Protein AF-0000000074147812 (afdb_homodimer)

Radius of gyration: 27.98 Å; Cα contacts (8 Å, |Δi|>4): 738; chains: 2; bounding box: 97×77×65 Å

Solvent-accessible surface area (backbone atoms only — not comparable to full-atom values): 33497 Å² total; per-residue (Å²): 130,79,79,73,73,77,65,50,72,69,50,49,50,52,50,50,51,50,48,51,50,50,51,49,50,48,49,50,48,49,51,48,48,52,48,51,49,42,67,67,40,43,48,56,52,48,34,56,31,42,15,26,39,30,75,70,35,72,72,33,85,84,44,79,65,65,56,84,51,69,40,64,62,25,40,54,51,19,41,59,63,34,44,42,70,55,7,45,53,38,29,46,54,60,7,51,54,30,12,55,30,33,43,54,30,16,41,52,50,7,43,48,64,40,70,54,87,60,92,60,46,66,58,52,51,50,54,39,52,47,58,64,60,54,52,64,81,67,47,46,59,46,45,4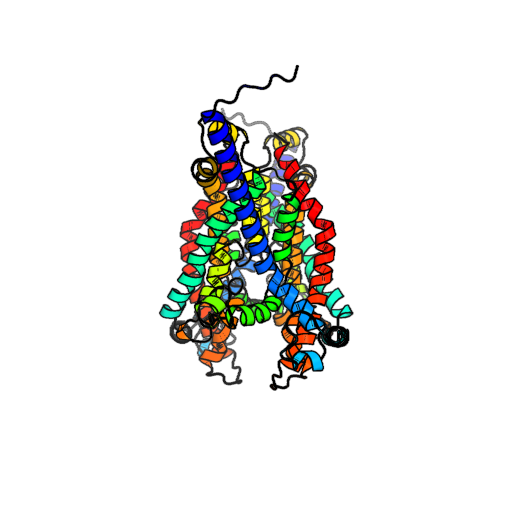6,55,42,34,46,51,29,52,66,92,50,47,40,28,69,74,69,71,46,50,46,63,43,55,59,46,67,51,77,64,37,56,35,7,60,74,37,59,26,90,68,24,37,57,40,22,46,51,30,19,56,54,50,48,68,47,66,64,62,60,54,53,52,35,47,74,75,66,47,48,71,66,51,41,43,63,70,48,48,51,71,73,34,52,37,54,46,51,50,43,29,48,50,35,27,40,52,41,42,52,44,41,63,65,52,64,70,38,39,76,52,75,80,67,32,29,39,40,39,31,58,75,40,36,63,43,60,74,53,70,62,52,84,75,80,52,64,82,73,44,47,25,24,50,31,24,32,45,49,61,62,41,45,62,55,51,55,52,42,71,72,47,49,58,50,60,62,49,34,58,60,55,67,62,54,77,107,130,79,81,73,73,81,63,49,72,68,50,48,51,51,50,50,52,50,48,53,50,50,50,50,50,49,51,50,46,49,51,50,48,51,49,50,50,43,66,66,41,45,47,56,51,49,34,54,31,42,16,25,37,30,74,69,34,71,73,33,86,83,44,77,64,64,55,85,51,69,41,64,61,26,41,54,51,20,41,60,65,34,45,41,71,55,7,44,55,39,29,46,53,60,7,50,53,30,14,53,29,32,42,55,30,14,40,52,52,7,42,48,65,40,71,53,86,58,91,58,45,66,57,51,51,49,54,41,53,47,60,65,61,55,51,64,81,66,47,46,60,47,46,47,55,43,33,47,52,28,50,66,91,49,48,39,29,69,74,68,70,46,50,44,63,43,55,60,46,65,49,76,66,38,55,36,7,59,75,37,61,25,90,67,24,38,56,41,22,47,52,29,19,55,53,50,48,69,48,68,64,62,60,54,52,53,37,45,74,73,66,46,48,70,66,50,40,43,62,70,48,48,50,70,71,34,52,38,55,46,52,51,41,29,50,52,36,26,40,52,40,42,53,43,42,63,65,53,65,69,38,42,76,53,75,82,67,33,29,38,42,40,31,56,75,40,37,63,43,58,72,52,71,61,52,84,76,79,52,64,82,72,44,46,25,25,51,31,24,34,45,50,62,60,42,46,62,55,50,56,52,42,69,73,45,51,59,51,60,63,49,33,58,61,57,68,60,55,76,108

Structure (mmCIF, N/CA/C/O backbone):
data_AF-0000000074147812-model_v1
#
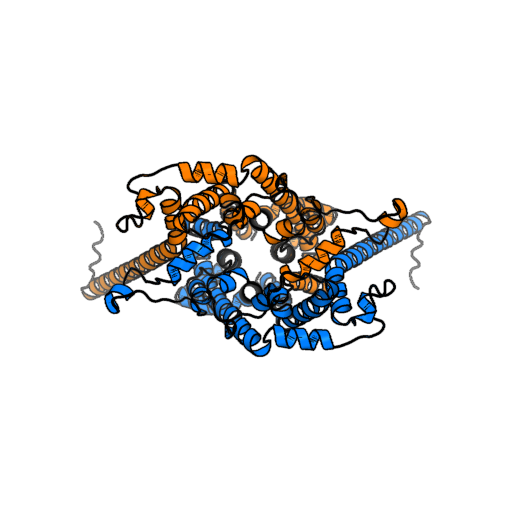loop_
_entity.id
_entity.type
_entity.pdbx_description
1 polymer 'Putative transport protein'
#
loop_
_atom_site.group_PDB
_atom_site.id
_atom_site.type_symbol
_atom_site.label_atom_id
_atom_site.label_alt_id
_atom_site.label_comp_id
_atom_site.label_asym_id
_atom_site.label_entity_id
_atom_site.label_seq_id
_atom_site.pdbx_PDB_ins_code
_atom_site.Cartn_x
_atom_site.Cartn_y
_atom_site.Cartn_z
_atom_site.occupancy
_atom_site.B_iso_or_equiv
_atom_site.auth_seq_id
_atom_site.auth_comp_id
_atom_site.auth_asym_id
_atom_site.auth_atom_id
_atom_site.pdbx_PDB_model_num
ATOM 1 N N . MET A 1 1 ? 43.75 46.312 1.674 1 28.97 1 MET A N 1
ATOM 2 C CA . MET A 1 1 ? 44.531 45.656 2.703 1 28.97 1 MET A CA 1
ATOM 3 C C . MET A 1 1 ? 43.781 44.5 3.318 1 28.97 1 MET A C 1
ATOM 5 O O . MET A 1 1 ? 42.75 44.688 3.996 1 28.97 1 MET A O 1
ATOM 9 N N . ILE A 1 2 ? 43.688 43.375 2.596 1 38.34 2 ILE A N 1
ATOM 10 C CA . ILE A 1 2 ? 42.969 42.188 3.01 1 38.34 2 ILE A CA 1
ATOM 11 C C . ILE A 1 2 ? 43.469 41.75 4.387 1 38.34 2 ILE A C 1
ATOM 13 O O . ILE A 1 2 ? 44.656 41.531 4.59 1 38.34 2 ILE A O 1
ATOM 17 N N . LYS A 1 3 ? 42.844 42.219 5.387 1 42.75 3 LYS A N 1
ATOM 18 C CA . LYS A 1 3 ? 43.188 41.844 6.758 1 42.75 3 LYS A CA 1
ATOM 19 C C . LYS A 1 3 ? 43.562 40.375 6.844 1 42.75 3 LYS A C 1
ATOM 21 O O . LYS A 1 3 ? 42.719 39.5 6.59 1 42.75 3 LYS A O 1
ATOM 26 N N . TYR A 1 4 ? 44.75 39.906 6.527 1 45.5 4 TYR A N 1
ATOM 27 C CA . TYR A 1 4 ? 45.375 38.625 6.824 1 45.5 4 TYR A CA 1
ATOM 28 C C . TYR A 1 4 ? 45.219 38.25 8.297 1 45.5 4 TYR A C 1
ATOM 30 O O . TYR A 1 4 ? 45.75 38.938 9.172 1 45.5 4 TYR A O 1
ATOM 38 N N . LYS A 1 5 ? 44.031 37.938 8.656 1 52.72 5 LYS A N 1
ATOM 39 C CA . LYS A 1 5 ? 43.875 37.438 10.016 1 52.72 5 LYS A CA 1
ATOM 40 C C . LYS A 1 5 ? 45.031 36.5 10.391 1 52.72 5 LYS A C 1
ATOM 42 O O . LYS A 1 5 ? 45.375 35.594 9.633 1 52.72 5 LYS A O 1
AT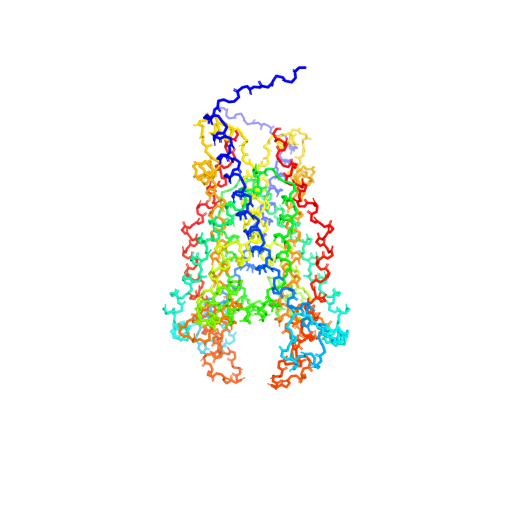OM 47 N N . ASN A 1 6 ? 46.031 36.812 11 1 60.31 6 ASN A N 1
ATOM 48 C CA . ASN A 1 6 ? 47.094 36.062 11.656 1 60.31 6 ASN A CA 1
ATOM 49 C C . ASN A 1 6 ? 46.594 34.812 12.344 1 60.31 6 ASN A C 1
ATOM 51 O O . ASN A 1 6 ? 45.969 34.875 13.406 1 60.31 6 ASN A O 1
ATOM 55 N N . TYR A 1 7 ? 46.344 33.844 11.586 1 68.56 7 TYR A N 1
ATOM 56 C CA . TYR A 1 7 ? 45.938 32.562 12.172 1 68.56 7 TYR A CA 1
ATOM 57 C C . TYR A 1 7 ? 47.125 31.938 12.922 1 68.56 7 TYR A C 1
ATOM 59 O O . TYR A 1 7 ? 48.25 31.906 12.422 1 68.56 7 TYR A O 1
ATOM 67 N N . THR A 1 8 ? 47.062 31.922 14.242 1 75.81 8 THR A N 1
ATOM 68 C CA . THR A 1 8 ? 48.031 31.141 15.008 1 75.81 8 THR A CA 1
ATOM 69 C C . THR A 1 8 ? 48.062 29.703 14.523 1 75.81 8 THR A C 1
ATOM 71 O O . THR A 1 8 ? 47.188 29.266 13.789 1 75.81 8 THR A O 1
ATOM 74 N N . LYS A 1 9 ? 49.125 29.031 14.695 1 70.38 9 LYS A N 1
ATOM 75 C CA . LYS A 1 9 ? 49.312 27.625 14.336 1 70.38 9 LYS A CA 1
ATOM 76 C C . LYS A 1 9 ? 48.125 26.781 14.82 1 70.38 9 LYS A C 1
ATOM 78 O O . LYS A 1 9 ? 47.688 25.859 14.117 1 70.38 9 LYS A O 1
ATOM 83 N N . GLU A 1 10 ? 47.656 27.25 16.047 1 79.38 10 GLU A N 1
ATOM 84 C CA . GLU A 1 10 ? 46.531 26.516 16.625 1 79.38 10 GLU A CA 1
ATOM 85 C C . GLU A 1 10 ? 45.25 26.734 15.828 1 79.38 10 GLU A C 1
ATOM 87 O O . GLU A 1 10 ? 44.469 25.812 15.625 1 79.38 10 GLU A O 1
ATOM 92 N N . ASP A 1 11 ? 45.125 27.891 15.273 1 76.75 11 ASP A N 1
ATOM 93 C CA . ASP A 1 11 ? 43.938 28.219 14.477 1 76.75 11 ASP A CA 1
ATOM 94 C C . ASP A 1 11 ? 43.969 27.469 13.148 1 76.75 11 ASP A C 1
ATOM 96 O O . ASP A 1 11 ? 42.906 26.984 12.703 1 76.75 11 ASP A O 1
ATOM 100 N N . ILE A 1 12 ? 45.156 27.375 12.617 1 75.44 12 ILE A N 1
ATOM 101 C CA . ILE A 1 12 ? 45.312 26.719 11.32 1 75.44 12 ILE A CA 1
ATOM 102 C C . ILE A 1 12 ? 45.031 25.219 11.469 1 75.44 12 ILE A C 1
ATOM 104 O O . ILE A 1 12 ? 44.344 24.641 10.617 1 75.44 12 ILE A O 1
ATOM 108 N N . ILE A 1 13 ? 45.5 24.656 12.594 1 76.94 13 ILE A N 1
ATOM 109 C CA . ILE A 1 13 ? 45.25 23.234 12.844 1 76.94 13 ILE A CA 1
ATOM 110 C C . ILE A 1 13 ? 43.75 22.984 13.039 1 76.94 13 ILE A C 1
ATOM 112 O O . ILE A 1 13 ? 43.219 22.016 12.523 1 76.94 13 ILE A O 1
ATOM 116 N N . LEU A 1 14 ? 43.094 23.875 13.664 1 77.56 14 LEU A N 1
ATOM 117 C CA . LEU A 1 14 ? 41.656 23.734 13.914 1 77.56 14 LEU A CA 1
ATOM 118 C C . LEU A 1 14 ? 40.844 23.891 12.617 1 77.56 14 LEU A C 1
ATOM 120 O O . LEU A 1 14 ? 39.875 23.172 12.398 1 77.56 14 LEU A O 1
ATOM 124 N N . ILE A 1 15 ? 41.375 24.766 11.758 1 76.75 15 ILE A N 1
ATOM 125 C CA . ILE A 1 15 ? 40.719 24.969 10.477 1 76.75 15 ILE A CA 1
ATOM 126 C C . ILE A 1 15 ? 40.906 23.734 9.602 1 76.75 15 ILE A C 1
ATOM 128 O O . ILE A 1 15 ? 39.969 23.266 8.953 1 76.75 15 ILE A O 1
ATOM 132 N N . PHE A 1 16 ? 42.125 23.219 9.664 1 74 16 PHE A N 1
ATOM 133 C CA . PHE A 1 16 ? 42.438 22.031 8.883 1 74 16 PHE A CA 1
ATOM 134 C C . PHE A 1 16 ? 41.656 20.828 9.391 1 74 16 PHE A C 1
ATOM 136 O O . PHE A 1 16 ? 41.125 20.047 8.594 1 74 16 PHE A O 1
ATOM 143 N N . LYS A 1 17 ? 41.5 20.688 10.633 1 76.75 17 LYS A N 1
ATOM 144 C CA . LYS A 1 17 ? 40.719 19.594 11.234 1 76.75 17 LYS A CA 1
ATOM 145 C C . LYS A 1 17 ? 39.25 19.719 10.891 1 76.75 17 LYS A C 1
ATOM 147 O O . LYS A 1 17 ? 38.594 18.719 10.609 1 76.75 17 LYS A O 1
ATOM 152 N N . ASN A 1 18 ? 38.781 20.875 10.844 1 78.69 18 ASN A N 1
ATOM 153 C CA . ASN A 1 18 ? 37.375 21.125 10.492 1 78.69 18 ASN A CA 1
ATOM 154 C C . ASN A 1 18 ? 37.125 20.828 9.023 1 78.69 18 ASN A C 1
ATOM 156 O O . ASN A 1 18 ? 36.062 20.281 8.672 1 78.69 18 ASN A O 1
ATOM 160 N N . LYS A 1 19 ? 38.125 21.188 8.211 1 78.75 19 LYS A N 1
ATOM 161 C CA . LYS A 1 19 ? 37.969 20.922 6.785 1 78.75 19 LYS A CA 1
ATOM 162 C C . LYS A 1 19 ? 38 19.422 6.496 1 78.75 19 LYS A C 1
ATOM 164 O O . LYS A 1 19 ? 37.25 18.922 5.664 1 78.75 19 LYS A O 1
ATOM 169 N N . ILE A 1 20 ? 38.906 18.766 7.164 1 78.81 20 ILE A N 1
ATOM 170 C CA . ILE A 1 20 ? 39.031 17.328 7.004 1 78.81 20 ILE A CA 1
ATOM 171 C C . ILE A 1 20 ? 37.75 16.656 7.465 1 78.81 20 ILE A C 1
ATOM 173 O O . ILE A 1 20 ? 37.25 15.719 6.816 1 78.81 20 ILE A O 1
ATOM 177 N N . TYR A 1 21 ? 37.188 17.141 8.547 1 78 21 TYR A N 1
ATOM 178 C CA . TYR A 1 21 ? 35.938 16.609 9.07 1 78 21 TYR A CA 1
ATOM 179 C C . TYR A 1 21 ? 34.781 16.859 8.086 1 78 21 TYR A C 1
ATOM 181 O O . TYR A 1 21 ? 33.969 15.953 7.828 1 78 21 TYR A O 1
ATOM 189 N N . GLN A 1 22 ? 34.812 17.984 7.508 1 78.12 22 GLN A N 1
ATOM 190 C CA . GLN A 1 22 ? 33.781 18.297 6.531 1 78.12 22 GLN A CA 1
ATOM 191 C C . GLN A 1 22 ? 33.906 17.438 5.281 1 78.12 22 GLN A C 1
ATOM 193 O O . GLN A 1 22 ? 32.906 16.984 4.727 1 78.12 22 GLN A O 1
ATOM 198 N N . TRP A 1 23 ? 35.188 17.281 4.871 1 77.06 23 TRP A N 1
ATOM 199 C CA . TRP A 1 23 ? 35.438 16.438 3.711 1 77.06 23 TRP A CA 1
ATOM 200 C C . TRP A 1 23 ? 35 14.992 3.988 1 77.06 23 TRP A C 1
ATOM 202 O O . TRP A 1 23 ? 34.406 14.336 3.131 1 77.06 23 TRP A O 1
ATOM 212 N N . PHE A 1 24 ? 35.281 14.578 5.199 1 76.06 24 PHE A N 1
ATOM 213 C CA . PHE A 1 24 ? 34.906 13.219 5.59 1 76.06 24 PHE A CA 1
ATOM 214 C C . PHE A 1 24 ? 33.406 13.031 5.605 1 76.06 24 PHE A C 1
ATOM 216 O O . PHE A 1 24 ? 32.875 12.047 5.078 1 76.06 24 PHE A O 1
ATOM 223 N N . ILE A 1 25 ? 32.75 13.992 6.059 1 73.94 25 ILE A N 1
ATOM 224 C CA . ILE A 1 25 ? 31.297 13.906 6.133 1 73.94 25 ILE A CA 1
ATOM 225 C C . ILE A 1 25 ? 30.703 13.953 4.727 1 73.94 25 ILE A C 1
ATOM 227 O O . ILE A 1 25 ? 29.75 13.234 4.426 1 73.94 25 ILE A O 1
ATOM 231 N N . THR A 1 26 ? 31.281 14.75 3.938 1 73.38 26 THR A N 1
ATOM 232 C CA . THR A 1 26 ? 30.828 14.82 2.555 1 73.38 26 THR A CA 1
ATOM 233 C C . THR A 1 26 ? 31.047 13.492 1.841 1 73.38 26 THR A C 1
ATOM 235 O O . THR A 1 26 ? 30.172 13.023 1.103 1 73.38 26 THR A O 1
ATOM 238 N N . LEU A 1 27 ? 32.156 12.906 2.084 1 74.75 27 LEU A N 1
ATOM 239 C CA . LEU A 1 27 ? 32.469 11.609 1.479 1 74.75 27 LEU A CA 1
ATOM 240 C C . LEU A 1 27 ? 31.5 10.539 1.952 1 74.75 27 LEU A C 1
ATOM 242 O O . LEU A 1 27 ? 31.031 9.727 1.153 1 74.75 27 LEU A O 1
ATOM 246 N N . VAL A 1 28 ? 31.219 10.602 3.18 1 70.12 28 VAL A N 1
ATOM 247 C CA . VAL A 1 28 ? 30.281 9.633 3.742 1 70.12 28 VAL A CA 1
ATOM 248 C C . VAL A 1 28 ? 28.891 9.836 3.137 1 70.12 28 VAL A C 1
ATOM 250 O O . VAL A 1 28 ? 28.219 8.867 2.791 1 70.12 28 VAL A O 1
ATOM 253 N N . LYS A 1 29 ? 28.609 11.047 2.975 1 68.5 29 LYS A N 1
ATOM 254 C CA . LYS A 1 29 ? 27.312 11.367 2.359 1 68.5 29 LYS A CA 1
ATOM 255 C C . LYS A 1 29 ? 27.25 10.852 0.925 1 68.5 29 LYS A C 1
ATOM 257 O O . LYS A 1 29 ? 26.234 10.289 0.509 1 68.5 29 LYS A O 1
ATOM 262 N N . ILE A 1 30 ? 28.25 11.07 0.253 1 68.81 30 ILE A N 1
ATOM 263 C CA . ILE A 1 30 ? 28.312 10.656 -1.144 1 68.81 30 ILE A CA 1
ATOM 264 C C . ILE A 1 30 ? 28.25 9.133 -1.229 1 68.81 30 ILE A C 1
ATOM 266 O O . ILE A 1 30 ? 27.516 8.586 -2.055 1 68.81 30 ILE A O 1
ATOM 270 N N . ILE A 1 31 ? 28.922 8.516 -0.35 1 67 31 ILE A N 1
ATOM 271 C CA . ILE A 1 31 ? 28.953 7.055 -0.339 1 67 31 ILE A CA 1
ATOM 272 C C . ILE A 1 31 ? 27.547 6.523 -0.007 1 67 31 ILE A C 1
ATOM 274 O O . ILE A 1 31 ? 27.078 5.586 -0.647 1 67 31 ILE A O 1
ATOM 278 N N . LEU A 1 32 ? 26.953 7.227 0.919 1 63.72 32 LEU A N 1
ATOM 279 C CA . LEU A 1 32 ? 25.609 6.82 1.316 1 63.72 32 LEU A CA 1
ATOM 280 C C . LEU A 1 32 ? 24.625 7.055 0.185 1 63.72 32 LEU A C 1
ATOM 282 O O . LEU A 1 32 ? 23.766 6.211 -0.073 1 63.72 32 LEU A O 1
ATOM 286 N N . PHE A 1 33 ? 24.875 8.133 -0.428 1 66 33 PHE A N 1
ATOM 287 C CA . PHE A 1 33 ? 23.984 8.477 -1.533 1 66 33 PHE A CA 1
ATOM 288 C C . PHE A 1 33 ? 24.172 7.512 -2.697 1 66 33 PHE A C 1
ATOM 290 O O . PHE A 1 33 ? 23.188 7.035 -3.275 1 66 33 PHE A O 1
ATOM 297 N N . ILE A 1 34 ? 25.344 7.309 -3.049 1 64.25 34 ILE A N 1
ATOM 298 C CA . ILE A 1 34 ? 25.656 6.406 -4.152 1 64.25 34 ILE A CA 1
ATOM 299 C C . ILE A 1 34 ? 25.203 4.988 -3.803 1 64.25 34 ILE A C 1
ATOM 301 O O . ILE A 1 34 ? 24.625 4.289 -4.637 1 64.25 34 ILE A O 1
ATOM 305 N N . GLY A 1 35 ? 25.469 4.699 -2.6 1 62.66 35 GLY A N 1
ATOM 306 C CA . GLY A 1 35 ? 25.062 3.387 -2.135 1 62.66 35 GLY A CA 1
ATOM 307 C C . GLY A 1 35 ? 23.547 3.184 -2.186 1 62.66 35 GLY A C 1
ATOM 308 O O . GLY A 1 35 ? 23.078 2.174 -2.705 1 62.66 35 GLY A O 1
ATOM 309 N N . LEU A 1 36 ? 22.891 4.211 -1.724 1 63.09 36 LEU A N 1
ATOM 310 C CA . LEU A 1 36 ? 21.438 4.148 -1.719 1 63.09 36 LEU A CA 1
ATOM 311 C C . LEU A 1 36 ? 20.891 4.125 -3.143 1 63.09 36 LEU A C 1
ATOM 313 O O . LEU A 1 36 ? 19.969 3.355 -3.447 1 63.09 36 LEU A O 1
ATOM 317 N N . SER A 1 37 ? 21.438 4.941 -3.92 1 65.69 37 SER A N 1
ATOM 318 C CA . SER A 1 37 ? 21.016 5.004 -5.316 1 65.69 37 SER A CA 1
ATOM 319 C C . SER A 1 37 ? 21.281 3.682 -6.031 1 65.69 37 SER A C 1
ATOM 321 O O . SER A 1 37 ? 20.469 3.23 -6.832 1 65.69 37 SER A O 1
ATOM 323 N N . TYR A 1 38 ? 22.406 3.123 -5.672 1 64.62 38 TYR A N 1
ATOM 324 C CA . TYR A 1 38 ? 22.781 1.858 -6.289 1 64.62 38 TYR A CA 1
ATOM 325 C C . TYR A 1 38 ? 21.812 0.75 -5.902 1 64.62 38 TYR A C 1
ATOM 327 O O . TYR A 1 38 ? 21.344 0.006 -6.762 1 64.62 38 TYR A O 1
ATOM 335 N N . VAL A 1 39 ? 21.547 0.738 -4.711 1 63.69 39 VAL A N 1
ATOM 336 C CA . VAL A 1 39 ? 20.688 -0.325 -4.211 1 63.69 39 VAL A CA 1
ATOM 337 C C . VAL A 1 39 ? 19.281 -0.172 -4.801 1 63.69 39 VAL A C 1
ATOM 339 O O . VAL A 1 39 ? 18.641 -1.162 -5.168 1 63.69 39 VAL A O 1
ATOM 342 N N . LEU A 1 40 ? 18.891 1.054 -4.918 1 66.31 40 LEU A N 1
ATOM 343 C CA . LEU A 1 40 ? 17.531 1.323 -5.395 1 66.31 40 LEU A CA 1
ATOM 344 C C . LEU A 1 40 ? 17.453 1.157 -6.91 1 66.31 40 LEU A C 1
ATOM 346 O O . LEU A 1 40 ? 16.453 0.635 -7.426 1 66.31 40 LEU A O 1
ATOM 350 N N . LEU A 1 41 ? 18.578 1.474 -7.602 1 73.38 41 LEU A N 1
ATOM 351 C CA . LEU A 1 41 ? 18.5 1.554 -9.055 1 73.38 41 LEU A CA 1
ATOM 352 C C . LEU A 1 41 ? 19.047 0.285 -9.703 1 73.38 41 LEU A C 1
ATOM 354 O O . LEU A 1 41 ? 18.781 0.013 -10.875 1 73.38 41 LEU A O 1
ATOM 358 N N . ARG A 1 42 ? 19.734 -0.478 -9 1 75.5 42 ARG A N 1
ATOM 359 C CA . ARG A 1 42 ? 20.422 -1.634 -9.57 1 75.5 42 ARG A CA 1
ATOM 360 C C . ARG A 1 42 ? 19.422 -2.605 -10.195 1 75.5 42 ARG A C 1
ATOM 362 O O . ARG A 1 42 ? 19.609 -3.031 -11.336 1 75.5 42 ARG A O 1
ATOM 369 N N . PRO A 1 43 ? 18.391 -2.914 -9.422 1 75.88 43 PRO A N 1
ATOM 370 C CA . PRO A 1 43 ? 17.438 -3.85 -10.039 1 75.88 43 PRO A CA 1
ATOM 371 C C . PRO A 1 43 ? 16.812 -3.293 -11.312 1 75.88 43 PRO A C 1
ATOM 373 O O . PRO A 1 43 ? 16.578 -4.039 -12.266 1 75.88 43 PRO A O 1
ATOM 376 N N . VAL A 1 44 ? 16.578 -2.066 -11.273 1 78.94 44 VAL A N 1
ATOM 377 C CA . VAL A 1 44 ? 15.961 -1.436 -12.438 1 78.94 44 VAL A CA 1
ATOM 378 C C . VAL A 1 44 ? 16.938 -1.42 -13.602 1 78.94 44 VAL A C 1
ATOM 380 O O . VAL A 1 44 ? 16.562 -1.693 -14.742 1 78.94 44 VAL A O 1
ATOM 383 N N . LEU A 1 45 ? 18.203 -1.151 -13.312 1 82.69 45 LEU A N 1
ATOM 384 C CA . LEU A 1 45 ? 19.234 -1.136 -14.352 1 82.69 45 LEU A CA 1
ATOM 385 C C . LEU A 1 45 ? 19.453 -2.533 -14.914 1 82.69 45 LEU A C 1
ATOM 387 O O . LEU A 1 45 ? 19.672 -2.691 -16.125 1 82.69 45 LEU A O 1
ATOM 391 N N . PHE A 1 46 ? 19.344 -3.465 -14.078 1 82.44 46 PHE A N 1
ATOM 392 C CA . PHE A 1 46 ? 19.484 -4.848 -14.523 1 82.44 46 PHE A CA 1
ATOM 393 C C . PHE A 1 46 ? 18.344 -5.234 -15.453 1 82.44 46 PHE A C 1
ATOM 395 O O . PHE A 1 46 ? 18.547 -5.922 -16.453 1 82.44 46 PHE A O 1
ATOM 402 N N . MET A 1 47 ? 17.172 -4.809 -15.07 1 85.5 47 MET A N 1
ATOM 403 C CA . MET A 1 47 ? 16 -5.07 -15.898 1 85.5 47 MET A CA 1
ATOM 404 C C . MET A 1 47 ? 16.156 -4.438 -17.281 1 85.5 47 MET A C 1
ATOM 406 O O . MET A 1 47 ? 15.836 -5.055 -18.297 1 85.5 47 MET A O 1
ATOM 410 N N . LEU A 1 48 ? 16.672 -3.252 -17.281 1 89 48 LEU A N 1
ATOM 411 C CA . LEU A 1 48 ? 16.859 -2.533 -18.531 1 89 48 LEU A CA 1
ATOM 412 C C . LEU A 1 48 ? 17.906 -3.227 -19.406 1 89 48 LEU A C 1
ATOM 414 O O . LEU A 1 48 ? 17.703 -3.387 -20.609 1 89 48 LEU A O 1
ATOM 418 N N . SER A 1 49 ? 18.953 -3.609 -18.766 1 91.56 49 SER A N 1
ATOM 419 C CA . SER A 1 49 ? 20.016 -4.305 -19.469 1 91.56 49 SER A CA 1
ATOM 420 C C . SER A 1 49 ? 19.531 -5.625 -20.062 1 91.56 49 SER A C 1
ATOM 422 O O . SER A 1 49 ? 19.766 -5.906 -21.234 1 91.56 49 SER A O 1
ATOM 424 N N . THR A 1 50 ? 18.812 -6.383 -19.297 1 91 50 THR A N 1
ATOM 425 C CA . THR A 1 50 ? 18.359 -7.707 -19.703 1 91 50 THR A CA 1
ATOM 426 C C . THR A 1 50 ? 17.281 -7.598 -20.797 1 91 50 THR A C 1
ATOM 428 O O . THR A 1 50 ? 17.219 -8.445 -21.688 1 91 50 THR A O 1
ATOM 431 N N . ALA A 1 51 ? 16.5 -6.59 -20.703 1 93.5 51 ALA A N 1
ATOM 432 C CA . ALA A 1 51 ? 15.406 -6.395 -21.656 1 93.5 51 ALA A CA 1
ATOM 433 C C . ALA A 1 51 ? 15.93 -6.184 -23.062 1 93.5 51 ALA A C 1
ATOM 435 O O . ALA A 1 51 ? 15.234 -6.465 -24.047 1 93.5 51 ALA A O 1
ATOM 436 N N . ILE A 1 52 ? 17.188 -5.742 -23.203 1 95.81 52 ILE A N 1
ATOM 437 C CA . ILE A 1 52 ? 17.703 -5.426 -24.531 1 95.81 52 ILE A CA 1
ATOM 438 C C . ILE A 1 52 ? 18.75 -6.469 -24.938 1 95.81 52 ILE A C 1
ATOM 440 O O . ILE A 1 52 ? 19.391 -6.332 -25.969 1 95.81 52 ILE A O 1
ATOM 444 N N . LYS A 1 53 ? 18.875 -7.5 -24.219 1 94.75 53 LYS A N 1
ATOM 445 C CA . LYS A 1 53 ? 19.828 -8.555 -24.531 1 94.75 53 LYS A CA 1
ATOM 446 C C . LYS A 1 53 ? 19.266 -9.516 -25.578 1 94.75 53 LYS A C 1
ATOM 448 O O . LYS A 1 53 ? 18.078 -9.859 -25.531 1 94.75 53 LYS A O 1
ATOM 453 N N . SER A 1 54 ? 20.141 -9.945 -26.422 1 93.5 54 SER A N 1
ATOM 454 C CA . SER A 1 54 ? 19.797 -11.016 -27.359 1 93.5 54 SER A CA 1
ATOM 455 C C . SER A 1 54 ? 20.016 -12.383 -26.734 1 93.5 54 SER A C 1
ATOM 457 O O . SER A 1 54 ? 20.594 -12.492 -25.641 1 93.5 54 SER A O 1
ATOM 459 N N . ARG A 1 55 ? 19.5 -13.359 -27.438 1 88.94 55 ARG A N 1
ATOM 460 C CA . ARG A 1 55 ? 19.672 -14.727 -26.953 1 88.94 55 ARG A CA 1
ATOM 461 C C . ARG A 1 55 ? 21.156 -15.078 -26.844 1 88.94 55 ARG A C 1
ATOM 463 O O . ARG A 1 55 ? 21.562 -15.766 -25.906 1 88.94 55 ARG A O 1
ATOM 470 N N . GLU A 1 56 ? 21.875 -14.578 -27.812 1 90.38 56 GLU A N 1
ATOM 471 C CA . GLU A 1 56 ? 23.312 -14.82 -27.812 1 90.38 56 GLU A CA 1
ATOM 472 C C . GLU A 1 56 ? 23.984 -14.219 -26.578 1 90.38 56 GLU A C 1
ATOM 474 O O . GLU A 1 56 ? 24.844 -14.844 -25.969 1 90.38 56 GLU A O 1
ATOM 479 N N . ASP A 1 57 ? 23.516 -13.094 -26.25 1 92.44 57 ASP A N 1
ATOM 480 C CA . ASP A 1 57 ? 24.094 -12.391 -25.109 1 92.44 57 ASP A CA 1
ATOM 481 C C . ASP A 1 57 ? 23.734 -13.078 -23.797 1 92.44 57 ASP A C 1
ATOM 483 O O . ASP A 1 57 ? 24.516 -13.062 -22.844 1 92.44 57 ASP A O 1
ATOM 487 N N . LEU A 1 58 ? 22.656 -13.711 -23.75 1 87.38 58 LEU A N 1
ATOM 488 C CA . LEU A 1 58 ? 22.156 -14.328 -22.516 1 87.38 58 LEU A CA 1
ATOM 489 C C . LEU A 1 58 ? 22.953 -15.578 -22.172 1 87.38 58 LEU A C 1
ATOM 491 O O . LEU A 1 58 ? 23.109 -15.93 -21 1 87.38 58 LEU A O 1
ATOM 495 N N . ILE A 1 59 ? 23.406 -16.172 -23.234 1 86.56 59 ILE A N 1
ATOM 496 C CA . ILE A 1 59 ? 24.141 -17.422 -23 1 86.56 59 ILE A CA 1
ATOM 497 C C . ILE A 1 59 ? 25.625 -17.125 -22.859 1 86.56 59 ILE A C 1
ATOM 499 O O . ILE A 1 59 ? 26.406 -17.984 -22.469 1 86.56 59 ILE A O 1
ATOM 503 N N . ASP A 1 60 ? 26.016 -15.938 -23.156 1 87.81 60 ASP A N 1
ATOM 504 C CA . ASP A 1 60 ? 27.406 -15.508 -23.031 1 87.81 60 ASP A CA 1
ATOM 505 C C . ASP A 1 60 ? 27.719 -15.078 -21.609 1 87.81 60 ASP A C 1
ATOM 507 O O . ASP A 1 60 ? 27.234 -14.039 -21.141 1 87.81 60 ASP A O 1
ATOM 511 N N . PRO A 1 61 ? 28.547 -15.734 -20.938 1 83.25 61 PRO A N 1
ATOM 512 C CA . PRO A 1 61 ? 28.844 -15.422 -19.531 1 83.25 61 PRO A CA 1
ATOM 513 C C . PRO A 1 61 ? 29.594 -14.102 -19.375 1 83.25 61 PRO A C 1
ATOM 515 O O . PRO A 1 61 ? 29.656 -13.562 -18.266 1 83.25 61 PRO A O 1
ATOM 518 N N . THR A 1 62 ? 30.094 -13.562 -20.375 1 84.81 62 THR A N 1
ATOM 519 C CA . THR A 1 62 ? 30.859 -12.32 -20.297 1 84.81 62 THR A CA 1
ATOM 520 C C . THR A 1 62 ? 29.922 -11.109 -20.328 1 84.81 62 THR A C 1
ATOM 522 O O . THR A 1 62 ? 30.328 -9.992 -20 1 84.81 62 THR A O 1
ATOM 525 N N . VAL A 1 63 ? 28.797 -11.359 -20.766 1 86.06 63 VAL A N 1
ATOM 526 C CA . VAL A 1 63 ? 27.828 -10.273 -20.844 1 86.06 63 VAL A CA 1
ATOM 527 C C . VAL A 1 63 ? 27.016 -10.203 -19.547 1 86.06 63 VAL A C 1
ATOM 529 O O . VAL A 1 63 ? 26.156 -11.039 -19.297 1 86.06 63 VAL A O 1
ATOM 532 N N . VAL A 1 64 ? 27.312 -9.227 -18.797 1 79.19 64 VAL A N 1
ATOM 533 C CA . VAL A 1 64 ? 26.609 -9.133 -17.516 1 79.19 64 VAL A CA 1
ATOM 534 C C . VAL A 1 64 ? 25.688 -7.914 -17.531 1 79.19 64 VAL A C 1
ATOM 536 O O . VAL A 1 64 ? 24.453 -8.055 -17.469 1 79.19 64 VAL A O 1
ATOM 539 N N . TRP A 1 65 ? 26.266 -6.754 -17.828 1 84 65 TRP A N 1
ATOM 540 C CA . TRP A 1 65 ? 25.469 -5.531 -17.688 1 84 65 TRP A CA 1
ATOM 541 C C . TRP A 1 65 ? 25.203 -4.91 -19.047 1 84 65 TRP A C 1
ATOM 543 O O . TRP A 1 65 ? 24.062 -4.543 -19.344 1 84 65 TRP A O 1
ATOM 553 N N . ILE A 1 66 ? 26.219 -4.941 -19.875 1 90.19 66 ILE A N 1
ATOM 554 C CA . ILE A 1 66 ? 26.094 -4.262 -21.172 1 90.19 66 ILE A CA 1
ATOM 555 C C . ILE A 1 66 ? 25.984 -5.289 -22.281 1 90.19 66 ILE A C 1
ATOM 557 O O . ILE A 1 66 ? 26.906 -6.062 -22.531 1 90.19 66 ILE A O 1
ATOM 561 N N . PRO A 1 67 ? 24.906 -5.254 -22.953 1 92.38 67 PRO A N 1
ATOM 562 C CA . PRO A 1 67 ? 24.75 -6.227 -24.047 1 92.38 67 PRO A CA 1
ATOM 563 C C . PRO A 1 67 ? 25.703 -5.977 -25.203 1 92.38 67 PRO A C 1
ATOM 565 O O . PRO A 1 67 ? 25.984 -4.824 -25.531 1 92.38 67 PRO A O 1
ATOM 568 N N . LYS A 1 68 ? 26.125 -6.977 -25.844 1 92.5 68 LYS A N 1
ATOM 569 C CA . LYS A 1 68 ? 26.969 -6.906 -27.047 1 92.5 68 LYS A CA 1
ATOM 570 C C . LYS A 1 68 ? 26.109 -6.785 -28.297 1 92.5 68 LYS A C 1
ATOM 572 O O . LYS A 1 68 ? 26.484 -6.098 -29.25 1 92.5 68 LYS A O 1
ATOM 577 N N . HIS A 1 69 ? 24.938 -7.344 -28.297 1 94.31 69 HIS A N 1
ATOM 578 C CA . HIS A 1 69 ? 24 -7.34 -29.406 1 94.31 69 HIS A CA 1
ATOM 579 C C . HIS A 1 69 ? 22.609 -6.875 -28.953 1 94.31 69 HIS A C 1
ATOM 581 O O . HIS A 1 69 ? 21.688 -7.676 -28.875 1 94.31 69 HIS A O 1
ATOM 587 N N . PRO A 1 70 ? 22.547 -5.605 -28.766 1 94.69 70 PRO A N 1
ATOM 588 C CA . PRO A 1 70 ? 21.25 -5.09 -28.328 1 94.69 70 PRO A CA 1
ATOM 589 C C . PRO A 1 70 ? 20.141 -5.363 -29.328 1 94.69 70 PRO A C 1
ATOM 591 O O . PRO A 1 70 ? 20.359 -5.32 -30.547 1 94.69 70 PRO A O 1
ATOM 594 N N . THR A 1 71 ? 18.953 -5.703 -28.812 1 95.44 71 THR A N 1
ATOM 595 C CA . THR A 1 71 ? 17.797 -5.988 -29.656 1 95.44 71 THR A CA 1
ATOM 596 C C . THR A 1 71 ? 16.531 -5.379 -29.078 1 95.44 71 THR A C 1
ATOM 598 O O . THR A 1 71 ? 16.438 -5.152 -27.859 1 95.44 71 THR A O 1
ATOM 601 N N . ILE A 1 72 ? 15.578 -5.078 -29.969 1 96.25 72 ILE A N 1
ATOM 602 C CA . ILE A 1 72 ? 14.281 -4.559 -29.531 1 96.25 72 ILE A CA 1
ATOM 603 C C . ILE A 1 72 ? 13.227 -5.656 -29.625 1 96.25 72 ILE A C 1
ATOM 605 O O . ILE A 1 72 ? 12.055 -5.43 -29.312 1 96.25 72 ILE A O 1
ATOM 609 N N . GLU A 1 73 ? 13.648 -6.852 -29.938 1 95.81 73 GLU A N 1
ATOM 610 C CA . GLU A 1 73 ? 12.742 -7.977 -30.125 1 95.81 73 GLU A CA 1
ATOM 611 C C . GLU A 1 73 ? 11.992 -8.312 -28.844 1 95.81 73 GLU A C 1
ATOM 613 O O . GLU A 1 73 ? 10.82 -8.711 -28.891 1 95.81 73 GLU A O 1
ATOM 618 N N . ASN A 1 74 ? 12.672 -8.195 -27.75 1 96.31 74 ASN A N 1
ATOM 619 C CA . ASN A 1 74 ? 12.023 -8.477 -26.469 1 96.31 74 ASN A CA 1
ATOM 620 C C . ASN A 1 74 ? 10.883 -7.512 -26.188 1 96.31 74 ASN A C 1
ATOM 622 O O . ASN A 1 74 ? 9.859 -7.895 -25.609 1 96.31 74 ASN A O 1
ATOM 626 N N . PHE A 1 75 ? 11.062 -6.316 -26.656 1 97.12 75 PHE A N 1
ATOM 627 C CA . PHE A 1 75 ? 10.016 -5.312 -26.469 1 97.12 75 PHE A CA 1
ATOM 628 C C . PHE A 1 75 ? 8.828 -5.609 -27.375 1 97.12 75 PHE A C 1
ATOM 630 O O . PHE A 1 75 ? 7.676 -5.422 -26.984 1 97.12 75 PHE A O 1
ATOM 637 N N . LYS A 1 76 ? 9.117 -6.043 -28.547 1 97 76 LYS A N 1
ATOM 638 C CA . LYS A 1 76 ? 8.039 -6.402 -29.469 1 97 76 LYS A CA 1
ATOM 639 C C . LYS A 1 76 ? 7.223 -7.57 -28.922 1 97 76 LYS A C 1
ATOM 641 O O . LYS A 1 76 ? 5.992 -7.531 -28.922 1 97 76 LYS A O 1
ATOM 646 N N . LYS A 1 77 ? 7.934 -8.516 -28.453 1 95.38 77 LYS A N 1
ATOM 647 C CA . LYS A 1 77 ? 7.281 -9.68 -27.875 1 95.38 77 LYS A CA 1
ATOM 648 C C . LYS A 1 77 ? 6.453 -9.289 -26.641 1 95.38 77 LYS A C 1
ATOM 650 O O . LYS A 1 77 ? 5.324 -9.75 -26.484 1 95.38 77 LYS A O 1
ATOM 655 N N . ALA A 1 78 ? 7.008 -8.523 -25.812 1 96.19 78 ALA A N 1
ATOM 656 C CA . ALA A 1 78 ? 6.312 -8.055 -24.609 1 96.19 78 ALA A CA 1
ATOM 657 C C . ALA A 1 78 ? 5.074 -7.246 -24.984 1 96.19 78 ALA A C 1
ATOM 659 O O . ALA A 1 78 ? 4.016 -7.41 -24.375 1 96.19 78 ALA A O 1
ATOM 660 N N . PHE A 1 79 ? 5.227 -6.414 -25.984 1 97.19 79 PHE A N 1
ATOM 661 C CA . PHE A 1 79 ? 4.145 -5.531 -26.406 1 97.19 79 PHE A CA 1
ATOM 662 C C . PHE A 1 79 ? 2.932 -6.34 -26.844 1 97.19 79 PHE A C 1
ATOM 664 O O . PHE A 1 79 ? 1.8 -6.023 -26.484 1 97.19 79 PHE A O 1
ATOM 671 N N . VAL A 1 80 ? 3.201 -7.355 -27.562 1 96.31 80 VAL A N 1
ATOM 672 C CA . VAL A 1 80 ? 2.139 -8.219 -28.062 1 96.31 80 VAL A CA 1
ATOM 673 C C . VAL A 1 80 ? 1.553 -9.039 -26.922 1 96.31 80 VAL A C 1
ATOM 675 O O . VAL A 1 80 ? 0.331 -9.141 -26.781 1 96.31 80 VAL A O 1
ATOM 678 N N . SER A 1 81 ? 2.396 -9.578 -26.125 1 94.94 81 SER A N 1
ATOM 679 C CA . SER A 1 81 ? 1.959 -10.43 -25.016 1 94.94 81 SER A CA 1
ATOM 680 C C . SER A 1 81 ? 1.113 -9.648 -24.016 1 94.94 81 SER A C 1
ATOM 682 O O . SER A 1 81 ? 0.186 -10.195 -23.422 1 94.94 81 SER A O 1
ATOM 684 N N . LEU A 1 82 ? 1.384 -8.453 -23.891 1 96.5 82 LEU A N 1
ATOM 685 C CA . LEU A 1 82 ? 0.684 -7.609 -22.922 1 96.5 82 LEU A CA 1
ATOM 686 C C . LEU A 1 82 ? -0.638 -7.113 -23.5 1 96.5 82 LEU A C 1
ATOM 688 O O . LEU A 1 82 ? -1.449 -6.523 -22.781 1 96.5 82 LEU A O 1
ATOM 692 N N . ASN A 1 83 ? -0.847 -7.379 -24.844 1 97.5 83 ASN A N 1
ATOM 693 C CA . ASN A 1 83 ? -1.969 -6.664 -25.438 1 97.5 83 ASN A CA 1
ATOM 694 C C . ASN A 1 83 ? -1.958 -5.184 -25.062 1 97.5 83 ASN A C 1
ATOM 696 O O . ASN A 1 83 ? -2.963 -4.652 -24.594 1 97.5 83 ASN A O 1
ATOM 700 N N . TYR A 1 84 ? -0.887 -4.535 -25.312 1 97.5 84 TYR A N 1
ATOM 701 C CA . TYR A 1 84 ? -0.445 -3.328 -24.625 1 97.5 84 TYR A CA 1
ATOM 702 C C . TYR A 1 84 ? -1.493 -2.227 -24.719 1 97.5 84 TYR A C 1
ATOM 704 O O . TYR A 1 84 ? -1.922 -1.675 -23.703 1 97.5 84 TYR A O 1
ATOM 712 N N . PHE A 1 85 ? -2.004 -1.884 -25.906 1 97.38 85 PHE A N 1
ATOM 713 C CA . PHE A 1 85 ? -2.877 -0.728 -26.062 1 97.38 85 PHE A CA 1
ATOM 714 C C . PHE A 1 85 ? -4.203 -0.942 -25.344 1 97.38 85 PHE A C 1
ATOM 716 O O . PHE A 1 85 ? -4.684 -0.051 -24.641 1 97.38 85 PHE A O 1
ATOM 723 N N . ASN A 1 86 ? -4.707 -2.105 -25.531 1 97.56 86 ASN A N 1
ATOM 724 C CA . ASN A 1 86 ? -5.957 -2.418 -24.844 1 97.56 86 ASN A CA 1
ATOM 725 C C . ASN A 1 86 ? -5.781 -2.424 -23.328 1 97.56 86 ASN A C 1
ATOM 727 O O . ASN A 1 86 ? -6.582 -1.829 -22.609 1 97.56 86 ASN A O 1
ATOM 731 N N . ALA A 1 87 ? -4.785 -3.078 -22.906 1 98 87 ALA A N 1
ATOM 732 C CA . ALA A 1 87 ? -4.516 -3.166 -21.469 1 98 87 ALA A CA 1
ATOM 733 C C . ALA A 1 87 ? -4.176 -1.797 -20.891 1 98 87 ALA A C 1
ATOM 735 O O . ALA A 1 87 ? -4.492 -1.507 -19.734 1 98 87 ALA A O 1
ATOM 736 N N . PHE A 1 88 ? -3.533 -1.044 -21.719 1 97.75 88 PHE A N 1
ATOM 737 C CA . PHE A 1 88 ? -3.209 0.314 -21.297 1 97.75 88 PHE A CA 1
ATOM 738 C C . PHE A 1 88 ? -4.477 1.124 -21.047 1 97.75 88 PHE A C 1
ATOM 740 O O . PHE A 1 88 ? -4.613 1.777 -20.016 1 97.75 88 PHE A O 1
ATOM 747 N N . LYS A 1 89 ? -5.348 1.121 -21.938 1 97.81 89 LYS A N 1
ATOM 748 C CA . LYS A 1 89 ? -6.625 1.808 -21.781 1 97.81 89 LYS A CA 1
ATOM 749 C C . LYS A 1 89 ? -7.371 1.316 -20.547 1 97.81 89 LYS A C 1
ATOM 751 O O . LYS A 1 89 ? -7.883 2.121 -19.766 1 97.81 89 LYS A O 1
ATOM 756 N N . ASN A 1 90 ? -7.422 0.028 -20.391 1 98.25 90 ASN A N 1
ATOM 757 C CA . ASN A 1 90 ? -8.07 -0.555 -19.219 1 98.25 90 ASN A CA 1
ATOM 758 C C . ASN A 1 90 ? -7.426 -0.079 -17.922 1 98.25 90 ASN A C 1
ATOM 760 O O . ASN A 1 90 ? -8.125 0.245 -16.953 1 98.25 90 ASN A O 1
ATOM 764 N N . SER A 1 91 ? -6.102 -0.049 -17.938 1 97.5 91 SER A N 1
ATOM 765 C CA . SER A 1 91 ? -5.359 0.403 -16.766 1 97.5 91 SER A CA 1
ATOM 766 C C . SER A 1 91 ? -5.695 1.851 -16.422 1 97.5 91 SER A C 1
ATOM 768 O O . SER A 1 91 ? -5.84 2.199 -15.25 1 97.5 91 SER A O 1
ATOM 770 N N . LEU A 1 92 ? -5.84 2.662 -17.422 1 97.25 92 LEU A N 1
ATOM 771 C CA . LEU A 1 92 ? -6.188 4.059 -17.203 1 97.25 92 LEU A CA 1
ATOM 772 C C . LEU A 1 92 ? -7.566 4.18 -16.562 1 97.25 92 LEU A C 1
ATOM 774 O O . LEU A 1 92 ? -7.75 4.949 -15.609 1 97.25 92 LEU A O 1
ATOM 778 N N . ILE A 1 93 ? -8.445 3.436 -17 1 97.81 93 ILE A N 1
ATOM 779 C CA . ILE A 1 93 ? -9.82 3.482 -16.516 1 97.81 93 ILE A CA 1
ATOM 780 C C . ILE A 1 93 ? -9.859 3.053 -15.055 1 97.81 93 ILE A C 1
ATOM 782 O O . ILE A 1 93 ? -10.445 3.742 -14.211 1 97.81 93 ILE A O 1
ATOM 786 N N . VAL A 1 94 ? -9.164 1.985 -14.758 1 97.62 94 VAL A N 1
ATOM 787 C CA . VAL A 1 94 ? -9.305 1.408 -13.43 1 97.62 94 VAL A CA 1
ATOM 788 C C . VAL A 1 94 ? -8.336 2.092 -12.461 1 97.62 94 VAL A C 1
ATOM 790 O O . VAL A 1 94 ? -8.234 1.705 -11.297 1 97.62 94 VAL A O 1
ATOM 793 N N . SER A 1 95 ? -7.594 3.041 -12.93 1 96.88 95 SER A N 1
ATOM 794 C CA . SER A 1 95 ? -6.691 3.742 -12.023 1 96.88 95 SER A CA 1
ATOM 795 C C . SER A 1 95 ? -7.066 5.215 -11.898 1 96.88 95 SER A C 1
ATOM 797 O O . SER A 1 95 ? -7.168 5.742 -10.789 1 96.88 95 SER A O 1
ATOM 799 N N . ILE A 1 96 ? -7.418 5.91 -13 1 96.81 96 ILE A N 1
ATOM 800 C CA . ILE A 1 96 ? -7.703 7.34 -12.977 1 96.81 96 ILE A CA 1
ATOM 801 C C . ILE A 1 96 ? -9.078 7.582 -12.352 1 96.81 96 ILE A C 1
ATOM 803 O O . ILE A 1 96 ? -9.219 8.445 -11.477 1 96.81 96 ILE A O 1
ATOM 807 N N . ILE A 1 97 ? -10.062 6.859 -12.75 1 97.94 97 ILE A N 1
ATOM 808 C CA . ILE A 1 97 ? -11.422 7.059 -12.258 1 97.94 97 ILE A CA 1
ATOM 809 C C . ILE A 1 97 ? -11.469 6.809 -10.75 1 97.94 97 ILE A C 1
ATOM 811 O O . ILE A 1 97 ? -11.922 7.664 -9.992 1 97.94 97 ILE A O 1
ATOM 815 N N . PRO A 1 98 ? -10.906 5.676 -10.297 1 97.75 98 PRO A N 1
ATOM 816 C CA . PRO A 1 98 ? -10.883 5.484 -8.844 1 97.75 98 PRO A CA 1
ATOM 817 C C . PRO A 1 98 ? -10.094 6.57 -8.117 1 97.75 98 PRO A C 1
ATOM 819 O O . PRO A 1 98 ? -10.469 6.977 -7.012 1 97.75 98 PRO A O 1
ATOM 822 N N . ALA A 1 99 ? -9.016 7.012 -8.727 1 96.81 99 ALA A N 1
ATOM 823 C CA . ALA A 1 99 ? -8.219 8.055 -8.094 1 96.81 99 ALA A CA 1
ATOM 824 C C . ALA A 1 99 ? -9.039 9.336 -7.902 1 96.81 99 ALA A C 1
ATOM 826 O O . ALA A 1 99 ? -8.977 9.969 -6.848 1 96.81 99 ALA A O 1
ATOM 827 N N . ILE A 1 100 ? -9.812 9.719 -8.867 1 97.56 100 ILE A N 1
ATOM 828 C CA . ILE A 1 100 ? -10.656 10.914 -8.805 1 97.56 100 ILE A CA 1
ATOM 829 C C . ILE A 1 100 ? -11.703 10.742 -7.707 1 97.56 100 ILE A C 1
ATOM 831 O O . ILE A 1 100 ? -11.883 11.625 -6.863 1 97.56 100 ILE A O 1
ATOM 835 N N . PHE A 1 101 ? -12.328 9.602 -7.668 1 96.69 101 PHE A N 1
ATOM 836 C CA . PHE A 1 101 ? -13.375 9.367 -6.68 1 96.69 101 PHE A CA 1
ATOM 837 C C . PHE A 1 101 ? -12.789 9.289 -5.277 1 96.69 101 PHE A C 1
ATOM 839 O O . PHE A 1 101 ? -13.414 9.734 -4.312 1 96.69 101 PHE A O 1
ATOM 846 N N . ASN A 1 102 ? -11.617 8.688 -5.203 1 96.81 102 ASN A N 1
ATOM 847 C CA . ASN A 1 102 ? -10.969 8.648 -3.898 1 96.81 102 ASN A CA 1
ATOM 848 C C . ASN A 1 102 ? -10.68 10.055 -3.371 1 96.81 102 ASN A C 1
ATOM 850 O O . ASN A 1 102 ? -10.891 10.328 -2.188 1 96.81 102 ASN A O 1
ATOM 854 N N . VAL A 1 103 ? -10.227 10.914 -4.254 1 96.88 103 VAL A N 1
ATOM 855 C CA . VAL A 1 103 ? -9.945 12.289 -3.826 1 96.88 103 VAL A CA 1
ATOM 856 C C . VAL A 1 103 ? -11.234 12.945 -3.332 1 96.88 103 VAL A C 1
ATOM 858 O O . VAL A 1 103 ? -11.25 13.57 -2.27 1 96.88 103 VAL A O 1
ATOM 861 N N . ILE A 1 104 ? -12.305 12.766 -4.039 1 96.19 104 ILE A N 1
ATOM 862 C CA . ILE A 1 104 ? -13.57 13.414 -3.727 1 96.19 104 ILE A CA 1
ATOM 863 C C . ILE A 1 104 ? -14.141 12.828 -2.438 1 96.19 104 ILE A C 1
ATOM 865 O O . ILE A 1 104 ? -14.398 13.562 -1.478 1 96.19 104 ILE A O 1
ATOM 869 N N . SER A 1 105 ? -14.258 11.531 -2.379 1 94.5 105 SER A N 1
ATOM 870 C CA . SER A 1 105 ? -14.922 10.883 -1.252 1 94.5 105 SER A CA 1
ATOM 871 C C . SER A 1 105 ? -14.078 10.977 0.014 1 94.5 105 SER A C 1
ATOM 873 O O . SER A 1 105 ? -14.578 11.367 1.071 1 94.5 105 SER A O 1
ATOM 875 N N . CYS A 1 106 ? -12.789 10.672 -0.126 1 96.19 106 CYS A N 1
ATOM 876 C CA . CYS A 1 106 ? -11.945 10.633 1.061 1 96.19 106 CYS A CA 1
ATOM 877 C C . CYS A 1 106 ? -11.695 12.039 1.597 1 96.19 106 CYS A C 1
ATOM 879 O O . CYS A 1 106 ? -11.555 12.234 2.807 1 96.19 106 CYS A O 1
ATOM 881 N N . SER A 1 107 ? -11.625 13.055 0.718 1 96.69 107 SER A N 1
ATOM 882 C CA . SER A 1 107 ? -11.477 14.43 1.201 1 96.69 107 SER A CA 1
ATOM 883 C C . SER A 1 107 ? -12.719 14.883 1.954 1 96.69 107 SER A C 1
ATOM 885 O O . SER A 1 107 ? -12.617 15.578 2.969 1 96.69 107 SER A O 1
ATOM 887 N N . MET A 1 108 ? -13.859 14.508 1.437 1 94.38 108 MET A N 1
ATOM 888 C CA . MET A 1 108 ? -15.102 14.859 2.111 1 94.38 108 MET A CA 1
ATOM 889 C C . MET A 1 108 ? -15.18 14.211 3.488 1 94.38 108 MET A C 1
ATOM 891 O O . MET A 1 108 ? -15.508 14.875 4.473 1 94.38 108 MET A O 1
ATOM 895 N N . ILE A 1 109 ? -14.852 12.961 3.545 1 92.44 109 ILE A N 1
ATOM 896 C CA . ILE A 1 109 ? -14.883 12.227 4.809 1 92.44 109 ILE A CA 1
ATOM 897 C C . ILE A 1 109 ? -13.82 12.789 5.75 1 92.44 109 ILE A C 1
ATOM 899 O O . ILE A 1 109 ? -14.094 13.023 6.934 1 92.44 109 ILE A O 1
ATOM 903 N N . GLY A 1 110 ? -12.633 13.016 5.191 1 94.38 110 GLY A N 1
ATOM 904 C CA . GLY A 1 110 ? -11.57 13.609 5.988 1 94.38 110 GLY A CA 1
ATOM 905 C C . GLY A 1 110 ? -11.945 14.961 6.57 1 94.38 110 GLY A C 1
ATOM 906 O O . GLY A 1 110 ? -11.633 15.25 7.727 1 94.38 110 GLY A O 1
ATOM 907 N N . TYR A 1 111 ? -12.672 15.797 5.797 1 94.25 111 TYR A N 1
ATOM 908 C CA . TYR A 1 111 ? -13.125 17.109 6.246 1 94.25 111 TYR A CA 1
ATOM 909 C C . TYR A 1 111 ? -14.102 16.969 7.41 1 94.25 111 TYR A C 1
ATOM 911 O O . TYR A 1 111 ? -13.953 17.641 8.43 1 94.25 111 TYR A O 1
ATOM 919 N N . GLY A 1 112 ? -15.016 16.078 7.211 1 92.44 112 GLY A N 1
ATOM 920 C CA . GLY A 1 112 ? -15.977 15.844 8.273 1 92.44 112 GLY A CA 1
ATOM 921 C C . GLY A 1 112 ? -15.344 15.367 9.562 1 92.44 112 GLY A C 1
ATOM 922 O O . GLY A 1 112 ? -15.688 15.844 10.648 1 92.44 112 GLY A O 1
ATOM 923 N N . LEU A 1 113 ? -14.383 14.562 9.461 1 91.88 113 LEU A N 1
ATOM 924 C CA . LEU A 1 113 ? -13.742 13.969 10.633 1 91.88 113 LEU A CA 1
ATOM 925 C C . LEU A 1 113 ? -12.758 14.953 11.266 1 91.88 113 LEU A C 1
ATOM 927 O O . LEU A 1 113 ? -12.383 14.789 12.43 1 91.88 113 LEU A O 1
ATOM 931 N N . ALA A 1 114 ? -12.367 15.906 10.508 1 91.81 114 ALA A N 1
ATOM 932 C CA . ALA A 1 114 ? -11.398 16.875 11 1 91.81 114 ALA A CA 1
ATOM 933 C C . ALA A 1 114 ? -12.109 18.062 11.648 1 91.81 114 ALA A C 1
ATOM 935 O O . ALA A 1 114 ? -11.633 18.609 12.656 1 91.81 114 ALA A O 1
ATOM 936 N N . ARG A 1 115 ? -13.227 18.438 11.102 1 91.88 115 ARG A N 1
ATOM 937 C CA . ARG A 1 115 ? -13.734 19.766 11.438 1 91.88 115 ARG A CA 1
ATOM 938 C C . ARG A 1 115 ? -15.047 19.672 12.211 1 91.88 115 ARG A C 1
ATOM 940 O O . ARG A 1 115 ? -15.43 20.609 12.906 1 91.88 115 ARG A O 1
ATOM 947 N N . PHE A 1 116 ? -15.734 18.641 12.055 1 89.81 116 PHE A N 1
ATOM 948 C CA . PHE A 1 116 ? -16.984 18.5 12.789 1 89.81 116 PHE A CA 1
ATOM 949 C C . PHE A 1 116 ? -16.75 17.781 14.117 1 89.81 116 PHE A C 1
ATOM 951 O O . PHE A 1 116 ? -15.883 16.906 14.211 1 89.81 116 PHE A O 1
ATOM 958 N N . LYS A 1 117 ? -17.547 18.25 15.062 1 87.25 117 LYS A N 1
ATOM 959 C CA . LYS A 1 117 ? -17.453 17.625 16.375 1 87.25 117 LYS A CA 1
ATOM 960 C C . LYS A 1 117 ? -18.719 16.812 16.672 1 87.25 117 LYS A C 1
ATOM 962 O O . LYS A 1 117 ? -19.828 17.312 16.562 1 87.25 117 LYS A O 1
ATOM 967 N N . PHE A 1 118 ? -18.578 15.555 16.734 1 84.56 118 PHE A N 1
ATOM 968 C CA . PHE A 1 118 ? -19.672 14.672 17.125 1 84.56 118 PHE A CA 1
ATOM 969 C C . PHE A 1 118 ? -19.141 13.469 17.906 1 84.56 118 PHE A C 1
ATOM 971 O O . PHE A 1 118 ? -17.953 13.141 17.812 1 84.56 118 PHE A O 1
ATOM 978 N N . LYS A 1 119 ? -19.875 12.875 18.719 1 83.62 119 LYS A N 1
ATOM 979 C CA . LYS A 1 119 ? -19.469 11.906 19.734 1 83.62 119 LYS A CA 1
ATOM 980 C C . LYS A 1 119 ? -18.828 10.672 19.094 1 83.62 119 LYS A C 1
ATOM 982 O O . LYS A 1 119 ? -17.875 10.109 19.625 1 83.62 119 LYS A O 1
ATOM 987 N N . GLU A 1 120 ? -19.266 10.219 17.875 1 83.56 120 GLU A N 1
ATOM 988 C CA . GLU A 1 120 ? -18.828 8.969 17.266 1 83.56 120 GLU A CA 1
ATOM 989 C C . GLU A 1 120 ? -17.625 9.211 16.344 1 83.56 120 GLU A C 1
ATOM 991 O O . GLU A 1 120 ? -17.141 8.281 15.703 1 83.56 120 GLU A O 1
ATOM 996 N N . ARG A 1 121 ? -17.141 10.336 16.375 1 86.56 121 ARG A N 1
ATOM 997 C CA . ARG A 1 121 ? -16.125 10.75 15.406 1 86.56 121 ARG A CA 1
ATOM 998 C C . ARG A 1 121 ? -14.867 9.883 15.531 1 86.56 121 ARG A C 1
ATOM 1000 O O . ARG A 1 121 ? -14.414 9.297 14.547 1 86.56 121 ARG A O 1
ATOM 1007 N N . GLU A 1 122 ? -14.398 9.719 16.734 1 84 122 GLU A N 1
ATOM 1008 C CA . GLU A 1 122 ? -13.164 8.977 16.953 1 84 122 GLU A CA 1
ATOM 1009 C C . GLU A 1 122 ? -13.367 7.48 16.734 1 84 122 GLU A C 1
ATOM 1011 O O . GLU A 1 122 ? -12.461 6.785 16.266 1 84 122 GLU A O 1
ATOM 1016 N N . PHE A 1 123 ? -14.531 7.098 17.031 1 82.44 123 PHE A N 1
ATOM 1017 C CA . PHE A 1 123 ? -14.859 5.695 16.797 1 82.44 123 PHE A CA 1
ATOM 1018 C C . PHE A 1 123 ? -14.906 5.395 15.297 1 82.44 123 PHE A C 1
ATOM 1020 O O . PHE A 1 123 ? -14.375 4.375 14.852 1 82.44 123 PHE A O 1
ATOM 1027 N N . ILE A 1 124 ? -15.516 6.289 14.586 1 83.69 124 ILE A N 1
ATOM 1028 C CA . ILE A 1 124 ? -15.609 6.125 13.141 1 83.69 124 ILE A CA 1
ATOM 1029 C C . ILE A 1 124 ? -14.211 6.148 12.523 1 83.69 124 ILE A C 1
ATOM 1031 O O . ILE A 1 124 ? -13.891 5.32 11.672 1 83.69 124 ILE A O 1
ATOM 1035 N N . PHE A 1 125 ? -13.438 7.012 13 1 86.12 125 PHE A N 1
ATOM 1036 C CA . PHE A 1 125 ? -12.078 7.121 12.492 1 86.12 125 PHE A CA 1
ATOM 1037 C C . PHE A 1 125 ? -11.281 5.859 12.805 1 86.12 125 PHE A C 1
ATOM 1039 O O . PHE A 1 125 ? -10.531 5.363 11.953 1 86.12 125 PHE A O 1
ATOM 1046 N N . ALA A 1 126 ? -11.516 5.328 13.945 1 81.19 126 ALA A N 1
ATOM 1047 C CA . ALA A 1 126 ? -10.859 4.078 14.32 1 81.19 126 ALA A CA 1
ATOM 1048 C C . ALA A 1 126 ? -11.297 2.932 13.414 1 81.19 126 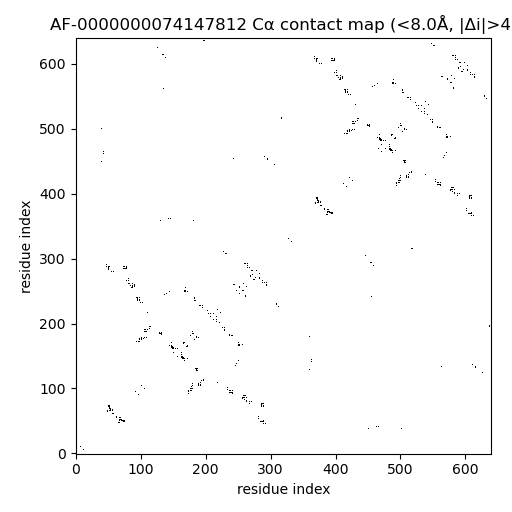ALA A C 1
ATOM 1050 O O . ALA A 1 126 ? -10.477 2.094 13.023 1 81.19 126 ALA A O 1
ATOM 1051 N N . LEU A 1 127 ? -12.508 2.895 13.062 1 81.31 127 LEU A N 1
ATOM 1052 C CA . LEU A 1 127 ? -13.023 1.854 12.18 1 81.31 127 LEU A CA 1
ATOM 1053 C C . LEU A 1 127 ? -12.422 1.977 10.789 1 81.31 127 LEU A C 1
ATOM 1055 O O . LEU A 1 127 ? -12.141 0.967 10.133 1 81.31 127 LEU A O 1
ATOM 1059 N N . ILE A 1 128 ? -12.266 3.199 10.375 1 84.38 128 ILE A N 1
ATOM 1060 C CA . ILE A 1 128 ? -11.672 3.453 9.062 1 84.38 128 ILE A CA 1
ATOM 1061 C C . ILE A 1 128 ? -10.227 2.965 9.047 1 84.38 128 ILE A C 1
ATOM 1063 O O . ILE A 1 128 ? -9.805 2.289 8.102 1 84.38 128 ILE A O 1
ATOM 1067 N N . LEU A 1 129 ? -9.477 3.186 10.07 1 81.06 129 LEU A N 1
ATOM 1068 C CA . LEU A 1 129 ? -8.086 2.75 10.148 1 81.06 129 LEU A CA 1
ATOM 1069 C C . LEU A 1 129 ? -7.996 1.23 10.25 1 81.06 129 LEU A C 1
ATOM 1071 O O . LEU A 1 129 ? -7.035 0.627 9.773 1 81.06 129 LEU A O 1
ATOM 1075 N N . PHE A 1 130 ? -9.086 0.664 10.805 1 78.69 130 PHE A N 1
ATOM 1076 C CA . PHE A 1 130 ? -9.141 -0.787 10.938 1 78.69 130 PHE A CA 1
ATOM 1077 C C . PHE A 1 130 ? -9.156 -1.461 9.578 1 78.69 130 PHE A C 1
ATOM 1079 O O . PHE A 1 130 ? -8.641 -2.572 9.422 1 78.69 130 PHE A O 1
ATOM 1086 N N . THR A 1 131 ? -9.695 -0.83 8.617 1 79.62 131 THR A N 1
ATOM 1087 C CA . THR A 1 131 ? -9.781 -1.42 7.281 1 79.62 131 THR A CA 1
ATOM 1088 C C . THR A 1 131 ? -8.383 -1.632 6.695 1 79.62 131 THR A C 1
ATOM 1090 O O . THR A 1 131 ? -8.211 -2.432 5.773 1 79.62 131 THR A O 1
ATOM 1093 N N . LEU A 1 132 ? -7.406 -0.936 7.152 1 79.81 132 LEU A N 1
ATOM 1094 C CA . LEU A 1 132 ? -6.047 -1.047 6.633 1 79.81 132 LEU A CA 1
ATOM 1095 C C . LEU A 1 132 ? -5.367 -2.305 7.16 1 79.81 132 LEU A C 1
ATOM 1097 O O . LEU A 1 132 ? -4.367 -2.754 6.598 1 79.81 132 LEU A O 1
ATOM 1101 N N . ILE A 1 133 ? -5.953 -2.822 8.195 1 75.75 133 ILE A N 1
ATOM 1102 C CA . ILE A 1 133 ? -5.344 -3.965 8.867 1 75.75 133 ILE A CA 1
ATOM 1103 C C . ILE A 1 133 ? -5.809 -5.262 8.211 1 75.75 133 ILE A C 1
ATOM 1105 O O . ILE A 1 133 ? -5.074 -6.254 8.188 1 75.75 133 ILE A O 1
ATOM 1109 N N . VAL A 1 134 ? -7.016 -5.277 7.625 1 75.75 134 VAL A N 1
ATOM 1110 C CA . VAL A 1 134 ? -7.59 -6.469 7.016 1 75.75 134 VAL A CA 1
ATOM 1111 C C . VAL A 1 134 ? -6.828 -6.812 5.738 1 75.75 134 VAL A C 1
ATOM 1113 O O . VAL A 1 134 ? -6.691 -5.977 4.844 1 75.75 134 VAL A O 1
ATOM 1116 N N . PRO A 1 135 ? -6.273 -7.965 5.656 1 76.06 135 PRO A N 1
ATOM 1117 C CA . PRO A 1 135 ? -5.578 -8.375 4.434 1 76.06 135 PRO A CA 1
ATOM 1118 C C . PRO A 1 135 ? -6.496 -8.406 3.213 1 76.06 135 PRO A C 1
ATOM 1120 O O . PRO A 1 135 ? -7.578 -9 3.268 1 76.06 135 PRO A O 1
ATOM 1123 N N . PRO A 1 136 ? -6.094 -7.859 2.195 1 72.5 136 PRO A N 1
ATOM 1124 C CA . PRO A 1 136 ? -6.949 -7.824 1.006 1 72.5 136 PRO A CA 1
ATOM 1125 C C . PRO A 1 136 ? -7.211 -9.211 0.425 1 72.5 136 PRO A C 1
ATOM 1127 O O . PRO A 1 136 ? -8.289 -9.461 -0.124 1 72.5 136 PRO A O 1
ATOM 1130 N N . GLN A 1 137 ? -6.27 -10.086 0.525 1 70.56 137 GLN A N 1
ATOM 1131 C CA . GLN A 1 137 ? -6.398 -11.406 -0.09 1 70.56 137 GLN A CA 1
ATOM 1132 C C . GLN A 1 137 ? -7.551 -12.195 0.531 1 70.56 137 GLN A C 1
ATOM 1134 O O . GLN A 1 137 ? -8.109 -13.086 -0.104 1 70.56 137 GLN A O 1
ATOM 1139 N N . VAL A 1 138 ? -7.906 -11.844 1.716 1 69.81 138 VAL A N 1
ATOM 1140 C CA . VAL A 1 138 ? -8.938 -12.586 2.424 1 69.81 138 VAL A CA 1
ATOM 1141 C C . VAL A 1 138 ? -10.32 -12.07 2.025 1 69.81 138 VAL A C 1
ATOM 1143 O O . VAL A 1 138 ? -11.312 -12.797 2.098 1 69.81 138 VAL A O 1
ATOM 1146 N N . LEU A 1 139 ? -10.266 -10.828 1.649 1 76.12 139 LEU A N 1
ATOM 1147 C CA . LEU A 1 139 ? -11.547 -10.203 1.343 1 76.12 139 LEU A CA 1
ATOM 1148 C C . LEU A 1 139 ? -11.969 -10.508 -0.091 1 76.12 139 LEU A C 1
ATOM 1150 O O . LEU A 1 139 ? -13.133 -10.336 -0.448 1 76.12 139 LEU A O 1
ATOM 1154 N N . LEU A 1 140 ? -11.039 -11.117 -0.767 1 74.94 140 LEU A N 1
ATOM 1155 C CA . LEU A 1 140 ? -11.289 -11.172 -2.203 1 74.94 140 LEU A CA 1
ATOM 1156 C C . LEU A 1 140 ? -12.391 -12.188 -2.521 1 74.94 140 LEU A C 1
ATOM 1158 O O . LEU A 1 140 ? -13.227 -11.938 -3.391 1 74.94 140 LEU A O 1
ATOM 1162 N N . ILE A 1 141 ? -12.445 -13.266 -1.804 1 75.81 141 ILE A N 1
ATOM 1163 C CA . ILE A 1 141 ? -13.453 -14.273 -2.119 1 75.81 141 ILE A CA 1
ATOM 1164 C C . ILE A 1 141 ? -14.828 -13.773 -1.688 1 75.81 141 ILE A C 1
ATOM 1166 O O . ILE A 1 141 ? -15.781 -13.789 -2.477 1 75.81 141 ILE A O 1
ATOM 1170 N N . PRO A 1 142 ? -14.906 -13.266 -0.465 1 78.06 142 PRO A N 1
ATOM 1171 C CA . PRO A 1 142 ? -16.203 -12.695 -0.08 1 78.06 142 PRO A CA 1
ATOM 1172 C C . PRO A 1 142 ? -16.641 -11.555 -0.999 1 78.06 142 PRO A C 1
ATOM 1174 O O . PRO A 1 142 ? -17.828 -11.414 -1.281 1 78.06 142 PRO A O 1
ATOM 1177 N N . LEU A 1 143 ? -15.781 -10.852 -1.465 1 82.69 143 LEU A N 1
ATOM 1178 C CA . LEU A 1 143 ? -16.125 -9.75 -2.359 1 82.69 143 LEU A CA 1
ATOM 1179 C C . LEU A 1 143 ? -16.531 -10.266 -3.73 1 82.69 143 LEU A C 1
ATOM 1181 O O . LEU A 1 143 ? -17.406 -9.695 -4.379 1 82.69 143 LEU A O 1
ATOM 1185 N N . TYR A 1 144 ? -15.867 -11.305 -4.148 1 83.88 144 TYR A N 1
ATOM 1186 C CA . TYR A 1 144 ? -16.25 -11.93 -5.402 1 83.88 144 TYR A CA 1
ATOM 1187 C C . TYR A 1 144 ? -17.719 -12.344 -5.379 1 83.88 144 TYR A C 1
ATOM 1189 O O . TYR A 1 144 ? -18.484 -12.031 -6.301 1 83.88 144 TYR A O 1
ATOM 1197 N N . VAL A 1 145 ? -18.078 -13.023 -4.309 1 78.62 145 VAL A N 1
ATOM 1198 C CA . VAL A 1 145 ? -19.453 -13.5 -4.164 1 78.62 145 VAL A CA 1
ATOM 1199 C C . VAL A 1 145 ? -20.406 -12.305 -4.059 1 78.62 145 VAL A C 1
ATOM 1201 O O . VAL A 1 145 ? -21.484 -12.32 -4.641 1 78.62 145 VAL A O 1
ATOM 1204 N N . PHE A 1 146 ? -19.969 -11.328 -3.422 1 81.56 146 PHE A N 1
ATOM 1205 C CA . PHE A 1 146 ? -20.781 -10.125 -3.256 1 81.56 146 PHE A CA 1
ATOM 1206 C C . PHE A 1 146 ? -21.047 -9.469 -4.602 1 81.56 146 PHE A C 1
ATOM 1208 O O . PHE A 1 146 ? -22.203 -9.117 -4.906 1 81.56 146 PHE A O 1
ATOM 1215 N N . TYR A 1 147 ? -20.078 -9.352 -5.395 1 88.88 147 TYR A N 1
ATOM 1216 C CA . TYR A 1 147 ? -20.25 -8.648 -6.66 1 88.88 147 TYR A CA 1
ATOM 1217 C C . TYR A 1 147 ? -20.875 -9.547 -7.715 1 88.88 147 TYR A C 1
ATOM 1219 O O . TYR A 1 147 ? -21.406 -9.07 -8.719 1 88.88 147 TYR A O 1
ATOM 1227 N N . GLN A 1 148 ? -20.734 -10.875 -7.477 1 88.31 148 GLN A N 1
ATOM 1228 C CA . GLN A 1 148 ? -21.438 -11.812 -8.344 1 88.31 148 GLN A CA 1
ATOM 1229 C C . GLN A 1 148 ? -22.953 -11.703 -8.164 1 88.31 148 GLN A C 1
ATOM 1231 O O . GLN A 1 148 ? -23.703 -11.852 -9.133 1 88.31 148 GLN A O 1
ATOM 1236 N N . LYS A 1 149 ? -23.375 -11.422 -6.918 1 85.81 149 LYS A N 1
ATOM 1237 C CA . LYS A 1 149 ? -24.781 -11.242 -6.57 1 85.81 149 LYS A CA 1
ATOM 1238 C C . LYS A 1 149 ? -25.031 -9.859 -5.965 1 85.81 149 LYS A C 1
ATOM 1240 O O . LYS A 1 149 ? -25.625 -9.742 -4.895 1 85.81 149 LYS A O 1
ATOM 1245 N N . PHE A 1 150 ? -24.562 -8.977 -6.691 1 85.81 150 PHE A N 1
ATOM 1246 C CA . PHE A 1 150 ? -24.609 -7.605 -6.188 1 85.81 150 PHE A CA 1
ATOM 1247 C C . PHE A 1 150 ? -26.047 -7.121 -6.055 1 85.81 150 PHE A C 1
ATOM 1249 O O . PHE A 1 150 ? -26.828 -7.207 -7.004 1 85.81 150 PHE A O 1
ATOM 1256 N N . ASP A 1 151 ? -26.328 -6.742 -4.785 1 79.12 151 ASP A N 1
ATOM 1257 C CA . ASP A 1 151 ? -27.641 -6.191 -4.477 1 79.12 151 ASP A CA 1
ATOM 1258 C C . ASP A 1 151 ? -27.547 -5.129 -3.387 1 79.12 151 ASP A C 1
ATOM 1260 O O . ASP A 1 151 ? -26.734 -5.238 -2.471 1 79.12 151 ASP A O 1
ATOM 1264 N N . ILE A 1 152 ? -28.125 -4.023 -3.631 1 72.31 152 ILE A N 1
ATOM 1265 C CA . ILE A 1 152 ? -28.156 -2.977 -2.615 1 72.31 152 ILE A CA 1
ATOM 1266 C C . ILE A 1 152 ? -29.391 -3.166 -1.725 1 72.31 152 ILE A C 1
ATOM 1268 O O . ILE A 1 152 ? -30.484 -2.754 -2.084 1 72.31 152 ILE A O 1
ATOM 1272 N N . LEU A 1 153 ? -29.188 -3.754 -0.528 1 67.56 153 LEU A N 1
ATOM 1273 C CA . LEU A 1 153 ? -30.25 -3.947 0.457 1 67.56 153 LEU A CA 1
ATOM 1274 C C . LEU A 1 153 ? -31.438 -4.66 -0.163 1 67.56 153 LEU A C 1
ATOM 1276 O O . LEU A 1 153 ? -32.594 -4.312 0.115 1 67.56 153 LEU A O 1
ATOM 1280 N N . GLY A 1 154 ? -31.125 -5.465 -1.143 1 70.69 154 GLY A N 1
ATOM 1281 C CA . GLY A 1 154 ? -32.188 -6.258 -1.751 1 70.69 154 GLY A CA 1
ATOM 1282 C C . GLY A 1 154 ? -33 -5.477 -2.754 1 70.69 154 GLY A C 1
ATOM 1283 O O . GLY A 1 154 ? -33.969 -5.996 -3.299 1 70.69 154 GLY A O 1
ATOM 1284 N N . ILE A 1 155 ? -32.656 -4.238 -2.969 1 74.12 155 ILE A N 1
ATOM 1285 C CA . ILE A 1 155 ? -33.438 -3.348 -3.818 1 74.12 155 ILE A CA 1
ATOM 1286 C C . ILE A 1 155 ? -33.406 -3.861 -5.258 1 74.12 155 ILE A C 1
ATOM 1288 O O . ILE A 1 155 ? -34.469 -3.926 -5.91 1 74.12 155 ILE A O 1
ATOM 1292 N N . PHE A 1 156 ? -32.344 -4.301 -5.68 1 79.38 156 PHE A N 1
ATOM 1293 C CA . PHE A 1 156 ? -32.25 -4.746 -7.066 1 79.38 156 PHE A CA 1
ATOM 1294 C C . PHE A 1 156 ? -33 -6.051 -7.266 1 79.38 156 PHE A C 1
ATOM 1296 O O . PHE A 1 156 ? -33.688 -6.238 -8.289 1 79.38 156 PHE A O 1
ATOM 1303 N N . LYS A 1 157 ? -32.844 -6.898 -6.285 1 78.38 157 LYS A N 1
ATOM 1304 C CA . LYS A 1 157 ? -33.625 -8.133 -6.348 1 78.38 157 LYS A CA 1
ATOM 1305 C C . LYS A 1 157 ? -35.125 -7.844 -6.371 1 78.38 157 LYS A C 1
ATOM 1307 O O . LYS A 1 157 ? -35.875 -8.508 -7.086 1 78.38 157 LYS A O 1
ATOM 1312 N N . LEU A 1 158 ? -35.469 -6.852 -5.621 1 78.44 158 LEU A N 1
ATOM 1313 C CA . LEU A 1 158 ? -36.875 -6.473 -5.559 1 78.44 158 LEU A CA 1
ATOM 1314 C C . LEU A 1 158 ? -37.344 -5.902 -6.891 1 78.44 158 LEU A C 1
ATOM 1316 O O . LEU A 1 158 ? -38.438 -6.211 -7.352 1 78.44 158 LEU A O 1
ATOM 1320 N N . ILE A 1 159 ? -36.562 -5.172 -7.531 1 82.81 159 ILE A N 1
ATOM 1321 C CA . ILE A 1 159 ? -36.938 -4.461 -8.742 1 82.81 159 ILE A CA 1
ATOM 1322 C C . ILE A 1 159 ? -36.812 -5.387 -9.953 1 82.81 159 ILE A C 1
ATOM 1324 O O . ILE A 1 159 ? -37.719 -5.469 -10.789 1 82.81 159 ILE A O 1
ATOM 1328 N N . ARG A 1 160 ? -35.719 -6.121 -10.039 1 84.31 160 ARG A N 1
ATOM 1329 C CA . ARG A 1 160 ? -35.375 -6.863 -11.25 1 84.31 160 ARG A CA 1
ATOM 1330 C C . ARG A 1 160 ? -35.625 -8.359 -11.062 1 84.31 160 ARG A C 1
ATOM 1332 O O . ARG A 1 160 ? -35.625 -9.117 -12.031 1 84.31 160 ARG A O 1
ATOM 1339 N N . GLY A 1 161 ? -35.844 -8.797 -9.867 1 84.19 161 GLY A N 1
ATOM 1340 C CA . GLY A 1 161 ? -36.094 -10.203 -9.57 1 84.19 161 GLY A CA 1
ATOM 1341 C C . GLY A 1 161 ? -34.812 -10.969 -9.289 1 84.19 161 GLY A C 1
ATOM 1342 O O . GLY A 1 161 ? -34.844 -12.078 -8.758 1 84.19 161 GLY A O 1
ATOM 1343 N N . GLU A 1 162 ? -33.688 -10.336 -9.82 1 86.12 162 GLU A N 1
ATOM 1344 C CA . GLU A 1 162 ? -32.406 -10.984 -9.57 1 86.12 162 GLU A CA 1
ATOM 1345 C C . GLU A 1 162 ? -31.297 -9.961 -9.273 1 86.12 162 GLU A C 1
ATOM 1347 O O . GLU A 1 162 ? -31.391 -8.805 -9.695 1 86.12 162 GLU A O 1
ATOM 1352 N N . PRO A 1 163 ? -30.328 -10.414 -8.562 1 85.5 163 PRO A N 1
ATOM 1353 C CA . PRO A 1 163 ? -29.203 -9.5 -8.328 1 85.5 163 PRO A CA 1
ATOM 1354 C C . PRO A 1 163 ? -28.375 -9.25 -9.578 1 85.5 163 PRO A C 1
ATOM 1356 O O . PRO A 1 163 ? -28.531 -9.961 -10.578 1 85.5 163 PRO A O 1
ATOM 1359 N N . PHE A 1 164 ? -27.609 -8.195 -9.555 1 89.81 164 PHE A N 1
ATOM 1360 C CA . PHE A 1 164 ? -26.734 -7.867 -10.664 1 89.81 164 PHE A CA 1
ATOM 1361 C C . PHE A 1 164 ? -25.406 -8.602 -10.539 1 89.81 164 PHE A C 1
ATOM 1363 O O . PHE A 1 164 ? -24.828 -8.688 -9.453 1 89.81 164 PHE A O 1
ATOM 1370 N N . ASN A 1 165 ? -25.031 -9.25 -11.617 1 91.5 165 ASN A N 1
ATOM 1371 C CA . ASN A 1 165 ? -23.672 -9.766 -11.68 1 91.5 165 ASN A CA 1
ATOM 1372 C C . ASN A 1 165 ? -22.688 -8.727 -12.211 1 91.5 165 ASN A C 1
ATOM 1374 O O . ASN A 1 165 ? -22.703 -8.398 -13.398 1 91.5 165 ASN A O 1
ATOM 1378 N N . LEU A 1 166 ? -21.875 -8.258 -11.352 1 94.75 166 LEU A N 1
ATOM 1379 C CA . LEU A 1 166 ? -20.953 -7.184 -11.727 1 94.75 166 LEU A CA 1
ATOM 1380 C C . LEU A 1 166 ? -19.562 -7.734 -12.016 1 94.75 166 LEU A C 1
ATOM 1382 O O . LEU A 1 166 ? -18.625 -6.969 -12.266 1 94.75 166 LEU A O 1
ATOM 1386 N N . LEU A 1 167 ? -19.438 -9.039 -12.07 1 94.44 167 LEU A N 1
ATOM 1387 C CA . LEU A 1 167 ? -18.141 -9.641 -12.383 1 94.44 167 LEU A CA 1
ATOM 1388 C C . LEU A 1 167 ? -17.797 -9.445 -13.859 1 94.44 167 LEU A C 1
ATOM 1390 O O . LEU A 1 167 ? -18.672 -9.156 -14.672 1 94.44 167 LEU A O 1
ATOM 1394 N N . ASN A 1 168 ? -16.531 -9.422 -14.133 1 96.44 168 ASN A N 1
ATOM 1395 C CA . ASN A 1 168 ? -15.984 -9.227 -15.469 1 96.44 168 ASN A CA 1
ATOM 1396 C C . ASN A 1 168 ? -16.25 -7.816 -15.984 1 96.44 168 ASN A C 1
ATOM 1398 O O . ASN A 1 168 ? -16.516 -7.629 -17.172 1 96.44 168 ASN A O 1
ATOM 1402 N N . THR A 1 169 ? -16.438 -6.949 -15.055 1 96.44 169 THR A N 1
ATOM 1403 C CA . THR A 1 169 ? -16.484 -5.512 -15.305 1 96.44 169 THR A CA 1
ATOM 1404 C C . THR A 1 169 ? -15.531 -4.766 -14.383 1 96.44 169 THR A C 1
ATOM 1406 O O . THR A 1 169 ? -14.891 -5.371 -13.516 1 96.44 169 THR A O 1
ATOM 1409 N N . TYR A 1 170 ? -15.492 -3.422 -14.602 1 97.25 170 TYR A N 1
ATOM 1410 C CA . TYR A 1 170 ? -14.594 -2.627 -13.773 1 97.25 170 TYR A CA 1
ATOM 1411 C C . TYR A 1 170 ? -15.312 -2.086 -12.547 1 97.25 170 TYR A C 1
ATOM 1413 O O . TYR A 1 170 ? -14.688 -1.479 -11.672 1 97.25 170 TYR A O 1
ATOM 1421 N N . TYR A 1 171 ? -16.531 -2.381 -12.367 1 94.81 171 TYR A N 1
ATOM 1422 C CA . TYR A 1 171 ? -17.375 -1.775 -11.336 1 94.81 171 TYR A CA 1
ATOM 1423 C C . TYR A 1 171 ? -16.906 -2.197 -9.945 1 94.81 171 TYR A C 1
ATOM 1425 O O . TYR A 1 171 ? -16.844 -1.375 -9.031 1 94.81 171 TYR A O 1
ATOM 1433 N N . PRO A 1 172 ? -16.562 -3.465 -9.773 1 93.12 172 PRO A N 1
ATOM 1434 C CA . PRO A 1 172 ? -16.125 -3.855 -8.438 1 93.12 172 PRO A CA 1
ATOM 1435 C C . PRO A 1 172 ? -14.906 -3.07 -7.961 1 93.12 172 PRO A C 1
ATOM 1437 O O . PRO A 1 172 ? -14.695 -2.924 -6.754 1 93.12 172 PRO A O 1
ATOM 1440 N N . ILE A 1 173 ? -14.156 -2.559 -8.922 1 94.25 173 ILE A N 1
ATOM 1441 C CA . ILE A 1 173 ? -12.945 -1.806 -8.594 1 94.25 173 ILE A CA 1
ATOM 1442 C C . ILE A 1 173 ? -13.305 -0.339 -8.359 1 94.25 173 ILE A C 1
ATOM 1444 O O . ILE A 1 173 ? -12.789 0.291 -7.434 1 94.25 173 ILE A O 1
ATOM 1448 N N . ILE A 1 174 ? -14.25 0.178 -9.039 1 95.62 174 ILE A N 1
ATOM 1449 C CA . ILE A 1 174 ? -14.531 1.608 -9.07 1 95.62 174 ILE A CA 1
ATOM 1450 C C . ILE A 1 174 ? -15.555 1.957 -7.992 1 95.62 174 ILE A C 1
ATOM 1452 O O . ILE A 1 174 ? -15.391 2.941 -7.266 1 95.62 174 ILE A O 1
ATOM 1456 N N . LEU A 1 175 ? -16.531 1.151 -7.785 1 91 175 LEU A N 1
ATOM 1457 C CA . LEU A 1 175 ? -17.688 1.487 -6.969 1 91 175 LEU A CA 1
ATOM 1458 C C . LEU A 1 175 ? -17.281 1.755 -5.527 1 91 175 LEU A C 1
ATOM 1460 O O . LEU A 1 175 ? -17.75 2.723 -4.914 1 91 175 LEU A O 1
ATOM 1464 N N . PRO A 1 176 ? -16.422 0.926 -4.996 1 88.5 176 PRO A N 1
ATOM 1465 C CA . PRO A 1 176 ? -16.062 1.177 -3.6 1 88.5 176 PRO A CA 1
ATOM 1466 C C . PRO A 1 176 ? -15.391 2.531 -3.398 1 88.5 176 PRO A C 1
ATOM 1468 O O . PRO A 1 176 ? -15.469 3.109 -2.311 1 88.5 176 PRO A O 1
ATOM 1471 N N . THR A 1 177 ? -14.727 3.045 -4.383 1 92.44 177 THR A N 1
ATOM 1472 C CA . THR A 1 177 ? -14 4.305 -4.262 1 92.44 177 THR A CA 1
ATOM 1473 C C . THR A 1 177 ? -14.969 5.48 -4.164 1 92.44 177 THR A C 1
ATOM 1475 O O . THR A 1 177 ? -14.617 6.539 -3.637 1 92.44 177 THR A O 1
ATOM 1478 N N . ILE A 1 178 ? -16.156 5.324 -4.613 1 89.75 178 ILE A N 1
ATOM 1479 C CA . ILE A 1 178 ? -17.156 6.379 -4.59 1 89.75 178 ILE A CA 1
ATOM 1480 C C . ILE A 1 178 ? -17.562 6.676 -3.148 1 89.75 178 ILE A C 1
ATOM 1482 O O . ILE A 1 178 ? -17.844 7.824 -2.799 1 89.75 178 ILE A O 1
ATOM 1486 N N . LEU A 1 179 ? -17.453 5.672 -2.303 1 83.25 179 LEU A N 1
ATOM 1487 C CA . LEU A 1 179 ? -17.891 5.84 -0.926 1 83.25 179 LEU A CA 1
ATOM 1488 C C . LEU A 1 179 ? -16.719 5.805 0.04 1 83.25 179 LEU A C 1
ATOM 1490 O O . LEU A 1 179 ? -16.891 5.562 1.236 1 83.25 179 LEU A O 1
ATOM 1494 N N . GLY A 1 180 ? -15.602 5.941 -0.454 1 85.69 180 GLY A N 1
ATOM 1495 C CA . GLY A 1 180 ? -14.43 5.969 0.404 1 85.69 180 GLY A CA 1
ATOM 1496 C C . GLY A 1 180 ? -13.992 4.59 0.862 1 85.69 180 GLY A C 1
ATOM 1497 O O . GLY A 1 180 ? -13.375 4.449 1.918 1 85.69 180 GLY A O 1
ATOM 1498 N N . GLY A 1 181 ? -14.367 3.604 0.127 1 82.69 181 GLY A N 1
ATOM 1499 C CA . GLY A 1 181 ? -14.039 2.232 0.488 1 82.69 181 GLY A CA 1
ATOM 1500 C C . GLY A 1 181 ? -13.109 1.559 -0.503 1 82.69 181 GLY A C 1
ATOM 1501 O O . GLY A 1 181 ? -13.07 0.329 -0.583 1 82.69 181 GLY A O 1
ATOM 1502 N N . GLY A 1 182 ? -12.438 2.336 -1.272 1 83.12 182 GLY A N 1
ATOM 1503 C CA . GLY A 1 182 ? -11.531 1.793 -2.27 1 83.12 182 GLY A CA 1
ATOM 1504 C C . GLY A 1 182 ? -10.211 1.318 -1.684 1 83.12 182 GLY A C 1
ATOM 1505 O O . GLY A 1 182 ? -10.031 1.319 -0.464 1 83.12 182 GLY A O 1
ATOM 1506 N N . LEU A 1 183 ? -9.383 0.831 -2.59 1 84.31 183 LEU A N 1
ATOM 1507 C CA . LEU A 1 183 ? -8.062 0.331 -2.221 1 84.31 183 LEU A CA 1
ATOM 1508 C C . LEU A 1 183 ? -7.301 1.361 -1.391 1 84.31 183 LEU A C 1
ATOM 1510 O O . LEU A 1 183 ? -7.023 2.463 -1.867 1 84.31 183 LEU A O 1
ATOM 1514 N N . ARG A 1 184 ? -7.059 1.039 -0.124 1 87.19 184 ARG A N 1
ATOM 1515 C CA . ARG A 1 184 ? -6.254 1.83 0.804 1 87.19 184 ARG A CA 1
ATOM 1516 C C . ARG A 1 184 ? -6.926 3.168 1.102 1 87.19 184 ARG A C 1
ATOM 1518 O O . ARG A 1 184 ? -6.246 4.16 1.381 1 87.19 184 ARG A O 1
ATOM 1525 N N . SER A 1 185 ? -8.211 3.268 0.989 1 91.31 185 SER A N 1
ATOM 1526 C CA . SER A 1 185 ? -8.953 4.504 1.224 1 91.31 185 SER A CA 1
ATOM 1527 C C . SER A 1 185 ? -8.758 5 2.652 1 91.31 185 SER A C 1
ATOM 1529 O O . SER A 1 185 ? -8.773 6.207 2.904 1 91.31 185 SER A O 1
ATOM 1531 N N . GLY A 1 186 ? -8.625 4.07 3.578 1 88.81 186 GLY A N 1
ATOM 1532 C CA . GLY A 1 186 ? -8.375 4.48 4.949 1 88.81 186 GLY A CA 1
ATOM 1533 C C . GLY A 1 186 ? -7.184 5.41 5.086 1 88.81 186 GLY A C 1
ATOM 1534 O O . GLY A 1 186 ? -7.219 6.367 5.863 1 88.81 186 GLY A O 1
ATOM 1535 N N . LEU A 1 187 ? -6.195 5.113 4.383 1 89.25 187 LEU A N 1
ATOM 1536 C CA . LEU A 1 187 ? -5.012 5.961 4.387 1 89.25 187 LEU A CA 1
ATOM 1537 C C . LEU A 1 187 ? -5.32 7.328 3.787 1 89.25 187 LEU A C 1
ATOM 1539 O O . LEU A 1 187 ? -4.832 8.352 4.273 1 89.25 187 LEU A O 1
ATOM 1543 N N . PHE A 1 188 ? -6.078 7.328 2.754 1 94.75 188 PHE A N 1
ATOM 1544 C CA . PHE A 1 188 ? -6.414 8.586 2.096 1 94.75 188 PHE A CA 1
ATOM 1545 C C . PHE A 1 188 ? -7.262 9.461 3.01 1 94.75 188 PHE A C 1
ATOM 1547 O O . PHE A 1 188 ? -7.043 10.672 3.088 1 94.75 188 PHE A O 1
ATOM 1554 N N . ILE A 1 189 ? -8.164 8.82 3.658 1 93.12 189 ILE A N 1
ATOM 1555 C CA . ILE A 1 189 ? -8.977 9.555 4.621 1 93.12 189 ILE A CA 1
ATOM 1556 C C . ILE A 1 189 ? -8.094 10.109 5.73 1 93.12 189 ILE A C 1
ATOM 1558 O O . ILE A 1 189 ? -8.25 11.266 6.137 1 93.12 189 ILE A O 1
ATOM 1562 N N . TYR A 1 190 ? -7.219 9.328 6.113 1 87.75 190 TYR A N 1
ATOM 1563 C CA . TYR A 1 190 ? -6.277 9.758 7.141 1 87.75 190 TYR A CA 1
ATOM 1564 C C . TYR A 1 190 ? -5.484 10.977 6.676 1 87.75 190 TYR A C 1
ATOM 1566 O O . TYR A 1 190 ? -5.328 11.945 7.426 1 87.75 190 TYR A O 1
ATOM 1574 N N . ILE A 1 191 ? -4.941 10.945 5.516 1 87.94 191 ILE A N 1
ATOM 1575 C CA . ILE A 1 191 ? -4.129 12.031 4.973 1 87.94 191 ILE A CA 1
ATOM 1576 C C . ILE A 1 191 ? -4.949 13.32 4.926 1 87.94 191 ILE A C 1
ATOM 1578 O O . ILE A 1 191 ? -4.508 14.367 5.41 1 87.94 191 ILE A O 1
ATOM 1582 N N . PHE A 1 192 ? -6.137 13.219 4.453 1 93.06 192 PHE A N 1
ATOM 1583 C CA . PHE A 1 192 ? -6.98 14.406 4.355 1 93.06 192 PHE A CA 1
ATOM 1584 C C . PHE A 1 192 ? -7.359 14.914 5.738 1 93.06 192 PHE A C 1
ATOM 1586 O O . PHE A 1 192 ? -7.348 16.125 5.984 1 93.06 192 PHE A O 1
ATOM 1593 N N . ARG A 1 193 ? -7.727 14.016 6.582 1 91.12 193 ARG A N 1
ATOM 1594 C CA . ARG A 1 193 ? -8.094 14.43 7.934 1 91.12 193 ARG A CA 1
ATOM 1595 C C . ARG A 1 193 ? -6.957 15.188 8.609 1 91.12 193 ARG A C 1
ATOM 1597 O O . ARG A 1 193 ? -7.18 16.25 9.203 1 91.12 193 ARG A O 1
ATOM 1604 N N . GLN A 1 194 ? -5.781 14.617 8.484 1 82.25 194 GLN A N 1
ATOM 1605 C CA . GLN A 1 194 ? -4.621 15.25 9.109 1 82.25 194 GLN A CA 1
ATOM 1606 C C . GLN A 1 194 ? -4.344 16.625 8.492 1 82.25 194 GLN A C 1
ATOM 1608 O O . GLN A 1 194 ? -4.02 17.578 9.203 1 82.25 194 GLN A O 1
ATOM 1613 N N . PHE A 1 195 ? -4.484 16.703 7.246 1 85.69 195 PHE A N 1
ATOM 1614 C CA . PHE A 1 195 ? -4.254 17.969 6.559 1 85.69 195 PHE A CA 1
ATOM 1615 C C . PHE A 1 195 ? -5.27 19.016 6.992 1 85.69 195 PHE A C 1
ATOM 1617 O O . PHE A 1 195 ? -4.902 20.141 7.336 1 85.69 195 PHE A O 1
ATOM 1624 N N . PHE A 1 196 ? -6.488 18.672 7.039 1 91.19 196 PHE A N 1
ATOM 1625 C CA . PHE A 1 196 ? -7.559 19.594 7.379 1 91.19 196 PHE A CA 1
ATOM 1626 C C . PHE A 1 196 ? -7.484 20 8.844 1 91.19 196 PHE A C 1
ATOM 1628 O O . PHE A 1 196 ? -7.828 21.125 9.203 1 91.19 196 PHE A O 1
ATOM 1635 N N . ARG A 1 197 ? -7.117 19.141 9.617 1 86.25 197 ARG A N 1
ATOM 1636 C CA . ARG A 1 197 ? -6.949 19.453 11.031 1 86.25 197 ARG A CA 1
ATOM 1637 C C . ARG A 1 197 ? -5.867 20.5 11.234 1 86.25 197 ARG A C 1
ATOM 1639 O O . ARG A 1 197 ? -5.926 21.281 12.188 1 86.25 197 ARG A O 1
ATOM 1646 N N . GLY A 1 198 ? -4.926 20.484 10.375 1 81.19 198 GLY A N 1
ATOM 1647 C CA . GLY A 1 198 ? -3.82 21.422 10.484 1 81.19 198 GLY A CA 1
ATOM 1648 C C . GLY A 1 198 ? -4.164 22.812 10 1 81.19 198 GLY A C 1
ATOM 1649 O O . GLY A 1 198 ? -3.428 23.766 10.258 1 81.19 198 GLY A O 1
ATOM 1650 N N . MET A 1 199 ? -5.266 22.953 9.438 1 84.88 199 MET A N 1
ATOM 1651 C CA . MET A 1 199 ? -5.68 24.25 8.922 1 84.88 199 MET A CA 1
ATOM 1652 C C . MET A 1 199 ? -6.277 25.109 10.031 1 84.88 199 MET A C 1
ATOM 1654 O O . MET A 1 199 ? -6.895 24.594 10.961 1 84.88 199 MET A O 1
ATOM 1658 N N . SER A 1 200 ? -6.121 26.422 9.883 1 87.5 200 SER A N 1
ATOM 1659 C CA . SER A 1 200 ? -6.562 27.359 10.898 1 87.5 200 SER A CA 1
ATOM 1660 C C . SER A 1 200 ? -8.078 27.328 11.062 1 87.5 200 SER A C 1
ATOM 1662 O O . SER A 1 200 ? -8.812 27.266 10.078 1 87.5 200 SER A O 1
ATOM 1664 N N . LYS A 1 201 ? -8.445 27.453 12.273 1 87.62 201 LYS A N 1
ATOM 1665 C CA . LYS A 1 201 ? -9.867 27.531 12.594 1 87.62 201 LYS A CA 1
ATOM 1666 C C . LYS A 1 201 ? -10.469 28.859 12.148 1 87.62 201 LYS A C 1
ATOM 1668 O O . LYS A 1 201 ? -11.672 28.953 11.898 1 87.62 201 LYS A O 1
ATOM 1673 N N . GLU A 1 202 ? -9.594 29.797 12.078 1 89.56 202 GLU A N 1
ATOM 1674 C CA . GLU A 1 202 ? -10.023 31.141 11.719 1 89.56 202 GLU A CA 1
ATOM 1675 C C . GLU A 1 202 ? -10.648 31.172 10.328 1 89.56 202 GLU A C 1
ATOM 1677 O O . GLU A 1 202 ? -11.562 31.953 10.062 1 89.56 202 GLU A O 1
ATOM 1682 N N . LEU A 1 203 ? -10.156 30.297 9.508 1 88.38 203 LEU A N 1
ATOM 1683 C CA . LEU A 1 203 ? -10.695 30.203 8.156 1 88.38 203 LEU A CA 1
ATOM 1684 C C . LEU A 1 203 ? -12.164 29.797 8.18 1 88.38 203 LEU A C 1
ATOM 1686 O O . LEU A 1 203 ? -12.984 30.359 7.445 1 88.38 203 LEU A O 1
ATOM 1690 N N . GLU A 1 204 ? -12.438 28.969 9.008 1 89.75 204 GLU A N 1
ATOM 1691 C CA . GLU A 1 204 ? -13.805 28.469 9.125 1 89.75 204 GLU A CA 1
ATOM 1692 C C . GLU A 1 204 ? -14.711 29.484 9.812 1 89.75 204 GLU A C 1
ATOM 1694 O O . GLU A 1 204 ? -15.883 29.625 9.438 1 89.75 204 GLU A O 1
ATOM 1699 N N . GLU A 1 205 ? -14.219 30.125 10.781 1 91.25 205 GLU A N 1
ATOM 1700 C CA . GLU A 1 205 ? -14.977 31.156 11.5 1 91.25 205 GLU A CA 1
ATOM 1701 C C . GLU A 1 205 ? -15.312 32.312 10.578 1 91.25 205 GLU A C 1
ATOM 1703 O O . GLU A 1 205 ? -16.438 32.844 10.609 1 91.25 205 GLU A O 1
ATOM 1708 N N . ALA A 1 206 ? -14.352 32.688 9.82 1 92.75 206 ALA A N 1
ATOM 1709 C CA . ALA A 1 206 ? -14.562 33.75 8.867 1 92.75 206 ALA A CA 1
ATOM 1710 C C . ALA A 1 206 ? -15.625 33.375 7.836 1 92.75 206 ALA A C 1
ATOM 1712 O O . ALA A 1 206 ? -16.469 34.188 7.48 1 92.75 206 ALA A O 1
ATOM 1713 N N . ALA A 1 207 ? -15.57 32.219 7.395 1 92.62 207 ALA A N 1
ATOM 1714 C CA . ALA A 1 207 ? -16.562 31.734 6.43 1 92.62 207 ALA A CA 1
ATOM 1715 C C . ALA A 1 207 ? -17.953 31.703 7.035 1 92.62 207 ALA A C 1
ATOM 1717 O O . ALA A 1 207 ? -18.938 32.031 6.367 1 92.62 207 ALA A O 1
ATOM 1718 N N . TYR A 1 208 ? -17.984 31.328 8.258 1 91 208 TYR A N 1
ATOM 1719 C CA . TYR A 1 208 ? -19.25 31.281 8.977 1 91 208 TYR A CA 1
ATOM 1720 C C . TYR A 1 208 ? -19.844 32.688 9.102 1 91 208 TYR A C 1
ATOM 1722 O O . TYR A 1 208 ? -21.047 32.875 8.906 1 91 208 TYR A O 1
ATOM 1730 N N . VAL A 1 209 ? -19.031 33.562 9.375 1 93.38 209 VAL A N 1
ATOM 1731 C CA . VAL A 1 209 ? -19.453 34.969 9.508 1 93.38 209 VAL A CA 1
ATOM 1732 C C . VAL A 1 209 ? -20 35.469 8.172 1 93.38 209 VAL A C 1
ATOM 1734 O O . VAL A 1 209 ? -20.953 36.25 8.133 1 93.38 209 VAL A O 1
ATOM 1737 N N . ASP A 1 210 ? -19.453 35 7.062 1 94.06 210 ASP A N 1
ATOM 1738 C CA . ASP A 1 210 ? -19.875 35.375 5.719 1 94.06 210 ASP A CA 1
ATOM 1739 C C . ASP A 1 210 ? -21.125 34.625 5.301 1 94.06 210 ASP A C 1
ATOM 1741 O O . ASP A 1 210 ? -21.656 34.812 4.203 1 94.06 210 ASP A O 1
ATOM 1745 N N . GLY A 1 211 ? -21.578 33.688 6.18 1 92.88 211 GLY A N 1
ATOM 1746 C CA . GLY A 1 211 ? -22.828 32.969 5.93 1 92.88 211 GLY A CA 1
ATOM 1747 C C . GLY A 1 211 ? -22.625 31.734 5.098 1 92.88 211 GLY A C 1
ATOM 1748 O O . GLY A 1 211 ? -23.594 31.188 4.547 1 92.88 211 GLY A O 1
ATOM 1749 N N . ALA A 1 212 ? -21.406 31.344 4.988 1 93 212 ALA A N 1
ATOM 1750 C CA . ALA A 1 212 ? -21.125 30.141 4.188 1 93 212 ALA A CA 1
ATOM 1751 C C . ALA A 1 212 ? -21.547 28.875 4.922 1 93 212 ALA A C 1
ATOM 1753 O O . ALA A 1 212 ? -21.359 28.766 6.137 1 93 212 ALA A O 1
ATOM 1754 N N . SER A 1 213 ? -22.156 27.969 4.188 1 92.25 213 SER A N 1
ATOM 1755 C CA . SER A 1 213 ? -22.469 26.656 4.738 1 92.25 213 SER A CA 1
ATOM 1756 C C . SER A 1 213 ? -21.219 25.797 4.895 1 92.25 213 SER A C 1
ATOM 1758 O O . SER A 1 213 ? -20.172 26.125 4.316 1 92.25 213 SER A O 1
ATOM 1760 N N . PRO A 1 214 ? -21.312 24.75 5.656 1 89.81 214 PRO A N 1
ATOM 1761 C CA . PRO A 1 214 ? -20.156 23.875 5.809 1 89.81 214 PRO A CA 1
ATOM 1762 C C . PRO A 1 214 ? -19.672 23.281 4.48 1 89.81 214 PRO A C 1
ATOM 1764 O O . PRO A 1 214 ? -18.469 23.156 4.254 1 89.81 214 PRO A O 1
ATOM 1767 N N . PHE A 1 215 ? -20.578 22.969 3.658 1 92 215 PHE A N 1
ATOM 1768 C CA . PHE A 1 215 ? -20.203 22.406 2.363 1 92 215 PHE A CA 1
ATOM 1769 C C . PHE A 1 215 ? -19.547 23.469 1.485 1 92 215 PHE A C 1
ATOM 1771 O O . PHE A 1 215 ? -18.594 23.172 0.761 1 92 215 PHE A O 1
ATOM 1778 N N . GLN A 1 216 ? -20.047 24.703 1.583 1 93.81 216 GLN A N 1
ATOM 1779 C CA . GLN A 1 216 ? -19.422 25.812 0.855 1 93.81 216 GLN A CA 1
ATOM 1780 C C . GLN A 1 216 ? -18.016 26.094 1.374 1 93.81 216 GLN A C 1
ATOM 1782 O O . GLN A 1 216 ? -17.109 26.375 0.591 1 93.81 216 GLN A O 1
ATOM 1787 N N . THR A 1 217 ? -17.922 26 2.703 1 94.75 217 THR A N 1
ATOM 1788 C CA . THR A 1 217 ? -16.609 26.203 3.322 1 94.75 217 THR A CA 1
ATOM 1789 C C . THR A 1 217 ? -15.633 25.125 2.871 1 94.75 217 THR A C 1
ATOM 1791 O O . THR A 1 217 ? -14.477 25.422 2.551 1 94.75 217 THR A O 1
ATOM 1794 N N . TYR A 1 218 ? -16.188 23.859 2.785 1 95.31 218 TYR A N 1
ATOM 1795 C CA . TYR A 1 218 ? -15.398 22.734 2.297 1 95.31 218 TYR A CA 1
ATOM 1796 C C . TYR A 1 218 ? -14.945 22.969 0.863 1 95.31 218 TYR A C 1
ATOM 1798 O O . TYR A 1 218 ? -13.75 22.891 0.563 1 95.31 218 TYR A O 1
ATOM 1806 N N . LEU A 1 219 ? -15.781 23.375 -0.023 1 95.56 219 LEU A N 1
ATOM 1807 C CA . LEU A 1 219 ? -15.516 23.453 -1.455 1 95.56 219 LEU A CA 1
ATOM 1808 C C . LEU A 1 219 ? -14.711 24.703 -1.789 1 95.56 219 LEU A C 1
ATOM 1810 O O . LEU A 1 219 ? -13.836 24.672 -2.654 1 95.56 219 LEU A O 1
ATOM 1814 N N . ARG A 1 220 ? -14.906 25.828 -1.053 1 94.81 220 ARG A N 1
ATOM 1815 C CA . ARG A 1 220 ? -14.352 27.125 -1.467 1 94.81 220 ARG A CA 1
ATOM 1816 C C . ARG A 1 220 ? -13.109 27.469 -0.658 1 94.81 220 ARG A C 1
ATOM 1818 O O . ARG A 1 220 ? -12.289 28.281 -1.087 1 94.81 220 ARG A O 1
ATOM 1825 N N . ILE A 1 221 ? -12.945 26.859 0.465 1 94.69 221 ILE A N 1
ATOM 1826 C CA . ILE A 1 221 ? -11.836 27.25 1.326 1 94.69 221 ILE A CA 1
ATOM 1827 C C . ILE A 1 221 ? -10.906 26.047 1.537 1 94.69 221 ILE A C 1
ATOM 1829 O O . ILE A 1 221 ? -9.727 26.094 1.173 1 94.69 221 ILE A O 1
ATOM 1833 N N . PHE A 1 222 ? -11.438 24.969 1.94 1 94.94 222 PHE A N 1
ATOM 1834 C CA . PHE A 1 222 ? -10.586 23.844 2.334 1 94.94 222 PHE A CA 1
ATOM 1835 C C . PHE A 1 222 ? -10.008 23.156 1.108 1 94.94 222 PHE A C 1
ATOM 1837 O O . PHE A 1 222 ? -8.805 22.891 1.054 1 94.94 222 PHE A O 1
ATOM 1844 N N . ILE A 1 223 ? -10.805 22.906 0.112 1 95.19 223 ILE A N 1
ATOM 1845 C CA . ILE A 1 223 ? -10.359 22.156 -1.056 1 95.19 223 ILE A CA 1
ATOM 1846 C C . ILE A 1 223 ? -9.289 22.938 -1.804 1 95.19 223 ILE A C 1
ATOM 1848 O O . ILE A 1 223 ? -8.211 22.422 -2.082 1 95.19 223 ILE A O 1
ATOM 1852 N N . PRO A 1 224 ? -9.531 24.234 -2.059 1 93.75 224 PRO A N 1
ATOM 1853 C CA . PRO A 1 224 ? -8.508 24.984 -2.787 1 93.75 224 PRO A CA 1
ATOM 1854 C C . PRO A 1 224 ? -7.188 25.078 -2.023 1 93.75 224 PRO A C 1
ATOM 1856 O O . PRO A 1 224 ? -6.121 25.172 -2.637 1 93.75 224 PRO A O 1
ATOM 1859 N N . ASN A 1 225 ? -7.258 25 -0.709 1 89.81 225 ASN A N 1
ATOM 1860 C CA . ASN A 1 225 ? -6.051 25.125 0.096 1 89.81 225 ASN A CA 1
ATOM 1861 C C . ASN A 1 225 ? -5.426 23.766 0.399 1 89.81 225 ASN A C 1
ATOM 1863 O O . ASN A 1 225 ? -4.441 23.688 1.133 1 89.81 225 ASN A O 1
ATOM 1867 N N . SER A 1 226 ? -5.977 22.703 -0.144 1 91.19 226 SER A N 1
ATOM 1868 C CA . SER A 1 226 ? -5.488 21.359 0.167 1 91.19 226 SER A CA 1
ATOM 1869 C C . SER A 1 226 ? -4.871 20.703 -1.06 1 91.19 226 SER A C 1
ATOM 1871 O O . SER A 1 226 ? -4.91 19.469 -1.198 1 91.19 226 SER A O 1
ATOM 1873 N N . VAL A 1 227 ? -4.348 21.453 -1.955 1 88.06 227 VAL A N 1
ATOM 1874 C CA . VAL A 1 227 ? -3.793 20.969 -3.215 1 88.06 227 VAL A CA 1
ATOM 1875 C C . VAL A 1 227 ? -2.691 19.953 -2.938 1 88.06 227 VAL A C 1
ATOM 1877 O O . VAL A 1 227 ? -2.658 18.891 -3.551 1 88.06 227 VAL A O 1
ATOM 1880 N N . PRO A 1 228 ? -1.842 20.109 -1.939 1 82.38 228 PRO A N 1
ATOM 1881 C CA . PRO A 1 228 ? -0.805 19.109 -1.671 1 82.38 228 PRO A CA 1
ATOM 1882 C C . PRO A 1 228 ? -1.381 17.766 -1.277 1 82.38 228 PRO A C 1
ATOM 1884 O O . PRO A 1 228 ? -0.904 16.719 -1.746 1 82.38 228 PRO A O 1
ATOM 1887 N N . ALA A 1 229 ? -2.371 17.859 -0.394 1 88.06 229 ALA A N 1
ATOM 1888 C CA . ALA A 1 229 ? -3.008 16.609 0.015 1 88.06 229 ALA A CA 1
ATOM 1889 C C . ALA A 1 229 ? -3.732 15.945 -1.157 1 88.06 229 ALA A C 1
ATOM 1891 O O . ALA A 1 229 ? -3.701 14.727 -1.309 1 88.06 229 ALA A O 1
ATOM 1892 N N . ILE A 1 230 ? -4.371 16.781 -1.994 1 93.06 230 ILE A N 1
ATOM 1893 C CA . ILE A 1 230 ? -5.113 16.281 -3.15 1 93.06 230 ILE A CA 1
ATOM 1894 C C . ILE A 1 230 ? -4.152 15.609 -4.125 1 93.06 230 ILE A C 1
ATOM 1896 O O . ILE A 1 230 ? -4.41 14.492 -4.586 1 93.06 230 ILE A O 1
ATOM 1900 N N . VAL A 1 231 ? -3.045 16.219 -4.391 1 87.38 231 VAL A N 1
ATOM 1901 C CA . VAL A 1 231 ? -2.059 15.672 -5.32 1 87.38 231 VAL A CA 1
ATOM 1902 C C . VAL A 1 231 ? -1.484 14.367 -4.762 1 87.38 231 VAL A C 1
ATOM 1904 O O . VAL A 1 231 ? -1.332 13.383 -5.492 1 87.38 231 VAL A O 1
ATOM 1907 N N . THR A 1 232 ? -1.215 14.383 -3.502 1 84.94 232 THR A N 1
ATOM 1908 C CA . THR A 1 232 ? -0.648 13.211 -2.846 1 84.94 232 THR A CA 1
ATOM 1909 C C . THR A 1 232 ? -1.605 12.023 -2.936 1 84.94 232 THR A C 1
ATOM 1911 O O . THR A 1 232 ? -1.216 10.93 -3.361 1 84.94 232 THR A O 1
ATOM 1914 N N . VAL A 1 233 ? -2.84 12.266 -2.543 1 92.06 233 VAL A N 1
ATOM 1915 C CA . VAL A 1 233 ? -3.828 11.195 -2.533 1 92.06 233 VAL A CA 1
ATOM 1916 C C . VAL A 1 233 ? -4.105 10.734 -3.963 1 92.06 233 VAL A C 1
ATOM 1918 O O . VAL A 1 233 ? -4.215 9.531 -4.223 1 92.06 233 VAL A O 1
ATOM 1921 N N . PHE A 1 234 ? -4.215 11.68 -4.852 1 92.69 234 PHE A N 1
ATOM 1922 C CA . PHE A 1 234 ? -4.453 11.32 -6.246 1 92.69 234 PHE A CA 1
ATOM 1923 C C . PHE A 1 234 ? -3.332 10.43 -6.773 1 92.69 234 PHE A C 1
ATOM 1925 O O . PHE A 1 234 ? -3.594 9.391 -7.379 1 92.69 234 PHE A O 1
ATOM 1932 N N . LEU A 1 235 ? -2.164 10.812 -6.547 1 87.94 235 LEU A N 1
ATOM 1933 C CA . LEU A 1 235 ? -1.014 10.07 -7.055 1 87.94 235 LEU A CA 1
ATOM 1934 C C . LEU A 1 235 ? -0.937 8.688 -6.422 1 87.94 235 LEU A C 1
ATOM 1936 O O . LEU A 1 235 ? -0.713 7.691 -7.117 1 87.94 235 LEU A O 1
ATOM 1940 N N . PHE A 1 236 ? -1.063 8.664 -5.125 1 88.44 236 PHE A N 1
ATOM 1941 C CA . PHE A 1 236 ? -0.993 7.375 -4.441 1 88.44 236 PHE A CA 1
ATOM 1942 C C . PHE A 1 236 ? -2.105 6.445 -4.918 1 88.44 236 PHE A C 1
ATOM 1944 O O . PHE A 1 236 ? -1.864 5.27 -5.191 1 88.44 236 PHE A O 1
ATOM 1951 N N . SER A 1 237 ? -3.281 7.008 -5.016 1 94.06 237 SER A N 1
ATOM 1952 C CA . SER A 1 237 ? -4.406 6.211 -5.492 1 94.06 237 SER A CA 1
ATOM 1953 C C . SER A 1 237 ? -4.168 5.707 -6.91 1 94.06 237 SER A C 1
ATOM 1955 O O . SER A 1 237 ? -4.426 4.539 -7.211 1 94.06 237 SER A O 1
ATOM 1957 N N . LEU A 1 238 ? -3.658 6.59 -7.707 1 93.44 238 LEU A N 1
ATOM 1958 C CA . LEU A 1 238 ? -3.387 6.238 -9.094 1 93.44 238 LEU A CA 1
ATOM 1959 C C . LEU A 1 238 ? -2.354 5.121 -9.18 1 93.44 238 LEU A C 1
ATOM 1961 O O . LEU A 1 238 ? -2.572 4.117 -9.867 1 93.44 238 LEU A O 1
ATOM 1965 N N . VAL A 1 239 ? -1.315 5.242 -8.5 1 90.81 239 VAL A N 1
ATOM 1966 C CA . VAL A 1 239 ? -0.209 4.293 -8.555 1 90.81 239 VAL A CA 1
ATOM 1967 C C . VAL A 1 239 ? -0.658 2.943 -8.008 1 90.81 239 VAL A C 1
ATOM 1969 O O . VAL A 1 239 ? -0.362 1.898 -8.586 1 90.81 239 VAL A O 1
ATOM 1972 N N . TRP A 1 240 ? -1.369 2.955 -6.957 1 90.81 240 TRP A N 1
ATOM 1973 C CA . TRP A 1 240 ? -1.748 1.706 -6.305 1 90.81 240 TRP A CA 1
ATOM 1974 C C . TRP A 1 240 ? -2.805 0.966 -7.117 1 90.81 240 TRP A C 1
ATOM 1976 O O . TRP A 1 240 ? -2.77 -0.262 -7.219 1 90.81 240 TRP A O 1
ATOM 1986 N N . HIS A 1 241 ? -3.689 1.688 -7.695 1 94.81 241 HIS A N 1
ATOM 1987 C CA . HIS A 1 241 ? -4.648 1.04 -8.586 1 94.81 241 HIS A CA 1
ATOM 1988 C C . HIS A 1 241 ? -3.975 0.565 -9.867 1 94.81 241 HIS A C 1
ATOM 1990 O O . HIS A 1 241 ? -4.324 -0.487 -10.406 1 94.81 241 HIS A O 1
ATOM 1996 N N . TRP A 1 242 ? -3.033 1.328 -10.328 1 94.38 242 TRP A N 1
ATOM 1997 C CA . TRP A 1 242 ? -2.291 0.957 -11.523 1 94.38 242 TRP A CA 1
ATOM 1998 C C . TRP A 1 242 ? -1.521 -0.343 -11.312 1 94.38 242 TRP A C 1
ATOM 2000 O O . TRP A 1 242 ? -1.474 -1.198 -12.195 1 94.38 242 TRP A O 1
ATOM 2010 N N . ASN A 1 243 ? -1.006 -0.52 -10.188 1 91.19 243 ASN A N 1
ATOM 2011 C CA . ASN A 1 243 ? -0.119 -1.642 -9.891 1 91.19 243 ASN A CA 1
ATOM 2012 C C . ASN A 1 243 ? -0.886 -2.828 -9.312 1 91.19 243 ASN A C 1
ATOM 2014 O O . ASN A 1 243 ? -0.323 -3.91 -9.141 1 91.19 243 ASN A O 1
ATOM 2018 N N . ASP A 1 244 ? -2.133 -2.654 -9.062 1 91.25 244 ASP A N 1
ATOM 2019 C CA . ASP A 1 244 ? -2.91 -3.699 -8.406 1 91.25 244 ASP A CA 1
ATOM 2020 C C . ASP A 1 244 ? -3.131 -4.887 -9.336 1 91.25 244 ASP A C 1
ATOM 2022 O O . ASP A 1 244 ? -3.598 -4.719 -10.461 1 91.25 244 ASP A O 1
ATOM 2026 N N . VAL A 1 245 ? -2.803 -6.062 -8.852 1 89.25 245 VAL A N 1
ATOM 2027 C CA . VAL A 1 245 ? -3.016 -7.289 -9.617 1 89.25 245 VAL A CA 1
ATOM 2028 C C . VAL A 1 245 ? -4.098 -8.133 -8.953 1 89.25 245 VAL A C 1
ATOM 2030 O O . VAL A 1 245 ? -4.742 -8.961 -9.609 1 89.25 245 VAL A O 1
ATOM 2033 N N . PHE A 1 246 ? -4.352 -7.859 -7.719 1 85.38 246 PHE A N 1
ATOM 2034 C CA . PHE A 1 246 ? -5.223 -8.727 -6.938 1 85.38 246 PHE A CA 1
ATOM 2035 C C . PHE A 1 246 ? -6.68 -8.531 -7.332 1 85.38 246 PHE A C 1
ATOM 2037 O O . PHE A 1 246 ? -7.332 -9.469 -7.809 1 85.38 246 PHE A O 1
ATOM 2044 N N . GLU A 1 247 ? -7.152 -7.32 -7.301 1 90.06 247 GLU A N 1
ATOM 2045 C CA . GLU A 1 247 ? -8.562 -7.082 -7.594 1 90.06 247 GLU A CA 1
ATOM 2046 C C . GLU A 1 247 ? -8.898 -7.473 -9.031 1 90.06 247 GLU A C 1
ATOM 2048 O O . GLU A 1 247 ? -9.844 -8.234 -9.266 1 90.06 247 GLU A O 1
ATOM 2053 N N . PRO A 1 248 ? -8.07 -7.043 -9.953 1 93.5 248 PRO A N 1
ATOM 2054 C CA . PRO A 1 248 ? -8.414 -7.438 -11.32 1 93.5 248 PRO A CA 1
ATOM 2055 C C . PRO A 1 248 ? -8.375 -8.953 -11.531 1 93.5 248 PRO A C 1
ATOM 2057 O O . PRO A 1 248 ? -9.164 -9.492 -12.305 1 93.5 248 PRO A O 1
ATOM 2060 N N . SER A 1 249 ? -7.477 -9.602 -10.914 1 90.38 249 SER A N 1
ATOM 2061 C CA . SER A 1 249 ? -7.363 -11.047 -11.094 1 90.38 249 SER A CA 1
ATOM 2062 C C . SER A 1 249 ? -8.602 -11.773 -10.57 1 90.38 249 SER A C 1
ATOM 2064 O O . SER A 1 249 ? -8.922 -12.867 -11.031 1 90.38 249 SER A O 1
ATOM 2066 N N . VAL A 1 250 ? -9.297 -11.18 -9.695 1 87.94 250 VAL A N 1
ATOM 2067 C CA . VAL A 1 250 ? -10.445 -11.82 -9.062 1 87.94 250 VAL A CA 1
ATOM 2068 C C . VAL A 1 250 ? -11.727 -11.414 -9.781 1 87.94 250 VAL A C 1
ATOM 2070 O O . VAL A 1 250 ? -12.617 -12.234 -9.992 1 87.94 250 VAL A O 1
ATOM 2073 N N . PHE A 1 251 ? -11.812 -10.188 -10.219 1 93.88 251 PHE A N 1
ATOM 2074 C CA . PHE A 1 251 ? -13.094 -9.648 -10.664 1 93.88 251 PHE A CA 1
ATOM 2075 C C . PHE A 1 251 ? -13.195 -9.688 -12.18 1 93.88 251 PHE A C 1
ATOM 2077 O O . PHE A 1 251 ? -14.289 -9.57 -12.734 1 93.88 251 PHE A O 1
ATOM 2084 N N . ILE A 1 252 ? -12.023 -9.797 -12.844 1 95.5 252 ILE A N 1
ATOM 2085 C CA . ILE A 1 252 ? -12.023 -9.734 -14.297 1 95.5 252 ILE A CA 1
ATOM 2086 C C . ILE A 1 252 ? -11.641 -11.094 -14.883 1 95.5 252 ILE A C 1
ATOM 2088 O O . ILE A 1 252 ? -10.633 -11.68 -14.5 1 95.5 252 ILE A O 1
ATOM 2092 N N . GLY A 1 253 ? -12.445 -11.562 -15.859 1 93.12 253 GLY A N 1
ATOM 2093 C CA . GLY A 1 253 ? -12.219 -12.875 -16.438 1 93.12 253 GLY A CA 1
ATOM 2094 C C . GLY A 1 253 ? -11.742 -12.812 -17.875 1 93.12 253 GLY A C 1
ATOM 2095 O O . GLY A 1 253 ? -10.922 -13.625 -18.297 1 93.12 253 GLY A O 1
ATOM 2096 N N . ASP A 1 254 ? -12.133 -11.766 -18.609 1 95.69 254 ASP A N 1
ATOM 2097 C CA . ASP A 1 254 ? -11.812 -11.648 -20.016 1 95.69 254 ASP A CA 1
ATOM 2098 C C . ASP A 1 254 ? -10.445 -10.992 -20.219 1 95.69 254 ASP A C 1
ATOM 2100 O O . ASP A 1 254 ? -10.195 -9.891 -19.719 1 95.69 254 ASP A O 1
ATOM 2104 N N . PHE A 1 255 ? -9.703 -11.617 -21 1 94.25 255 PHE A N 1
ATOM 2105 C CA . PHE A 1 255 ? -8.352 -11.148 -21.297 1 94.25 255 PHE A CA 1
ATOM 2106 C C . PHE A 1 255 ? -8.383 -9.734 -21.875 1 94.25 255 PHE A C 1
ATOM 2108 O O . PHE A 1 255 ? -7.5 -8.922 -21.594 1 94.25 255 PHE A O 1
ATOM 2115 N N . ASP A 1 256 ? -9.383 -9.461 -22.625 1 96.19 256 ASP A N 1
ATOM 2116 C CA . ASP A 1 256 ? -9.492 -8.164 -23.281 1 96.19 256 ASP A CA 1
ATOM 2117 C C . ASP A 1 256 ? -9.719 -7.051 -22.25 1 96.19 256 ASP A C 1
ATOM 2119 O O . ASP A 1 256 ? -9.562 -5.871 -22.562 1 96.19 256 ASP A O 1
ATOM 2123 N N . LYS A 1 257 ? -10.07 -7.438 -21.047 1 97.75 257 LYS A N 1
ATOM 2124 C CA . LYS A 1 257 ? -10.352 -6.453 -20 1 97.75 257 LYS A CA 1
ATOM 2125 C C . LYS A 1 257 ? -9.234 -6.406 -18.969 1 97.75 257 LYS A C 1
ATOM 2127 O O . LYS A 1 257 ? -9.32 -5.664 -17.984 1 97.75 257 LYS A O 1
ATOM 2132 N N . TYR A 1 258 ? -8.188 -7.133 -19.203 1 97.62 258 TYR A N 1
ATOM 2133 C CA . TYR A 1 258 ? -7.078 -7.168 -18.266 1 97.62 258 TYR A CA 1
ATOM 2134 C C . TYR A 1 258 ? -6.305 -5.855 -18.281 1 97.62 258 TYR A C 1
ATOM 2136 O O . TYR A 1 258 ? -6.305 -5.141 -19.281 1 97.62 258 TYR A O 1
ATOM 2144 N N . THR A 1 259 ? -5.758 -5.57 -17.172 1 97.38 259 THR A N 1
ATOM 2145 C CA . THR A 1 259 ? -4.891 -4.406 -17.047 1 97.38 259 THR A CA 1
ATOM 2146 C C . THR A 1 259 ? -3.453 -4.758 -17.422 1 97.38 259 THR A C 1
ATOM 2148 O O . THR A 1 259 ? -3.105 -5.934 -17.531 1 97.38 259 THR A O 1
ATOM 2151 N N . LEU A 1 260 ? -2.658 -3.758 -17.625 1 96.31 260 LEU A N 1
ATOM 2152 C CA . LEU A 1 260 ? -1.246 -3.957 -17.938 1 96.31 260 LEU A CA 1
ATOM 2153 C C . LEU A 1 260 ? -0.55 -4.742 -16.828 1 96.31 260 LEU A C 1
ATOM 2155 O O . LEU A 1 260 ? 0.187 -5.691 -17.109 1 96.31 260 LEU A O 1
ATOM 2159 N N . SER A 1 261 ? -0.807 -4.359 -15.594 1 94.19 261 SER A N 1
ATOM 2160 C CA . SER A 1 261 ? -0.151 -5.004 -14.461 1 94.19 261 SER A CA 1
ATOM 2161 C C . SER A 1 261 ? -0.568 -6.465 -14.344 1 94.19 261 SER A C 1
ATOM 2163 O O . SER A 1 261 ? 0.257 -7.328 -14.031 1 94.19 261 SER A O 1
ATOM 2165 N N . LEU A 1 262 ? -1.811 -6.734 -14.586 1 94.31 262 LEU A N 1
ATOM 2166 C CA . LEU A 1 262 ? -2.281 -8.117 -14.547 1 94.31 262 LEU A CA 1
ATOM 2167 C C . LEU A 1 262 ? -1.651 -8.938 -15.664 1 94.31 262 LEU A C 1
ATOM 2169 O O . LEU A 1 262 ? -1.212 -10.062 -15.438 1 94.31 262 LEU A O 1
ATOM 2173 N N . ASN A 1 263 ? -1.629 -8.352 -16.828 1 95.31 263 ASN A N 1
ATOM 2174 C CA . ASN A 1 263 ? -0.98 -9.039 -17.953 1 95.31 263 ASN A CA 1
ATOM 2175 C C . ASN A 1 263 ? 0.5 -9.281 -17.672 1 95.31 263 ASN A C 1
ATOM 2177 O O . ASN A 1 263 ? 1.036 -10.336 -18.016 1 95.31 263 ASN A O 1
ATOM 2181 N N . LEU A 1 264 ? 1.122 -8.32 -17.078 1 92.69 264 LEU A N 1
ATOM 2182 C CA . LEU A 1 264 ? 2.531 -8.477 -16.734 1 92.69 264 LEU A CA 1
ATOM 2183 C C . LEU A 1 264 ? 2.721 -9.602 -15.719 1 92.69 264 LEU A C 1
ATOM 2185 O O . LEU A 1 264 ? 3.654 -10.398 -15.836 1 92.69 264 LEU A O 1
ATOM 2189 N N . ALA A 1 265 ? 1.848 -9.695 -14.789 1 88.19 265 ALA A N 1
ATOM 2190 C CA . ALA A 1 265 ? 1.918 -10.742 -13.781 1 88.19 265 ALA A CA 1
ATOM 2191 C C . ALA A 1 265 ? 1.77 -12.125 -14.414 1 88.19 265 ALA A C 1
ATOM 2193 O O . ALA A 1 265 ? 2.318 -13.109 -13.906 1 88.19 265 ALA A O 1
ATOM 2194 N N . ASN A 1 266 ? 1.123 -12.18 -15.5 1 88.56 266 ASN A N 1
ATOM 2195 C CA . ASN A 1 266 ? 0.859 -13.445 -16.188 1 88.56 266 ASN A CA 1
ATOM 2196 C C . ASN A 1 266 ? 1.721 -13.594 -17.438 1 88.56 266 ASN A C 1
ATOM 2198 O O . ASN A 1 266 ? 1.477 -14.484 -18.25 1 88.56 266 ASN A O 1
ATOM 2202 N N . ILE A 1 267 ? 2.623 -12.75 -17.609 1 89.19 267 ILE A N 1
ATOM 2203 C CA . ILE A 1 267 ? 3.318 -12.648 -18.891 1 89.19 267 ILE A CA 1
ATOM 2204 C C . ILE A 1 267 ? 4.062 -13.953 -19.172 1 89.19 267 ILE A C 1
ATOM 2206 O O . ILE A 1 267 ? 4.164 -14.367 -20.328 1 89.19 267 ILE A O 1
ATOM 2210 N N . ARG A 1 268 ? 4.562 -14.586 -18.188 1 85 268 ARG A N 1
ATOM 2211 C CA . ARG A 1 268 ? 5.234 -15.867 -18.391 1 85 268 ARG A CA 1
ATOM 2212 C C . ARG A 1 268 ? 4.285 -16.891 -18.984 1 85 268 ARG A C 1
ATOM 2214 O O . ARG A 1 268 ? 4.637 -17.578 -19.953 1 85 268 ARG A O 1
ATOM 2221 N N . ALA A 1 269 ? 3.178 -17 -18.391 1 84.94 269 ALA A N 1
ATOM 2222 C CA . ALA A 1 269 ? 2.168 -17.938 -18.891 1 84.94 269 ALA A CA 1
ATOM 2223 C C . ALA A 1 269 ? 1.722 -17.562 -20.297 1 84.94 269 ALA A C 1
ATOM 2225 O O . ALA A 1 269 ? 1.501 -18.438 -21.141 1 84.94 269 ALA A O 1
ATOM 2226 N N . ILE A 1 270 ? 1.63 -16.328 -20.562 1 86.94 270 ILE A N 1
ATOM 2227 C CA . ILE A 1 270 ? 1.166 -15.828 -21.859 1 86.94 270 ILE A CA 1
ATOM 2228 C C . ILE A 1 270 ? 2.203 -16.141 -22.938 1 86.94 270 ILE A C 1
ATOM 2230 O O . ILE A 1 270 ? 1.859 -16.641 -24.016 1 86.94 270 ILE A O 1
ATOM 2234 N N . ILE A 1 271 ? 3.463 -15.953 -22.594 1 87.06 271 ILE A N 1
ATOM 2235 C CA . ILE A 1 271 ? 4.543 -16.156 -23.562 1 87.06 271 ILE A CA 1
ATOM 2236 C C . ILE A 1 271 ? 4.734 -17.641 -23.828 1 87.06 271 ILE A C 1
ATOM 2238 O O . ILE A 1 271 ? 4.977 -18.047 -24.953 1 87.06 271 ILE A O 1
ATOM 2242 N N . THR A 1 272 ? 4.562 -18.469 -22.781 1 85.81 272 THR A N 1
ATOM 2243 C CA . THR A 1 272 ? 4.824 -19.891 -22.922 1 85.81 272 THR A CA 1
ATOM 2244 C C . THR A 1 272 ? 3.568 -20.641 -23.359 1 85.81 272 THR A C 1
ATOM 2246 O O . THR A 1 272 ? 3.615 -21.844 -23.641 1 85.81 272 THR A O 1
ATOM 2249 N N . GLY A 1 273 ? 2.549 -20 -23.453 1 81.06 273 GLY A N 1
ATOM 2250 C CA . GLY A 1 273 ? 1.297 -20.672 -23.781 1 81.06 273 GLY A CA 1
A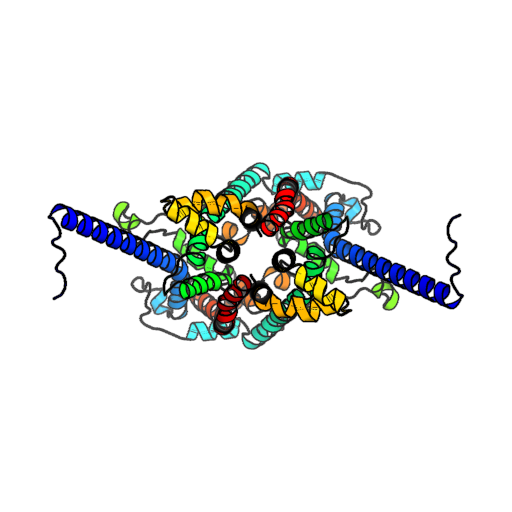TOM 2251 C C . GLY A 1 273 ? 0.795 -21.578 -22.672 1 81.06 273 GLY A C 1
ATOM 2252 O O . GLY A 1 273 ? 0.179 -22.609 -22.938 1 81.06 273 GLY A O 1
ATOM 2253 N N . GLY A 1 274 ? 1.184 -21.234 -21.5 1 73.62 274 GLY A N 1
ATOM 2254 C CA . GLY A 1 274 ? 0.706 -22 -20.359 1 73.62 274 GLY A CA 1
ATOM 2255 C C . GLY A 1 274 ? 1.543 -23.234 -20.062 1 73.62 274 GLY A C 1
ATOM 2256 O O . GLY A 1 274 ? 1.258 -23.984 -19.125 1 73.62 274 GLY A O 1
ATOM 2257 N N . THR A 1 275 ? 2.553 -23.453 -20.906 1 69.44 275 THR A N 1
ATOM 2258 C CA . THR A 1 275 ? 3.375 -24.641 -20.688 1 69.44 275 THR A CA 1
ATOM 2259 C C . THR A 1 275 ? 4.242 -24.484 -19.438 1 69.44 275 THR A C 1
ATOM 2261 O O . THR A 1 275 ? 4.574 -23.375 -19.047 1 69.44 275 THR A O 1
ATOM 2264 N N . GLN A 1 276 ? 4.422 -25.531 -18.688 1 64.62 276 GLN A N 1
ATOM 2265 C CA . GLN A 1 276 ? 5.148 -25.547 -17.422 1 64.62 276 GLN A CA 1
ATOM 2266 C C . GLN A 1 276 ? 6.652 -25.469 -17.656 1 64.62 276 GLN A C 1
ATOM 2268 O O . GLN A 1 276 ? 7.426 -25.375 -16.703 1 64.62 276 GLN A O 1
ATOM 2273 N N . ILE A 1 277 ? 7.066 -25.469 -18.906 1 60.38 277 ILE A N 1
ATOM 2274 C CA . ILE A 1 277 ? 8.508 -25.453 -19.109 1 60.38 277 ILE A CA 1
ATOM 2275 C C . ILE A 1 277 ? 9.047 -24.047 -18.828 1 60.38 277 ILE A C 1
ATOM 2277 O O . ILE A 1 277 ? 8.625 -23.078 -19.453 1 60.38 277 ILE A O 1
ATOM 2281 N N . PHE A 1 278 ? 9.766 -23.969 -17.812 1 66.56 278 PHE A N 1
ATOM 2282 C CA . PHE A 1 278 ? 10.336 -22.688 -17.422 1 66.56 278 PHE A CA 1
ATOM 2283 C C . PHE A 1 278 ? 11.773 -22.547 -17.906 1 66.56 278 PHE A C 1
ATOM 2285 O O . PHE A 1 278 ? 12.664 -23.25 -17.438 1 66.56 278 PHE A O 1
ATOM 2292 N N . ASP A 1 279 ? 11.93 -21.891 -19.109 1 76.19 279 ASP A N 1
ATOM 2293 C CA . ASP A 1 279 ? 13.258 -21.484 -19.562 1 76.19 279 ASP A CA 1
ATOM 2294 C C . ASP A 1 279 ? 13.516 -20.016 -19.234 1 76.19 279 ASP A C 1
ATOM 2296 O O . ASP A 1 279 ? 13.039 -19.125 -19.953 1 76.19 279 ASP A O 1
ATOM 2300 N N . PRO A 1 280 ? 14.227 -19.828 -18.234 1 74.88 280 PRO A N 1
ATOM 2301 C CA . PRO A 1 280 ? 14.453 -18.438 -17.797 1 74.88 280 PRO A CA 1
ATOM 2302 C C . PRO A 1 280 ? 15.086 -17.578 -18.891 1 74.88 280 PRO A C 1
ATOM 2304 O O . PRO A 1 280 ? 14.797 -16.391 -18.984 1 74.88 280 PRO A O 1
ATOM 2307 N N . LEU A 1 281 ? 15.828 -18.219 -19.703 1 77.81 281 LEU A N 1
ATOM 2308 C CA . LEU A 1 281 ? 16.531 -17.469 -20.734 1 77.81 281 LEU A CA 1
ATOM 2309 C C . LEU A 1 281 ? 15.555 -16.938 -21.781 1 77.81 281 LEU A C 1
ATOM 2311 O O . LEU A 1 281 ? 15.805 -15.906 -22.406 1 77.81 281 LEU A O 1
ATOM 2315 N N . LEU A 1 282 ? 14.516 -17.609 -21.922 1 79.5 282 LEU A N 1
ATOM 2316 C CA . LEU A 1 282 ? 13.547 -17.25 -22.953 1 79.5 282 LEU A CA 1
ATOM 2317 C C . LEU A 1 282 ? 12.492 -16.297 -22.391 1 79.5 282 LEU A C 1
ATOM 2319 O O . LEU A 1 282 ? 11.93 -15.484 -23.125 1 79.5 282 LEU A O 1
ATOM 2323 N N . ILE A 1 283 ? 12.352 -16.312 -21.156 1 86.25 283 ILE A N 1
ATOM 2324 C CA . ILE A 1 283 ? 11.18 -15.648 -20.609 1 86.25 283 ILE A CA 1
ATOM 2325 C C . ILE A 1 283 ? 11.594 -14.352 -19.922 1 86.25 283 ILE A C 1
ATOM 2327 O O . ILE A 1 283 ? 10.852 -13.359 -19.953 1 86.25 283 ILE A O 1
ATOM 2331 N N . LEU A 1 284 ? 12.812 -14.242 -19.453 1 87.75 284 LEU A N 1
ATOM 2332 C CA . LEU A 1 284 ? 13.195 -13.133 -18.594 1 87.75 284 LEU A CA 1
ATOM 2333 C C . LEU A 1 284 ? 13.344 -11.844 -19.391 1 87.75 284 LEU A C 1
ATOM 2335 O O . LEU A 1 284 ? 12.836 -10.797 -19 1 87.75 284 LEU A O 1
ATOM 2339 N N . PRO A 1 285 ? 13.969 -11.93 -20.547 1 92.12 285 PRO A N 1
ATOM 2340 C CA . PRO A 1 285 ? 14.148 -10.68 -21.281 1 92.12 285 PRO A CA 1
ATOM 2341 C C . PRO A 1 285 ? 12.82 -10.047 -21.688 1 92.12 285 PRO A C 1
ATOM 2343 O O . PRO A 1 285 ? 12.578 -8.867 -21.422 1 92.12 285 PRO A O 1
ATOM 2346 N N . PRO A 1 286 ? 11.906 -10.797 -22.266 1 92.31 286 PRO A N 1
ATOM 2347 C CA . PRO A 1 286 ? 10.617 -10.18 -22.594 1 92.31 286 PRO A CA 1
ATOM 2348 C C . PRO A 1 286 ? 9.828 -9.781 -21.344 1 92.31 286 PRO A C 1
ATOM 2350 O O . PRO A 1 286 ? 9.07 -8.805 -21.375 1 92.31 286 PRO A O 1
ATOM 2353 N N . GLN A 1 287 ? 9.938 -10.5 -20.328 1 90.69 287 GLN A N 1
ATOM 2354 C CA . GLN A 1 287 ? 9.281 -10.141 -19.078 1 90.69 287 GLN A CA 1
ATOM 2355 C C . GLN A 1 287 ? 9.773 -8.789 -18.562 1 90.69 287 GLN A C 1
ATOM 2357 O O . GLN A 1 287 ? 8.977 -7.949 -18.141 1 90.69 287 GLN A O 1
ATOM 2362 N N . TYR A 1 288 ? 11.086 -8.578 -18.609 1 91.25 288 TYR A N 1
ATOM 2363 C CA . TYR A 1 288 ? 11.656 -7.312 -18.156 1 91.25 288 TYR A CA 1
ATOM 2364 C C . TYR A 1 288 ? 11.305 -6.184 -19.109 1 91.25 288 TYR A C 1
ATOM 2366 O O . TYR A 1 288 ? 11.055 -5.051 -18.688 1 91.25 288 TYR A O 1
ATOM 2374 N N . ALA A 1 289 ? 11.297 -6.512 -20.359 1 94.12 289 ALA A N 1
ATOM 2375 C CA . ALA A 1 289 ? 10.836 -5.531 -21.328 1 94.12 289 ALA A CA 1
ATOM 2376 C C . ALA A 1 289 ? 9.391 -5.117 -21.047 1 94.12 289 ALA A C 1
ATOM 2378 O O . ALA A 1 289 ? 9.055 -3.932 -21.125 1 94.12 289 ALA A O 1
ATOM 2379 N N . GLY A 1 290 ? 8.594 -6.086 -20.781 1 93.81 290 GLY A N 1
ATOM 2380 C CA . GLY A 1 290 ? 7.215 -5.801 -20.422 1 93.81 290 GLY A CA 1
ATOM 2381 C C . GLY A 1 290 ? 7.098 -4.914 -19.188 1 93.81 290 GLY A C 1
ATOM 2382 O O . GLY A 1 290 ? 6.273 -3.998 -19.156 1 93.81 290 GLY A O 1
ATOM 2383 N N . ALA A 1 291 ? 7.902 -5.203 -18.203 1 91.44 291 ALA A N 1
ATOM 2384 C CA . ALA A 1 291 ? 7.914 -4.398 -16.984 1 91.44 291 ALA A CA 1
ATOM 2385 C C . ALA A 1 291 ? 8.234 -2.938 -17.297 1 91.44 291 ALA A C 1
ATOM 2387 O O . ALA A 1 291 ? 7.602 -2.027 -16.75 1 91.44 291 ALA A O 1
ATOM 2388 N N . ILE A 1 292 ? 9.164 -2.738 -18.109 1 91.25 292 ILE A N 1
ATOM 2389 C CA . ILE A 1 292 ? 9.57 -1.388 -18.484 1 91.25 292 ILE A CA 1
ATOM 2390 C C . ILE A 1 292 ? 8.414 -0.686 -19.203 1 91.25 292 ILE A C 1
ATOM 2392 O O . ILE A 1 292 ? 8.125 0.48 -18.922 1 91.25 292 ILE A O 1
ATOM 2396 N N . LEU A 1 293 ? 7.766 -1.397 -20.047 1 94.38 293 LEU A N 1
ATOM 2397 C CA . LEU A 1 293 ? 6.633 -0.831 -20.781 1 94.38 293 LEU A CA 1
ATOM 2398 C C . LEU A 1 293 ? 5.512 -0.438 -19.812 1 94.38 293 LEU A C 1
ATOM 2400 O O . LEU A 1 293 ? 4.812 0.551 -20.047 1 94.38 293 LEU A O 1
ATOM 2404 N N . VAL A 1 294 ? 5.328 -1.217 -18.812 1 93.12 294 VAL A N 1
ATOM 2405 C CA . VAL A 1 294 ? 4.258 -0.973 -17.859 1 93.12 294 VAL A CA 1
ATOM 2406 C C . VAL A 1 294 ? 4.617 0.219 -16.969 1 93.12 294 VAL A C 1
ATOM 2408 O O . VAL A 1 294 ? 3.748 1.009 -16.594 1 93.12 294 VAL A O 1
ATOM 2411 N N . ILE A 1 295 ? 5.902 0.405 -16.641 1 90.19 295 ILE A N 1
ATOM 2412 C CA . ILE A 1 295 ? 6.383 1.453 -15.75 1 90.19 295 ILE A CA 1
ATOM 2413 C C . ILE A 1 295 ? 6.391 2.793 -16.484 1 90.19 295 ILE A C 1
ATOM 2415 O O . ILE A 1 295 ? 6.141 3.84 -15.883 1 90.19 295 ILE A O 1
ATOM 2419 N N . LEU A 1 296 ? 6.59 2.816 -17.719 1 90.94 296 LEU A N 1
ATOM 2420 C CA . LEU A 1 296 ? 6.863 4.004 -18.516 1 90.94 296 LEU A CA 1
ATOM 2421 C C . LEU A 1 296 ? 5.719 5.008 -18.406 1 90.94 296 LEU A C 1
ATOM 2423 O O . LEU A 1 296 ? 5.949 6.191 -18.156 1 90.94 296 LEU A O 1
ATOM 2427 N N . PRO A 1 297 ? 4.477 4.602 -18.531 1 92.31 297 PRO A N 1
ATOM 2428 C CA . PRO A 1 297 ? 3.396 5.586 -18.422 1 92.31 297 PRO A CA 1
ATOM 2429 C C . PRO A 1 297 ? 3.361 6.27 -17.062 1 92.31 297 PRO A C 1
ATOM 2431 O O . PRO A 1 297 ? 3.094 7.469 -16.969 1 92.31 297 PRO A O 1
ATOM 2434 N N . MET A 1 298 ? 3.613 5.516 -16.109 1 87.62 298 MET A N 1
ATOM 2435 C CA . MET A 1 298 ? 3.586 6.074 -14.766 1 87.62 298 MET A CA 1
ATOM 2436 C C . MET A 1 298 ? 4.773 7 -14.531 1 87.62 298 MET A C 1
ATOM 2438 O O . MET A 1 298 ? 4.656 8 -13.82 1 87.62 298 MET A O 1
ATOM 2442 N N . LEU A 1 299 ? 5.898 6.621 -15.141 1 84.06 299 LEU A N 1
ATOM 2443 C CA . LEU A 1 299 ? 7.066 7.492 -15.062 1 84.06 299 LEU A CA 1
ATOM 2444 C C . LEU A 1 299 ? 6.789 8.844 -15.711 1 84.06 299 LEU A C 1
ATOM 2446 O O . LEU A 1 299 ? 7.168 9.883 -15.18 1 84.06 299 LEU A O 1
ATOM 2450 N N . ILE A 1 300 ? 6.172 8.797 -16.781 1 86.19 300 ILE A N 1
ATOM 2451 C CA . ILE A 1 300 ? 5.816 10.016 -17.5 1 86.19 300 ILE A CA 1
ATOM 2452 C C . ILE A 1 300 ? 4.844 10.844 -16.656 1 86.19 300 ILE A C 1
ATOM 2454 O O . ILE A 1 300 ? 5.031 12.047 -16.484 1 86.19 300 ILE A O 1
ATOM 2458 N N . PHE A 1 301 ? 3.867 10.219 -16.125 1 83.62 301 PHE A N 1
ATOM 2459 C CA . PHE A 1 301 ? 2.906 10.891 -15.266 1 83.62 301 PHE A CA 1
ATOM 2460 C C . PHE A 1 301 ? 3.605 11.523 -14.07 1 83.62 301 PHE A C 1
ATOM 2462 O O . PHE A 1 301 ? 3.307 12.664 -13.695 1 83.62 301 PHE A O 1
ATOM 2469 N N . TYR A 1 302 ? 4.465 10.805 -13.547 1 78.88 302 TYR A N 1
ATOM 2470 C CA . TYR A 1 302 ? 5.199 11.258 -12.375 1 78.88 302 TYR A CA 1
ATOM 2471 C C . TYR A 1 302 ? 6.027 12.5 -12.688 1 78.88 302 TYR A C 1
ATOM 2473 O O . TYR A 1 302 ? 6.066 13.445 -11.898 1 78.88 302 TYR A O 1
ATOM 2481 N N . ILE A 1 303 ? 6.676 12.5 -13.75 1 78.06 303 ILE A N 1
ATOM 2482 C CA . ILE A 1 303 ? 7.543 13.609 -14.133 1 78.06 303 ILE A CA 1
ATOM 2483 C C . ILE A 1 303 ? 6.723 14.891 -14.25 1 78.06 303 ILE A C 1
ATOM 2485 O O . ILE A 1 303 ? 7.184 15.969 -13.867 1 78.06 303 ILE A O 1
ATOM 2489 N N . PHE A 1 304 ? 5.48 14.812 -14.523 1 77.06 304 PHE A N 1
ATOM 2490 C CA . PHE A 1 304 ? 4.641 15.984 -14.719 1 77.06 304 PHE A CA 1
ATOM 2491 C C . PHE A 1 304 ? 3.98 16.406 -13.414 1 77.06 304 PHE A C 1
ATOM 2493 O O . PHE A 1 304 ? 3.57 17.562 -13.258 1 77.06 304 PHE A O 1
ATOM 2500 N N . THR A 1 305 ? 3.9 15.484 -12.492 1 75.25 305 THR A N 1
ATOM 2501 C CA . THR A 1 305 ? 3.123 15.789 -11.297 1 75.25 305 THR A CA 1
ATOM 2502 C C . THR A 1 305 ? 4.039 16.047 -10.109 1 75.25 305 THR A C 1
ATOM 2504 O O . THR A 1 305 ? 3.613 16.609 -9.102 1 75.25 305 THR A O 1
ATOM 2507 N N . GLN A 1 306 ? 5.258 15.594 -10.242 1 73.12 306 GLN A N 1
ATOM 2508 C CA . GLN A 1 306 ? 6.172 15.641 -9.102 1 73.12 306 GLN A CA 1
ATOM 2509 C C . GLN A 1 306 ? 6.363 17.078 -8.617 1 73.12 306 GLN A C 1
ATOM 2511 O O . GLN A 1 306 ? 6.621 17.312 -7.434 1 73.12 306 GLN A O 1
ATOM 2516 N N . ARG A 1 307 ? 6.188 18.094 -9.43 1 71.88 307 ARG A N 1
ATOM 2517 C CA . ARG A 1 307 ? 6.355 19.484 -9.039 1 71.88 307 ARG A CA 1
ATOM 2518 C C . ARG A 1 307 ? 5.281 19.922 -8.039 1 71.88 307 ARG A C 1
ATOM 2520 O O . ARG A 1 307 ? 5.527 20.766 -7.176 1 71.88 307 ARG A O 1
ATOM 2527 N N . PHE A 1 308 ? 4.207 19.297 -8.203 1 68.56 308 PHE A N 1
ATOM 2528 C CA . PHE A 1 308 ? 3.109 19.656 -7.312 1 68.56 308 PHE A CA 1
ATOM 2529 C C . PHE A 1 308 ? 3.348 19.109 -5.906 1 68.56 308 PHE A C 1
ATOM 2531 O O . PHE A 1 308 ? 2.838 19.656 -4.93 1 68.56 308 PHE A O 1
ATOM 2538 N N . PHE A 1 309 ? 4.117 18.078 -5.863 1 64.44 309 PHE A N 1
ATOM 2539 C CA . PHE A 1 309 ? 4.496 17.5 -4.574 1 64.44 309 PHE A CA 1
ATOM 2540 C C . PHE A 1 309 ? 5.48 18.422 -3.852 1 64.44 309 PHE A C 1
ATOM 2542 O O . PHE A 1 309 ? 5.391 18.594 -2.635 1 64.44 309 PHE A O 1
ATOM 2549 N N . VAL A 1 310 ? 6.293 18.906 -4.641 1 59.75 310 VAL A N 1
ATOM 2550 C CA . VAL A 1 310 ? 7.418 19.656 -4.094 1 59.75 310 VAL A CA 1
ATOM 2551 C C . VAL A 1 310 ? 6.961 21.062 -3.725 1 59.75 310 VAL A C 1
ATOM 2553 O O . VAL A 1 310 ? 7.352 21.594 -2.682 1 59.75 310 VAL A O 1
ATOM 2556 N N . GLU A 1 311 ? 6.074 21.578 -4.504 1 57.59 311 GLU A N 1
ATOM 2557 C CA . GLU A 1 311 ? 5.641 22.953 -4.285 1 57.59 311 GLU A CA 1
ATOM 2558 C C . GLU A 1 311 ? 4.559 23.031 -3.209 1 57.59 311 GLU A C 1
ATOM 2560 O O . GLU A 1 311 ? 4.461 24.016 -2.486 1 57.59 311 GLU A O 1
ATOM 2565 N N . SER A 1 312 ? 3.668 22.125 -3.209 1 50.53 312 SER A N 1
ATOM 2566 C CA . SER A 1 312 ? 2.514 22.203 -2.32 1 50.53 312 SER A CA 1
ATOM 2567 C C . SER A 1 312 ? 2.943 22.234 -0.856 1 50.53 312 SER A C 1
ATOM 2569 O O . SER A 1 312 ? 2.273 22.828 -0.017 1 50.53 312 SER A O 1
ATOM 2571 N N . VAL A 1 313 ? 4.012 21.562 -0.541 1 49.38 313 VAL A N 1
ATOM 2572 C CA . VAL A 1 313 ? 4.504 21.562 0.833 1 49.38 313 VAL A CA 1
ATOM 2573 C C . VAL A 1 313 ? 4.988 22.953 1.216 1 49.38 313 VAL A C 1
ATOM 2575 O O . VAL A 1 313 ? 4.785 23.406 2.348 1 49.38 313 VAL A O 1
ATOM 2578 N N . GLU A 1 314 ? 5.555 23.656 0.342 1 48.34 314 GLU A N 1
ATOM 2579 C CA . GLU A 1 314 ? 6.047 25 0.629 1 48.34 314 GLU A CA 1
ATOM 2580 C C . GLU A 1 314 ? 4.902 25.938 0.98 1 48.34 314 GLU A C 1
ATOM 2582 O O . GLU A 1 314 ? 5.07 26.859 1.791 1 48.34 314 GLU A O 1
ATOM 2587 N N . ARG A 1 315 ? 3.75 25.797 0.518 1 46.28 315 ARG A N 1
ATOM 2588 C CA . ARG A 1 315 ? 2.648 26.734 0.729 1 46.28 315 ARG A CA 1
ATOM 2589 C C . ARG A 1 315 ? 1.983 26.5 2.08 1 46.28 315 ARG A C 1
ATOM 2591 O O . ARG A 1 315 ? 1.395 27.406 2.656 1 46.28 315 ARG A O 1
ATOM 2598 N N . THR A 1 316 ? 1.91 25.297 2.533 1 44.69 316 THR A N 1
ATOM 2599 C CA . THR A 1 316 ? 1.276 25.078 3.828 1 44.69 316 THR A CA 1
ATOM 2600 C C . THR A 1 316 ? 2.084 25.734 4.945 1 44.69 316 THR A C 1
ATOM 2602 O O . THR A 1 316 ? 1.552 26.016 6.02 1 44.69 316 THR A O 1
ATOM 2605 N N . GLY A 1 317 ? 3.375 25.875 4.906 1 39.84 317 GLY A N 1
ATOM 2606 C CA . GLY A 1 317 ? 4.156 26.609 5.891 1 39.84 317 GLY A CA 1
ATOM 2607 C C . GLY A 1 317 ? 3.826 28.078 5.938 1 39.84 317 GLY A C 1
ATOM 2608 O O . GLY A 1 317 ? 4.258 28.797 6.852 1 39.84 317 GLY A O 1
ATOM 2609 N N . ILE A 1 318 ? 3.482 28.688 4.883 1 34.78 318 ILE A N 1
ATOM 2610 C CA . ILE A 1 318 ? 3.398 30.156 4.902 1 34.78 318 ILE A CA 1
ATOM 2611 C C . ILE A 1 318 ? 2.104 30.578 5.582 1 34.78 318 ILE A C 1
ATOM 2613 O O . ILE A 1 318 ? 1.874 31.781 5.789 1 34.78 318 ILE A O 1
ATOM 2617 N N . VAL A 1 319 ? 1.105 29.828 5.715 1 34.19 319 VAL A N 1
ATOM 2618 C CA . VAL A 1 319 ? -0.043 30.562 6.227 1 34.19 319 VAL A CA 1
ATOM 2619 C C . VAL A 1 319 ? 0.12 30.797 7.727 1 34.19 319 VAL A C 1
ATOM 2621 O O . VAL A 1 319 ? -0.253 29.938 8.539 1 34.19 319 VAL A O 1
ATOM 2624 N N . GLY A 1 320 ? 1.291 30.547 8.336 1 29.31 320 GLY A N 1
ATOM 2625 C CA . GLY A 1 320 ? 1.303 31.344 9.555 1 29.31 320 GLY A CA 1
ATOM 2626 C C . GLY A 1 320 ? 1.556 32.812 9.312 1 29.31 320 GLY A C 1
ATOM 2627 O O . GLY A 1 320 ? 2.07 33.188 8.258 1 29.31 320 GLY A O 1
ATOM 2628 N N . MET B 1 1 ? -40.812 32.375 35.688 1 29.06 1 MET B N 1
ATOM 2629 C CA . MET B 1 1 ? -41.656 32.812 34.562 1 29.06 1 MET B CA 1
ATOM 2630 C C . MET B 1 1 ? -40.938 32.562 33.25 1 29.06 1 MET B C 1
ATOM 2632 O O . MET B 1 1 ? -39.906 33.156 32.938 1 29.06 1 MET B O 1
ATOM 2636 N N . ILE B 1 2 ? -40.906 31.281 32.812 1 39.72 2 ILE B N 1
ATOM 2637 C CA . ILE B 1 2 ? -40.281 30.859 31.562 1 39.72 2 ILE B CA 1
ATOM 2638 C C . ILE B 1 2 ? -40.812 31.703 30.406 1 39.72 2 ILE B C 1
ATOM 2640 O O . ILE B 1 2 ? -42.031 31.781 30.188 1 39.72 2 ILE B O 1
ATOM 2644 N N . LYS B 1 3 ? -40.156 32.75 30.172 1 43.53 3 LYS B N 1
ATOM 2645 C CA . LYS B 1 3 ? -40.531 33.625 29.062 1 43.53 3 LYS B CA 1
ATOM 2646 C C . LYS B 1 3 ? -41.031 32.812 27.875 1 43.53 3 LYS B C 1
ATOM 2648 O O . LYS B 1 3 ? -40.25 32.031 27.281 1 43.53 3 LYS B O 1
ATOM 2653 N N . TYR B 1 4 ? -42.25 32.344 27.719 1 46.31 4 TYR B N 1
ATOM 2654 C CA . TYR B 1 4 ? -43 31.797 26.578 1 46.31 4 TYR B CA 1
ATOM 2655 C C . TYR B 1 4 ? -42.875 32.719 25.375 1 46.31 4 TYR B C 1
ATOM 2657 O O . TYR B 1 4 ? -43.406 33.812 25.359 1 46.31 4 TYR B O 1
ATOM 2665 N N . LYS B 1 5 ? -41.719 32.75 24.844 1 54 5 LYS B N 1
ATOM 2666 C CA . LYS B 1 5 ? -41.594 33.5 23.594 1 54 5 LYS B CA 1
ATOM 2667 C C . LYS B 1 5 ? -42.812 33.219 22.688 1 54 5 LYS B C 1
ATOM 2669 O O . LYS B 1 5 ? -43.188 32.094 22.469 1 54 5 LYS B O 1
ATOM 2674 N N . ASN B 1 6 ? -43.75 33.938 22.562 1 61.41 6 ASN B N 1
ATOM 2675 C CA . ASN B 1 6 ? -44.875 34 21.625 1 61.41 6 ASN B CA 1
ATOM 2676 C C . ASN B 1 6 ? -44.438 33.75 20.188 1 61.41 6 ASN B C 1
ATOM 2678 O O . ASN B 1 6 ? -43.812 34.594 19.562 1 61.41 6 ASN B O 1
ATOM 2682 N N . TYR B 1 7 ? -44.219 32.531 19.891 1 69.31 7 TYR B N 1
ATOM 2683 C CA . TYR B 1 7 ? -43.906 32.188 18.516 1 69.31 7 TYR B CA 1
ATOM 2684 C C . TYR B 1 7 ? -45.094 32.406 17.594 1 69.31 7 TYR B C 1
ATOM 2686 O O . TYR B 1 7 ? -46.219 32.031 17.922 1 69.31 7 TYR B O 1
ATOM 2694 N N . THR B 1 8 ? -45 33.406 16.734 1 76.25 8 THR B N 1
ATOM 2695 C CA . THR B 1 8 ? -46 33.531 15.688 1 76.25 8 THR B CA 1
ATOM 2696 C C . THR B 1 8 ? -46.125 32.25 14.883 1 76.25 8 THR B C 1
ATOM 2698 O O . THR B 1 8 ? -45.25 31.359 14.977 1 76.25 8 THR B O 1
ATOM 2701 N N . LYS B 1 9 ? -47.219 32 14.297 1 70.5 9 LYS B N 1
ATOM 2702 C CA . LYS B 1 9 ? -47.469 30.844 13.453 1 70.5 9 LYS B CA 1
ATOM 2703 C C . LYS B 1 9 ? -46.344 30.625 12.445 1 70.5 9 LYS B C 1
ATOM 2705 O O . LYS B 1 9 ? -45.969 29.484 12.172 1 70.5 9 LYS B O 1
ATOM 2710 N N . GLU B 1 10 ? -45.844 31.844 11.992 1 79.88 10 GLU B N 1
ATOM 2711 C CA . GLU B 1 10 ? -44.75 31.781 11.023 1 79.88 10 GLU B CA 1
ATOM 2712 C C . GLU B 1 10 ? -43.469 31.25 11.672 1 79.88 10 GLU B C 1
ATOM 2714 O O . GLU B 1 10 ? -42.719 30.469 11.062 1 79.88 10 GLU B O 1
ATOM 2719 N N . ASP B 1 11 ? -43.281 31.578 12.914 1 77.06 11 ASP B N 1
ATOM 2720 C CA . ASP B 1 11 ? -42.094 31.125 13.633 1 77.06 11 ASP B CA 1
ATOM 2721 C C . ASP B 1 11 ? -42.156 29.625 13.906 1 77.06 11 ASP B C 1
ATOM 2723 O O . ASP B 1 11 ? -41.156 28.922 13.797 1 77.06 11 ASP B O 1
ATOM 2727 N N . ILE B 1 12 ? -43.375 29.203 14.211 1 75.38 12 ILE B N 1
ATOM 2728 C CA . ILE B 1 12 ? -43.594 27.797 14.531 1 75.38 12 ILE B CA 1
ATOM 2729 C C . ILE B 1 12 ? -43.375 26.938 13.281 1 75.38 12 ILE B C 1
ATOM 2731 O O . ILE B 1 12 ? -42.75 25.891 13.344 1 75.38 12 ILE B O 1
ATOM 2735 N N . ILE B 1 13 ? -43.844 27.469 12.133 1 77.31 13 ILE B N 1
ATOM 2736 C CA . ILE B 1 13 ? -43.688 26.75 10.875 1 77.31 13 ILE B CA 1
ATOM 2737 C C . ILE B 1 13 ? -42.188 26.672 10.523 1 77.31 13 ILE B C 1
ATOM 2739 O O . ILE B 1 13 ? -41.719 25.625 10.078 1 77.31 13 ILE B O 1
ATOM 2743 N N . LEU B 1 14 ? -41.469 27.688 10.773 1 77.69 14 LEU B N 1
ATOM 2744 C CA . LEU B 1 14 ? -40.031 27.734 10.477 1 77.69 14 LEU B CA 1
ATOM 2745 C C . LEU B 1 14 ? -39.25 26.797 11.391 1 77.69 14 LEU B C 1
ATOM 2747 O O . LEU B 1 14 ? -38.312 26.125 10.945 1 77.69 14 LEU B O 1
ATOM 2751 N N . ILE B 1 15 ? -39.75 26.719 12.625 1 76.88 15 ILE B N 1
ATOM 2752 C CA . ILE B 1 15 ? -39.094 25.812 13.578 1 76.88 15 ILE B CA 1
ATOM 2753 C C . ILE B 1 15 ? -39.375 24.375 13.188 1 76.88 15 ILE B C 1
ATOM 2755 O O . ILE B 1 15 ? -38.438 23.531 13.219 1 76.88 15 ILE B O 1
ATOM 2759 N N . PHE B 1 16 ? -40.594 24.172 12.789 1 73.62 16 PHE B N 1
ATOM 2760 C CA . PHE B 1 16 ? -40.969 22.812 12.383 1 73.62 16 PHE B CA 1
ATOM 2761 C C . PHE B 1 16 ? -40.219 22.406 11.117 1 73.62 16 PHE B C 1
ATOM 2763 O O . PHE B 1 16 ? -39.75 21.281 11.008 1 73.62 16 PHE B O 1
ATOM 2770 N N . LYS B 1 17 ? -40.094 23.266 10.203 1 77.06 17 LYS B N 1
ATOM 2771 C CA . LYS B 1 17 ? -39.375 23 8.969 1 77.06 17 LYS B CA 1
ATOM 2772 C C . LYS B 1 17 ? -37.875 22.734 9.234 1 77.06 17 LYS B C 1
ATOM 2774 O O . LYS B 1 17 ? -37.281 21.859 8.625 1 77.06 17 LYS B O 1
ATOM 2779 N N . ASN B 1 18 ? -37.344 23.422 10.148 1 79 18 ASN B N 1
ATOM 2780 C CA . ASN B 1 18 ? -35.969 23.25 10.523 1 79 18 ASN B CA 1
ATOM 2781 C C . ASN B 1 18 ? -35.719 21.906 11.234 1 79 18 ASN B C 1
ATOM 2783 O O . ASN B 1 18 ? -34.719 21.25 11.008 1 79 18 ASN B O 1
ATOM 2787 N N . LYS B 1 19 ? -36.719 21.562 12.039 1 78.75 19 LYS B N 1
ATOM 2788 C CA . LYS B 1 19 ? -36.625 20.297 12.742 1 78.75 19 LYS B CA 1
ATOM 2789 C C . LYS B 1 19 ? -36.719 19.125 11.773 1 78.75 19 LYS B C 1
ATOM 2791 O O . LYS B 1 19 ? -36 18.125 11.906 1 78.75 19 LYS B O 1
ATOM 2796 N N . ILE B 1 20 ? -37.656 19.266 10.867 1 78.94 20 ILE B N 1
ATOM 2797 C CA . ILE B 1 20 ? -37.844 18.219 9.859 1 78.94 20 ILE B CA 1
ATOM 2798 C C . ILE B 1 20 ? -36.562 18.094 9.023 1 78.94 20 ILE B C 1
ATOM 2800 O O . ILE B 1 20 ? -36.125 16.984 8.703 1 78.94 20 ILE B O 1
ATOM 2804 N N . TYR B 1 21 ? -35.969 19.203 8.688 1 78.12 21 TYR B N 1
ATOM 2805 C CA . TYR B 1 21 ? -34.719 19.219 7.918 1 78.12 21 TYR B CA 1
ATOM 2806 C C . TYR B 1 21 ? -33.594 18.578 8.703 1 78.12 21 TYR B C 1
ATOM 2808 O O . TYR B 1 21 ? -32.844 17.766 8.156 1 78.12 21 TYR B O 1
ATOM 2816 N N . GLN B 1 22 ? -33.594 18.828 9.938 1 78.5 22 GLN B N 1
ATOM 2817 C CA . GLN B 1 22 ? -32.562 18.25 10.781 1 78.5 22 GLN B CA 1
ATOM 2818 C C . GLN B 1 22 ? -32.75 16.734 10.922 1 78.5 22 GLN B C 1
ATOM 2820 O O . GLN B 1 22 ? -31.781 15.977 10.898 1 78.5 22 GLN B O 1
ATOM 2825 N N . TRP B 1 23 ? -34.031 16.375 11.086 1 77.31 23 TRP B N 1
ATOM 2826 C CA . TRP B 1 23 ? -34.344 14.953 11.18 1 77.31 23 TRP B CA 1
ATOM 2827 C C . TRP B 1 23 ? -33.969 14.234 9.891 1 77.31 23 TRP B C 1
ATOM 2829 O O . TRP B 1 23 ? -33.438 13.133 9.914 1 77.31 23 TRP B O 1
ATOM 2839 N N . PHE B 1 24 ? -34.25 14.914 8.789 1 76.12 24 PHE B N 1
ATOM 2840 C CA . PHE B 1 24 ? -33.938 14.336 7.488 1 76.12 24 PHE B CA 1
ATOM 2841 C C . PHE B 1 24 ? -32.438 14.156 7.301 1 76.12 24 PHE B C 1
ATOM 2843 O O . PHE B 1 24 ? -31.984 13.102 6.863 1 76.12 24 PHE B O 1
ATOM 2850 N N . ILE B 1 25 ? -31.734 15.086 7.727 1 74.12 25 ILE B N 1
ATOM 2851 C CA . ILE B 1 25 ? -30.297 15.023 7.582 1 74.12 25 ILE B CA 1
ATOM 2852 C C . ILE B 1 25 ? -29.719 13.945 8.5 1 74.12 25 ILE B C 1
ATOM 2854 O O . ILE B 1 25 ? -28.812 13.211 8.117 1 74.12 25 ILE B O 1
ATOM 2858 N N . THR B 1 26 ? -30.266 13.875 9.625 1 73.5 26 THR B N 1
ATOM 2859 C CA . THR B 1 26 ? -29.828 12.836 10.555 1 73.5 26 THR B CA 1
ATOM 2860 C C . THR B 1 26 ? -30.141 11.453 9.992 1 73.5 26 THR B C 1
ATOM 2862 O O . THR B 1 26 ? -29.297 10.547 10.086 1 73.5 26 THR B O 1
ATOM 2865 N N . LEU B 1 27 ? -31.266 11.32 9.422 1 74.88 27 LEU B N 1
ATOM 2866 C CA . LEU B 1 27 ? -31.656 10.047 8.82 1 74.88 27 LEU B CA 1
ATOM 2867 C C . LEU B 1 27 ? -30.719 9.68 7.668 1 74.88 27 LEU B C 1
ATOM 2869 O O . LEU B 1 27 ? -30.297 8.523 7.543 1 74.88 27 LEU B O 1
ATOM 2873 N N . VAL B 1 28 ? -30.406 10.648 6.914 1 70.56 28 VAL B N 1
ATOM 2874 C CA . VAL B 1 28 ? -29.516 10.422 5.785 1 70.56 28 VAL B CA 1
ATOM 2875 C C . VAL B 1 28 ? -28.125 10.023 6.297 1 70.56 28 VAL B C 1
ATOM 2877 O O . VAL B 1 28 ? -27.5 9.109 5.754 1 70.56 28 VAL B O 1
ATOM 2880 N N . LYS B 1 29 ? -27.797 10.641 7.324 1 69.19 29 LYS B N 1
ATOM 2881 C CA . LYS B 1 29 ? -26.516 10.312 7.934 1 69.19 29 LYS B CA 1
ATOM 2882 C C . LYS B 1 29 ? -26.5 8.875 8.445 1 69.19 29 LYS B C 1
ATOM 2884 O O . LYS B 1 29 ? -25.516 8.148 8.25 1 69.19 29 LYS B O 1
ATOM 2889 N N . ILE B 1 30 ? -27.484 8.547 9.07 1 69.12 30 ILE B N 1
ATOM 2890 C CA . ILE B 1 30 ? -27.594 7.211 9.641 1 69.12 30 ILE B CA 1
ATOM 2891 C C . ILE B 1 30 ? -27.594 6.168 8.523 1 69.12 30 ILE B C 1
ATOM 2893 O O . ILE B 1 30 ? -26.906 5.152 8.617 1 69.12 30 ILE B O 1
ATOM 2897 N N . ILE B 1 31 ? -28.297 6.492 7.504 1 67.44 31 ILE B N 1
ATOM 2898 C CA . ILE B 1 31 ? -28.375 5.57 6.375 1 67.44 31 ILE B CA 1
ATOM 2899 C C . ILE B 1 31 ? -27 5.426 5.719 1 67.44 31 ILE B C 1
ATOM 2901 O O . ILE B 1 31 ? -26.578 4.316 5.395 1 67.44 31 ILE B O 1
ATOM 2905 N N . LEU B 1 32 ? -26.359 6.555 5.648 1 64.25 32 LEU B N 1
ATOM 2906 C CA . LEU B 1 32 ? -25.031 6.539 5.047 1 64.25 32 LEU B CA 1
ATOM 2907 C C . LEU B 1 32 ? -24.047 5.773 5.926 1 64.25 32 LEU B C 1
ATOM 2909 O O . LEU B 1 32 ? -23.234 4.996 5.418 1 64.25 32 LEU B O 1
ATOM 2913 N N . PHE B 1 33 ? -24.25 5.992 7.152 1 66.56 33 PHE B N 1
ATOM 2914 C CA . PHE B 1 33 ? -23.375 5.324 8.102 1 66.56 33 PHE B CA 1
ATOM 2915 C C . PHE B 1 33 ? -23.625 3.82 8.102 1 66.56 33 PHE B C 1
ATOM 2917 O O . PHE B 1 33 ? -22.672 3.029 8.078 1 66.56 33 PHE B O 1
ATOM 2924 N N . ILE B 1 34 ? -24.828 3.469 8.195 1 64.56 34 ILE B N 1
ATOM 2925 C CA . ILE B 1 34 ? -25.188 2.059 8.219 1 64.56 34 ILE B CA 1
ATOM 2926 C C . ILE B 1 34 ? -24.797 1.403 6.891 1 64.56 34 ILE B C 1
ATOM 2928 O O . ILE B 1 34 ? -24.281 0.288 6.875 1 64.56 34 ILE B O 1
ATOM 2932 N N . GLY B 1 35 ? -25.047 2.164 5.91 1 63.06 35 GLY B N 1
ATOM 2933 C CA . GLY B 1 35 ? -24.688 1.663 4.594 1 63.06 35 GLY B CA 1
ATOM 2934 C C . GLY B 1 35 ? -23.203 1.424 4.434 1 63.06 35 GLY B C 1
ATOM 2935 O O . GLY B 1 35 ? -22.781 0.357 3.977 1 63.06 35 GLY B O 1
ATOM 2936 N N . LEU B 1 36 ? -22.484 2.395 4.91 1 63.44 36 LEU B N 1
ATOM 2937 C CA . LEU B 1 36 ? -21.031 2.293 4.824 1 63.44 36 LEU B CA 1
ATOM 2938 C C . LEU B 1 36 ? -20.516 1.161 5.707 1 63.44 36 LEU B C 1
ATOM 2940 O O . LEU B 1 36 ? -19.656 0.39 5.293 1 63.44 36 LEU B O 1
ATOM 2944 N N . SER B 1 37 ? -21.031 1.116 6.852 1 66 37 SER B N 1
ATOM 2945 C CA . SER B 1 37 ? -20.641 0.066 7.789 1 66 37 SER B CA 1
ATOM 2946 C C . SER B 1 37 ? -20.984 -1.316 7.238 1 66 37 SER B C 1
ATOM 2948 O O . SER B 1 37 ? -20.203 -2.258 7.387 1 66 37 SER B O 1
ATOM 2950 N N . TYR B 1 38 ? -22.125 -1.354 6.605 1 64.88 38 TYR B N 1
ATOM 2951 C CA . TYR B 1 38 ? -22.578 -2.623 6.043 1 64.88 38 TYR B CA 1
ATOM 2952 C C . TYR B 1 38 ? -21.656 -3.08 4.922 1 64.88 38 TYR B C 1
ATOM 2954 O O . TYR B 1 38 ? -21.234 -4.238 4.891 1 64.88 38 TYR B O 1
ATOM 2962 N N . VAL B 1 39 ? -21.359 -2.191 4.145 1 64.06 39 VAL B N 1
ATOM 2963 C CA . VAL B 1 39 ? -20.531 -2.529 2.986 1 64.06 39 VAL B CA 1
ATOM 2964 C C . VAL B 1 39 ? -19.141 -2.951 3.449 1 64.06 39 VAL B C 1
ATOM 2966 O O . VAL B 1 39 ? -18.562 -3.896 2.91 1 64.06 39 VAL B O 1
ATOM 2969 N N . LEU B 1 40 ? -18.688 -2.287 4.453 1 66.56 40 LEU B N 1
ATOM 2970 C CA . LEU B 1 40 ? -17.344 -2.547 4.938 1 66.56 40 LEU B CA 1
ATOM 2971 C C . LEU B 1 40 ? -17.297 -3.822 5.773 1 66.56 40 LEU B C 1
ATOM 2973 O O . LEU B 1 40 ? -16.344 -4.598 5.676 1 66.56 40 LEU B O 1
ATOM 2977 N N . LEU B 1 41 ? -18.422 -4.098 6.484 1 73.69 41 LEU B N 1
ATOM 2978 C CA . LEU B 1 41 ? -18.375 -5.168 7.473 1 73.69 41 LEU B CA 1
ATOM 2979 C C . LEU B 1 41 ? -18.984 -6.449 6.918 1 73.69 41 LEU B C 1
ATOM 2981 O O . LEU B 1 41 ? -18.75 -7.535 7.449 1 73.69 41 LEU B O 1
ATOM 2985 N N . ARG B 1 42 ? -19.703 -6.352 5.895 1 75.69 42 ARG B N 1
ATOM 2986 C CA . ARG B 1 42 ? -20.453 -7.496 5.379 1 75.69 42 ARG B CA 1
ATOM 2987 C C . ARG B 1 42 ? -19.516 -8.641 5.02 1 75.69 42 ARG B C 1
ATOM 2989 O O . ARG B 1 42 ? -19.734 -9.781 5.426 1 75.69 42 ARG B O 1
ATOM 2996 N N . PRO B 1 43 ? -18.469 -8.297 4.27 1 75.81 43 PRO B N 1
ATOM 2997 C CA . PRO B 1 43 ? -17.578 -9.406 3.928 1 75.81 43 PRO B CA 1
ATOM 2998 C C . PRO B 1 43 ? -16.938 -10.055 5.156 1 75.81 43 PRO B C 1
ATOM 3000 O O . PRO B 1 43 ? -16.766 -11.273 5.191 1 75.81 43 PRO B O 1
ATOM 3003 N N . VAL B 1 44 ? -16.656 -9.258 6.066 1 78.88 44 VAL B N 1
ATOM 3004 C CA . VAL B 1 44 ? -16.031 -9.773 7.281 1 78.88 44 VAL B CA 1
ATOM 3005 C C . VAL B 1 44 ? -17.047 -10.617 8.062 1 78.88 44 VAL B C 1
ATOM 3007 O O . VAL B 1 44 ? -16.703 -11.688 8.57 1 78.88 44 VAL B O 1
ATOM 3010 N N . LEU B 1 45 ? -18.281 -10.172 8.109 1 82.75 45 LEU B N 1
ATOM 3011 C CA . LEU B 1 45 ? -19.328 -10.914 8.805 1 82.75 45 LEU B CA 1
ATOM 3012 C C . LEU B 1 45 ? -19.625 -12.234 8.094 1 82.75 45 LEU B C 1
ATOM 3014 O O . LEU B 1 45 ? -19.875 -13.25 8.75 1 82.75 45 LEU B O 1
ATOM 3018 N N . PHE B 1 46 ? -19.547 -12.188 6.848 1 82.5 46 PHE B N 1
ATOM 3019 C CA . PHE B 1 46 ? -19.75 -13.406 6.07 1 82.5 46 PHE B CA 1
ATOM 3020 C C . PHE B 1 46 ? -18.641 -14.414 6.352 1 82.5 46 PHE B C 1
ATOM 3022 O O . PHE B 1 46 ? -18.891 -15.617 6.465 1 82.5 46 PHE B O 1
ATOM 3029 N N . MET B 1 47 ? -17.453 -13.898 6.406 1 85.5 47 MET B N 1
ATOM 3030 C CA . MET B 1 47 ? -16.312 -14.758 6.711 1 85.5 47 MET B CA 1
ATOM 3031 C C . MET B 1 47 ? -16.469 -15.398 8.086 1 85.5 47 MET B C 1
ATOM 3033 O O . MET B 1 47 ? -16.188 -16.594 8.25 1 85.5 47 MET B O 1
ATOM 3037 N N . LEU B 1 48 ? -16.922 -14.633 9.016 1 89 48 LEU B N 1
ATOM 3038 C CA . LEU B 1 48 ? -17.109 -15.125 10.375 1 89 48 LEU B CA 1
ATOM 3039 C C . LEU B 1 48 ? -18.203 -16.188 10.422 1 89 48 LEU B C 1
ATOM 3041 O O . LEU B 1 48 ? -18.031 -17.234 11.07 1 89 48 LEU B O 1
ATOM 3045 N N . SER B 1 49 ? -19.25 -15.891 9.742 1 91.44 49 SER B N 1
ATOM 3046 C CA . SER B 1 49 ? -20.359 -16.828 9.68 1 91.44 49 SER B CA 1
ATOM 3047 C C . SER B 1 49 ? -19.938 -18.141 9.031 1 91.44 49 SER B C 1
ATOM 3049 O O . SER B 1 49 ? -20.203 -19.219 9.578 1 91.44 49 SER B O 1
ATOM 3051 N N . THR B 1 50 ? -19.234 -18.078 7.945 1 91 50 THR B N 1
ATOM 3052 C CA . THR B 1 50 ? -18.844 -19.266 7.184 1 91 50 THR B CA 1
ATOM 3053 C C . THR B 1 50 ? -17.797 -20.078 7.941 1 91 50 THR B C 1
ATOM 3055 O O . THR B 1 50 ? -17.781 -21.312 7.867 1 91 50 THR B O 1
ATOM 3058 N N . ALA B 1 51 ? -16.969 -19.406 8.641 1 93.44 51 ALA B N 1
ATOM 3059 C CA . ALA B 1 51 ? -15.891 -20.047 9.383 1 93.44 51 ALA B CA 1
ATOM 3060 C C . ALA B 1 51 ? -16.438 -20.969 10.461 1 93.44 51 ALA B C 1
ATOM 3062 O O . ALA B 1 51 ? -15.781 -21.938 10.859 1 93.44 51 ALA B O 1
ATOM 3063 N N . ILE B 1 52 ? -17.688 -20.734 10.906 1 95.75 52 ILE B N 1
ATOM 3064 C CA . ILE B 1 52 ? -18.219 -21.531 12.008 1 95.75 52 ILE B CA 1
ATOM 3065 C C . ILE B 1 52 ? -19.312 -22.469 11.492 1 95.75 52 ILE B C 1
ATOM 3067 O O . ILE B 1 52 ? -19.984 -23.141 12.281 1 95.75 52 ILE B O 1
ATOM 3071 N N . LYS B 1 53 ? -19.453 -22.562 10.25 1 94.69 53 LYS B N 1
ATOM 3072 C CA . LYS B 1 53 ? -20.469 -23.438 9.664 1 94.69 53 LYS B CA 1
ATOM 3073 C C . LYS B 1 53 ? -19.969 -24.875 9.586 1 94.69 53 LYS B C 1
ATOM 3075 O O . LYS B 1 53 ? -18.797 -25.125 9.266 1 94.69 53 LYS B O 1
ATOM 3080 N N . SER B 1 54 ? -20.875 -25.781 9.805 1 93.44 54 SER B N 1
ATOM 3081 C CA . SER B 1 54 ? -20.594 -27.188 9.578 1 93.44 54 SER B CA 1
ATOM 3082 C C . SER B 1 54 ? -20.859 -27.578 8.117 1 93.44 54 SER B C 1
ATOM 3084 O O . SER B 1 54 ? -21.406 -26.781 7.352 1 93.44 54 SER B O 1
ATOM 3086 N N . ARG B 1 55 ? -20.406 -28.766 7.824 1 88.69 55 ARG B N 1
ATOM 3087 C CA . ARG B 1 55 ? -20.625 -29.25 6.469 1 88.69 55 ARG B CA 1
ATOM 3088 C C . ARG B 1 55 ? -22.109 -29.328 6.148 1 88.69 55 ARG B C 1
ATOM 3090 O O . ARG B 1 55 ? -22.531 -29.031 5.027 1 88.69 55 ARG B O 1
ATOM 3097 N N . GLU B 1 56 ? -22.844 -29.719 7.164 1 90.25 56 GLU B N 1
ATOM 3098 C CA . GLU B 1 56 ? -24.281 -29.812 7.008 1 90.25 56 GLU B CA 1
ATOM 3099 C C . GLU B 1 56 ? -24.891 -28.453 6.699 1 90.25 56 GLU B C 1
ATOM 3101 O O . GLU B 1 56 ? -25.781 -28.344 5.844 1 90.25 56 GLU B O 1
ATOM 3106 N N . ASP B 1 57 ? -24.391 -27.5 7.344 1 92.25 57 ASP B N 1
ATOM 3107 C CA . ASP B 1 57 ? -24.906 -26.156 7.164 1 92.25 57 ASP B CA 1
ATOM 3108 C C . ASP B 1 57 ? -24.547 -25.594 5.785 1 92.25 57 ASP B C 1
ATOM 3110 O O . ASP B 1 57 ? -25.312 -24.812 5.207 1 92.25 57 ASP B O 1
ATOM 3114 N N . LEU B 1 58 ? -23.484 -26.016 5.242 1 87.12 58 LEU B N 1
ATOM 3115 C CA . LEU B 1 58 ? -23 -25.484 3.977 1 87.12 58 LEU B CA 1
ATOM 3116 C C . LEU B 1 58 ? -23.844 -25.984 2.812 1 87.12 58 LEU B C 1
ATOM 3118 O O . LEU B 1 58 ? -23.984 -25.297 1.798 1 87.12 58 LEU B O 1
ATOM 3122 N N . ILE B 1 59 ? -24.344 -27.141 3.037 1 86 59 ILE B N 1
ATOM 3123 C CA . ILE B 1 59 ? -25.125 -27.719 1.951 1 86 59 ILE B CA 1
ATOM 3124 C C . ILE B 1 59 ? -26.594 -27.359 2.119 1 86 59 ILE B C 1
ATOM 3126 O O . ILE B 1 59 ? -27.406 -27.578 1.214 1 86 59 ILE B O 1
ATOM 3130 N N . ASP B 1 60 ? -26.938 -26.828 3.24 1 87.5 60 ASP B N 1
ATOM 3131 C CA . ASP B 1 60 ? -28.312 -26.406 3.518 1 87.5 60 ASP B CA 1
ATOM 3132 C C . ASP B 1 60 ? -28.578 -25.016 2.939 1 87.5 60 ASP B C 1
ATOM 3134 O O . ASP B 1 60 ? -28.047 -24.016 3.424 1 87.5 60 ASP B O 1
ATOM 3138 N N . PRO B 1 61 ? -29.422 -24.891 2.018 1 83.19 61 PRO B N 1
ATOM 3139 C CA . PRO B 1 61 ? -29.672 -23.609 1.369 1 83.19 61 PRO B CA 1
ATOM 3140 C C . PRO B 1 61 ? -30.375 -22.609 2.291 1 83.19 61 PRO B C 1
ATOM 3142 O O . PRO B 1 61 ? -30.406 -21.406 2.002 1 83.19 61 PRO B O 1
ATOM 3145 N N . THR B 1 62 ? -30.859 -23.016 3.365 1 84.75 62 THR B N 1
ATOM 3146 C CA . THR B 1 62 ? -31.562 -22.141 4.289 1 84.75 62 THR B CA 1
ATOM 3147 C C . THR B 1 62 ? -30.562 -21.422 5.207 1 84.75 62 THR B C 1
ATOM 3149 O O . THR B 1 62 ? -30.922 -20.438 5.863 1 84.75 62 THR B O 1
ATOM 3152 N N . VAL B 1 63 ? -29.453 -21.938 5.27 1 86.06 63 VAL B N 1
ATOM 3153 C CA . VAL B 1 63 ? -28.438 -21.359 6.129 1 86.06 63 VAL B CA 1
ATOM 3154 C C . VAL B 1 63 ? -27.609 -20.344 5.332 1 86.06 63 VAL B C 1
ATOM 3156 O O . VAL B 1 63 ? -26.781 -20.734 4.504 1 86.06 63 VAL B O 1
ATOM 3159 N N . VAL B 1 64 ? -27.844 -19.141 5.598 1 79.06 64 VAL B N 1
ATOM 3160 C CA . VAL B 1 64 ? -27.109 -18.141 4.84 1 79.06 64 VAL B CA 1
ATOM 3161 C C . VAL B 1 64 ? -26.125 -17.406 5.758 1 79.06 64 VAL B C 1
ATOM 3163 O O . VAL B 1 64 ? -24.906 -17.5 5.586 1 79.06 64 VAL B O 1
ATOM 3166 N N . TRP B 1 65 ? -26.656 -16.875 6.844 1 83.94 65 TRP B N 1
ATOM 3167 C CA . TRP B 1 65 ? -25.828 -16.031 7.68 1 83.94 65 TRP B CA 1
ATOM 3168 C C . TRP B 1 65 ? -25.547 -16.688 9.023 1 83.94 65 TRP B C 1
ATOM 3170 O O . TRP B 1 65 ? -24.406 -16.75 9.477 1 83.94 65 TRP B O 1
ATOM 3180 N N . ILE B 1 66 ? -26.594 -17.297 9.562 1 90.12 66 ILE B N 1
ATOM 3181 C CA . ILE B 1 66 ? -26.469 -17.844 10.906 1 90.12 66 ILE B CA 1
ATOM 3182 C C . ILE B 1 66 ? -26.422 -19.375 10.828 1 90.12 66 ILE B C 1
ATOM 3184 O O . ILE B 1 66 ? -27.391 -20 10.406 1 90.12 66 ILE B O 1
ATOM 3188 N N . PRO B 1 67 ? -25.359 -19.922 11.281 1 92.38 67 PRO B N 1
ATOM 3189 C CA . PRO B 1 67 ? -25.266 -21.375 11.227 1 92.38 67 PRO B CA 1
ATOM 3190 C C . PRO B 1 67 ? -26.234 -22.062 12.18 1 92.38 67 PRO B C 1
ATOM 3192 O O . PRO B 1 67 ? -26.484 -21.562 13.281 1 92.38 67 PRO B O 1
ATOM 3195 N N . LYS B 1 68 ? -26.719 -23.172 11.836 1 92.44 68 LYS B N 1
ATOM 3196 C CA . LYS B 1 68 ? -27.578 -24.016 12.672 1 92.44 68 LYS B CA 1
ATOM 3197 C C . LYS B 1 68 ? -26.75 -24.938 13.555 1 92.44 68 LYS B C 1
ATOM 3199 O O . LYS B 1 68 ? -27.125 -25.219 14.695 1 92.44 68 LYS B O 1
ATOM 3204 N N . HIS B 1 69 ? -25.609 -25.344 13.102 1 94.31 69 HIS B N 1
ATOM 3205 C CA . HIS B 1 69 ? -24.688 -26.25 13.797 1 94.31 69 HIS B CA 1
ATOM 3206 C C . HIS B 1 69 ? -23.281 -25.656 13.836 1 94.31 69 HIS B C 1
ATOM 3208 O O . HIS B 1 69 ? -22.375 -26.156 13.156 1 94.31 69 HIS B O 1
ATOM 3214 N N . PRO B 1 70 ? -23.156 -24.703 14.688 1 94.69 70 PRO B N 1
ATOM 3215 C CA . PRO B 1 70 ? -21.828 -24.094 14.773 1 94.69 70 PRO B CA 1
ATOM 3216 C C . PRO B 1 70 ? -20.75 -25.094 15.188 1 94.69 70 PRO B C 1
ATOM 3218 O O . PRO B 1 70 ? -21 -25.984 16 1 94.69 70 PRO B O 1
ATOM 3221 N N . THR B 1 71 ? -19.562 -24.953 14.562 1 95.31 71 THR B N 1
ATOM 3222 C CA . THR B 1 71 ? -18.453 -25.844 14.875 1 95.31 71 THR B CA 1
ATOM 3223 C C . THR B 1 71 ? -17.141 -25.062 14.945 1 95.31 71 THR B C 1
ATOM 3225 O O . THR B 1 71 ? -17.016 -24 14.344 1 95.31 71 THR B O 1
ATOM 3228 N N . ILE B 1 72 ? -16.188 -25.609 15.719 1 96.19 72 ILE B N 1
ATOM 3229 C CA . ILE B 1 72 ? -14.867 -25 15.82 1 96.19 72 ILE B CA 1
ATOM 3230 C C . ILE B 1 72 ? -13.859 -25.812 15.023 1 96.19 72 ILE B C 1
ATOM 3232 O O . ILE B 1 72 ? -12.68 -25.484 14.969 1 96.19 72 ILE B O 1
ATOM 3236 N N . GLU B 1 73 ? -14.336 -26.797 14.305 1 95.81 73 GLU B N 1
ATOM 3237 C CA . GLU B 1 73 ? -13.484 -27.719 13.555 1 95.81 73 GLU B CA 1
ATOM 3238 C C . GLU B 1 73 ? -12.719 -26.984 12.461 1 95.81 73 GLU B C 1
ATOM 3240 O O . GLU B 1 73 ? -11.57 -27.312 12.164 1 95.81 73 GLU B O 1
ATOM 3245 N N . ASN B 1 74 ? -13.367 -26.016 11.859 1 96.31 74 ASN B N 1
ATOM 3246 C CA . ASN B 1 74 ? -12.711 -25.25 10.805 1 96.31 74 ASN B CA 1
ATOM 3247 C C . ASN B 1 74 ? -11.516 -24.453 11.352 1 96.31 74 ASN B C 1
ATOM 3249 O O . ASN B 1 74 ? -10.508 -24.312 10.664 1 96.31 74 ASN B O 1
ATOM 3253 N N . PHE B 1 75 ? -11.656 -24.047 12.578 1 97.12 75 PHE B N 1
ATOM 3254 C CA . PHE B 1 75 ? -10.562 -23.328 13.211 1 97.12 75 PHE B CA 1
ATOM 3255 C C . PHE B 1 75 ? -9.406 -24.266 13.539 1 97.12 75 PHE B C 1
ATOM 3257 O O . PHE B 1 75 ? -8.242 -23.891 13.406 1 97.12 75 PHE B O 1
ATOM 3264 N N . LYS B 1 76 ? -9.734 -25.422 13.953 1 97 76 LYS B N 1
ATOM 3265 C CA . LYS B 1 76 ? -8.695 -26.406 14.242 1 97 76 LYS B CA 1
ATOM 3266 C C . LYS B 1 76 ? -7.922 -26.766 12.977 1 97 76 LYS B C 1
ATOM 3268 O O . LYS B 1 76 ? -6.688 -26.812 12.984 1 97 76 LYS B O 1
ATOM 3273 N N . LYS B 1 77 ? -8.664 -26.984 11.977 1 95.38 77 LYS B N 1
ATOM 3274 C CA . LYS B 1 77 ? -8.047 -27.312 10.688 1 95.38 77 LYS B CA 1
ATOM 3275 C C . LYS B 1 77 ? -7.184 -26.156 10.188 1 95.38 77 LYS B C 1
ATOM 3277 O O . LYS B 1 77 ? -6.07 -26.375 9.711 1 95.38 77 LYS B O 1
ATOM 3282 N N . ALA B 1 78 ? -7.684 -25 10.258 1 96.12 78 ALA B N 1
ATOM 3283 C CA . ALA B 1 78 ? -6.941 -23.812 9.836 1 96.12 78 ALA B CA 1
ATOM 3284 C C . ALA B 1 78 ? -5.676 -23.641 10.664 1 96.12 78 ALA B C 1
ATOM 3286 O O . ALA B 1 78 ? -4.613 -23.328 10.125 1 96.12 78 ALA B O 1
ATOM 3287 N N . PHE B 1 79 ? -5.816 -23.875 11.945 1 97.19 79 PHE B N 1
ATOM 3288 C CA . PHE B 1 79 ? -4.703 -23.688 12.867 1 97.19 79 PHE B CA 1
ATOM 3289 C C . PHE B 1 79 ? -3.539 -24.594 12.508 1 97.19 79 PHE B C 1
ATOM 3291 O O . PHE B 1 79 ? -2.387 -24.156 12.484 1 97.19 79 PHE B O 1
ATOM 3298 N N . VAL B 1 80 ? -3.867 -25.766 12.188 1 96.25 80 VAL B N 1
ATOM 3299 C CA . VAL B 1 80 ? -2.857 -26.766 11.82 1 96.25 80 VAL B CA 1
ATOM 3300 C C . VAL B 1 80 ? -2.283 -26.438 10.445 1 96.25 80 VAL B C 1
ATOM 3302 O O . VAL B 1 80 ? -1.064 -26.438 10.258 1 96.25 80 VAL B O 1
ATOM 3305 N N . SER B 1 81 ? -3.133 -26.125 9.539 1 94.88 81 SER B N 1
ATOM 3306 C CA . SER B 1 81 ? -2.711 -25.828 8.172 1 94.88 81 SER B CA 1
ATOM 3307 C C . SER B 1 81 ? -1.81 -24.609 8.109 1 94.88 81 SER B C 1
ATOM 3309 O O . SER B 1 81 ? -0.899 -24.531 7.285 1 94.88 81 SER B O 1
ATOM 3311 N N . LEU B 1 82 ? -2.023 -23.734 8.961 1 96.44 82 LEU B N 1
ATOM 3312 C CA . LEU B 1 82 ? -1.267 -22.484 8.977 1 96.44 82 LEU B CA 1
ATOM 3313 C C . LEU B 1 82 ? 0.063 -22.672 9.703 1 96.44 82 LEU B C 1
ATOM 3315 O O . LEU B 1 82 ? 0.916 -21.781 9.672 1 96.44 82 LEU B O 1
ATOM 3319 N N . ASN B 1 83 ? 0.233 -23.875 10.336 1 97.44 83 ASN B N 1
ATOM 3320 C CA . ASN B 1 83 ? 1.371 -23.922 11.25 1 97.44 83 ASN B CA 1
ATOM 3321 C C . ASN B 1 83 ? 1.432 -22.688 12.141 1 97.44 83 ASN B C 1
ATOM 3323 O O . ASN B 1 83 ? 2.469 -22.031 12.234 1 97.44 83 ASN B O 1
ATOM 3327 N N . TYR B 1 84 ? 0.391 -22.422 12.828 1 97.44 84 TYR B N 1
ATOM 3328 C CA . TYR B 1 84 ? 0.017 -21.094 13.32 1 97.44 84 TYR B CA 1
ATOM 3329 C C . TYR B 1 84 ? 1.108 -20.516 14.211 1 97.44 84 TYR B C 1
ATOM 3331 O O . TYR B 1 84 ? 1.588 -19.406 13.969 1 97.44 84 TYR B O 1
ATOM 3339 N N . PHE B 1 85 ? 1.612 -21.219 15.219 1 97.31 85 PHE B N 1
ATOM 3340 C CA . PHE B 1 85 ? 2.533 -20.656 16.188 1 97.31 85 PHE B CA 1
ATOM 3341 C C . PHE B 1 85 ? 3.861 -20.297 15.539 1 97.31 85 PHE B C 1
ATOM 3343 O O . PHE B 1 85 ? 4.398 -19.203 15.758 1 97.31 85 PHE B O 1
ATOM 3350 N N . ASN B 1 86 ? 4.305 -21.188 14.758 1 97.56 86 ASN B N 1
ATOM 3351 C CA . ASN B 1 86 ? 5.555 -20.922 14.055 1 97.56 86 ASN B CA 1
ATOM 3352 C C . ASN B 1 86 ? 5.414 -19.766 13.086 1 97.56 86 ASN B C 1
ATOM 3354 O O . ASN B 1 86 ? 6.258 -18.859 13.062 1 97.56 86 ASN B O 1
ATOM 3358 N N . ALA B 1 87 ? 4.398 -19.812 12.32 1 98 87 ALA B N 1
ATOM 3359 C CA . ALA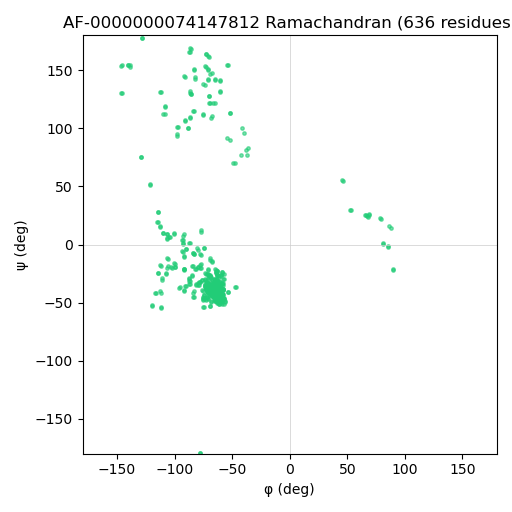 B 1 87 ? 4.16 -18.75 11.336 1 98 87 ALA B CA 1
ATOM 3360 C C . ALA B 1 87 ? 3.895 -17.422 12.023 1 98 87 ALA B C 1
ATOM 3362 O O . ALA B 1 87 ? 4.25 -16.359 11.5 1 98 87 ALA B O 1
ATOM 3363 N N . PHE B 1 88 ? 3.268 -17.531 13.148 1 97.75 88 PHE B N 1
ATOM 3364 C CA . PHE B 1 88 ? 3.016 -16.328 13.93 1 97.75 88 PHE B CA 1
ATOM 3365 C C . PHE B 1 88 ? 4.324 -15.688 14.367 1 97.75 88 PHE B C 1
ATOM 3367 O O . PHE B 1 88 ? 4.516 -14.484 14.203 1 97.75 88 PHE B O 1
ATOM 3374 N N . LYS B 1 89 ? 5.188 -16.406 14.906 1 97.81 89 LYS B N 1
ATOM 3375 C CA . LYS B 1 89 ? 6.5 -15.906 15.312 1 97.81 89 LYS B CA 1
ATOM 3376 C C . LYS B 1 89 ? 7.246 -15.305 14.125 1 97.81 89 LYS B C 1
ATOM 3378 O O . LYS B 1 89 ? 7.812 -14.211 14.227 1 97.81 89 LYS B O 1
ATOM 3383 N N . ASN B 1 90 ? 7.234 -16.016 13.023 1 98.31 90 ASN B N 1
ATOM 3384 C CA . ASN B 1 90 ? 7.883 -15.523 11.812 1 98.31 90 ASN B CA 1
ATOM 3385 C C . ASN B 1 90 ? 7.285 -14.195 11.359 1 98.31 90 ASN B C 1
ATOM 3387 O O . ASN B 1 90 ? 8.016 -13.281 10.977 1 98.31 90 ASN B O 1
ATOM 3391 N N . SER B 1 91 ? 5.965 -14.125 11.43 1 97.5 91 SER B N 1
ATOM 3392 C CA . SER B 1 91 ? 5.27 -12.898 11.039 1 97.5 91 SER B CA 1
ATOM 3393 C C . SER B 1 91 ? 5.68 -11.727 11.922 1 97.5 91 SER B C 1
ATOM 3395 O O . SER B 1 91 ? 5.867 -10.609 11.438 1 97.5 91 SER B O 1
ATOM 3397 N N . LEU B 1 92 ? 5.844 -11.984 13.188 1 97.25 92 LEU B N 1
ATOM 3398 C CA . LEU B 1 92 ? 6.262 -10.93 14.109 1 97.25 92 LEU B CA 1
ATOM 3399 C C . LEU B 1 92 ? 7.66 -10.43 13.758 1 97.25 92 LEU B C 1
ATOM 3401 O O . LEU B 1 92 ? 7.902 -9.219 13.734 1 97.25 92 LEU B O 1
ATOM 3405 N N . ILE B 1 93 ? 8.5 -11.289 13.453 1 97.81 93 ILE B N 1
ATOM 3406 C CA . ILE B 1 93 ? 9.883 -10.945 13.141 1 97.81 93 ILE B CA 1
ATOM 3407 C C . ILE B 1 93 ? 9.938 -10.102 11.875 1 97.81 93 ILE B C 1
ATOM 3409 O O . ILE B 1 93 ? 10.57 -9.039 11.859 1 97.81 93 ILE B O 1
ATOM 3413 N N . VAL B 1 94 ? 9.188 -10.523 10.875 1 97.62 94 VAL B N 1
ATOM 3414 C CA . VAL B 1 94 ? 9.336 -9.875 9.578 1 97.62 94 VAL B CA 1
ATOM 3415 C C . VAL B 1 94 ? 8.422 -8.656 9.508 1 97.62 94 VAL B C 1
ATOM 3417 O O . VAL B 1 94 ? 8.328 -8 8.461 1 97.62 94 VAL B O 1
ATOM 3420 N N . SER B 1 95 ? 7.711 -8.367 10.562 1 96.81 95 SER B N 1
ATOM 3421 C CA . SER B 1 95 ? 6.859 -7.184 10.531 1 96.81 95 SER B CA 1
ATOM 3422 C C . SER B 1 95 ? 7.305 -6.164 11.578 1 96.81 95 SER B C 1
ATOM 3424 O O . SER B 1 95 ? 7.445 -4.977 11.266 1 96.81 95 SER B O 1
ATOM 3426 N N . ILE B 1 96 ? 7.672 -6.578 12.805 1 96.75 96 ILE B N 1
ATOM 3427 C CA . ILE B 1 96 ? 8.023 -5.664 13.883 1 96.75 96 ILE B CA 1
ATOM 3428 C C . ILE B 1 96 ? 9.414 -5.086 13.633 1 96.75 96 ILE B C 1
ATOM 3430 O O . ILE B 1 96 ? 9.625 -3.875 13.727 1 96.75 96 ILE B O 1
ATOM 3434 N N . ILE B 1 97 ? 10.352 -5.902 13.312 1 97.94 97 ILE B N 1
ATOM 3435 C CA . ILE B 1 97 ? 11.734 -5.461 13.117 1 97.94 97 ILE B CA 1
ATOM 3436 C C . ILE B 1 97 ? 11.797 -4.469 11.961 1 97.94 97 ILE B C 1
ATOM 3438 O O . ILE B 1 97 ? 12.312 -3.359 12.117 1 97.94 97 ILE B O 1
ATOM 3442 N N . PRO B 1 98 ? 11.195 -4.82 10.812 1 97.75 98 PRO B N 1
ATOM 3443 C CA . PRO B 1 98 ? 11.188 -3.83 9.734 1 97.75 98 PRO B CA 1
ATOM 3444 C C . PRO B 1 98 ? 10.477 -2.539 10.125 1 97.75 98 PRO B C 1
ATOM 3446 O O . PRO B 1 98 ? 10.891 -1.451 9.719 1 97.75 98 PRO B O 1
ATOM 3449 N N . ALA B 1 99 ? 9.398 -2.67 10.875 1 96.75 99 ALA B N 1
ATOM 3450 C CA . ALA B 1 99 ? 8.664 -1.478 11.289 1 96.75 99 ALA B CA 1
ATOM 3451 C C . ALA B 1 99 ? 9.547 -0.555 12.125 1 96.75 99 ALA B C 1
ATOM 3453 O O . ALA B 1 99 ? 9.539 0.664 11.945 1 96.75 99 ALA B O 1
ATOM 3454 N N . ILE B 1 100 ? 10.328 -1.082 13.023 1 97.56 100 ILE B N 1
ATOM 3455 C CA . ILE B 1 100 ? 11.227 -0.314 13.875 1 97.56 100 ILE B CA 1
ATOM 3456 C C . ILE B 1 100 ? 12.289 0.368 13.016 1 97.56 100 ILE B C 1
ATOM 3458 O O . ILE B 1 100 ? 12.531 1.57 13.156 1 97.56 100 ILE B O 1
ATOM 3462 N N . PHE B 1 101 ? 12.859 -0.348 12.109 1 96.81 101 PHE B N 1
ATOM 3463 C CA . PHE B 1 101 ? 13.914 0.207 11.266 1 96.81 101 PHE B CA 1
ATOM 3464 C C . PHE B 1 101 ? 13.352 1.263 10.32 1 96.81 101 PHE B C 1
ATOM 3466 O O . PHE B 1 101 ? 14.023 2.258 10.031 1 96.81 101 PHE B O 1
ATOM 3473 N N . ASN B 1 102 ? 12.156 0.984 9.844 1 96.88 102 ASN B N 1
ATOM 3474 C CA . ASN B 1 102 ? 11.531 1.989 8.992 1 96.88 102 ASN B CA 1
ATOM 3475 C C . ASN B 1 102 ? 11.32 3.305 9.734 1 96.88 102 ASN B C 1
ATOM 3477 O O . ASN B 1 102 ? 11.57 4.379 9.188 1 96.88 102 ASN B O 1
ATOM 3481 N N . VAL B 1 103 ? 10.891 3.201 10.969 1 96.88 103 VAL B N 1
ATOM 3482 C CA . VAL B 1 103 ? 10.688 4.418 11.758 1 96.88 103 VAL B CA 1
ATOM 3483 C C . VAL B 1 103 ? 12.016 5.156 11.914 1 96.88 103 VAL B C 1
ATOM 3485 O O . VAL B 1 103 ? 12.086 6.371 11.711 1 96.88 103 VAL B O 1
ATOM 3488 N N . ILE B 1 104 ? 13.062 4.457 12.203 1 96.31 104 ILE B N 1
ATOM 3489 C CA . ILE B 1 104 ? 14.367 5.051 12.469 1 96.31 104 ILE B CA 1
ATOM 3490 C C . ILE B 1 104 ? 14.938 5.637 11.18 1 96.31 104 ILE B C 1
ATOM 3492 O O . ILE B 1 104 ? 15.25 6.832 11.117 1 96.31 104 ILE B O 1
ATOM 3496 N N . SER B 1 105 ? 14.992 4.848 10.148 1 94.5 105 SER B N 1
ATOM 3497 C CA . SER B 1 105 ? 15.648 5.266 8.914 1 94.5 105 SER B CA 1
ATOM 3498 C C . SER B 1 105 ? 14.836 6.336 8.195 1 94.5 105 SER B C 1
ATOM 3500 O O . SER B 1 105 ? 15.375 7.371 7.797 1 94.5 105 SER B O 1
ATOM 3502 N N . CYS B 1 106 ? 13.531 6.098 8.086 1 96.19 106 CYS B N 1
ATOM 3503 C CA . CYS B 1 106 ? 12.703 7.023 7.312 1 96.19 106 CYS B CA 1
ATOM 3504 C C . CYS B 1 106 ? 12.539 8.344 8.055 1 96.19 106 CYS B C 1
ATOM 3506 O O . CYS B 1 106 ? 12.438 9.398 7.426 1 96.19 106 CYS B O 1
ATOM 3508 N N . SER B 1 107 ? 12.492 8.328 9.398 1 96.69 107 SER B N 1
ATOM 3509 C CA . SER B 1 107 ? 12.422 9.578 10.141 1 96.69 107 SER B CA 1
ATOM 3510 C C . SER B 1 107 ? 13.703 10.391 9.977 1 96.69 107 SER B C 1
ATOM 3512 O O . SER B 1 107 ? 13.656 11.617 9.859 1 96.69 107 SER B O 1
ATOM 3514 N N . MET B 1 108 ? 14.805 9.703 9.992 1 94.38 108 MET B N 1
ATOM 3515 C CA . MET B 1 108 ? 16.078 10.383 9.805 1 94.38 108 MET B CA 1
ATOM 3516 C C . MET B 1 108 ? 16.156 11.023 8.422 1 94.38 108 MET B C 1
ATOM 3518 O O . MET B 1 108 ? 16.547 12.188 8.289 1 94.38 108 MET B O 1
ATOM 3522 N N . ILE B 1 109 ? 15.766 10.281 7.43 1 92.44 109 ILE B N 1
ATOM 3523 C CA . ILE B 1 109 ? 15.789 10.781 6.059 1 92.44 109 ILE B CA 1
ATOM 3524 C C . ILE B 1 109 ? 14.773 11.914 5.91 1 92.44 109 ILE B C 1
ATOM 3526 O O . ILE B 1 109 ? 15.086 12.953 5.324 1 92.44 109 ILE B O 1
ATOM 3530 N N . GLY B 1 110 ? 13.594 11.688 6.469 1 94.38 110 GLY B N 1
ATOM 3531 C CA . GLY B 1 110 ? 12.578 12.727 6.438 1 94.38 110 GLY B CA 1
ATOM 3532 C C . GLY B 1 110 ? 13.031 14.023 7.094 1 94.38 110 GLY B C 1
ATOM 3533 O O . GLY B 1 110 ? 12.758 15.109 6.586 1 94.38 110 GLY B O 1
ATOM 3534 N N . TYR B 1 111 ? 13.766 13.93 8.211 1 94.25 111 TYR B N 1
ATOM 3535 C CA . TYR B 1 111 ? 14.297 15.086 8.914 1 94.25 111 TYR B CA 1
ATOM 3536 C C . TYR B 1 111 ? 15.289 15.852 8.047 1 94.25 111 TYR B C 1
ATOM 3538 O O . TYR B 1 111 ? 15.195 17.078 7.918 1 94.25 111 TYR B O 1
ATOM 3546 N N . GLY B 1 112 ? 16.156 15.094 7.477 1 92.38 112 GLY B N 1
ATOM 3547 C CA . GLY B 1 112 ? 17.141 15.711 6.594 1 92.38 112 GLY B CA 1
ATOM 3548 C C . GLY B 1 112 ? 16.5 16.422 5.418 1 92.38 112 GLY B C 1
ATOM 3549 O O . GLY B 1 112 ? 16.891 17.547 5.086 1 92.38 112 GLY B O 1
ATOM 3550 N N . LEU B 1 113 ? 15.508 15.875 4.883 1 91.75 113 LEU B N 1
ATOM 3551 C CA . LEU B 1 113 ? 14.867 16.438 3.691 1 91.75 113 LEU B CA 1
ATOM 3552 C C . LEU B 1 113 ? 13.945 17.594 4.059 1 91.75 113 LEU B C 1
ATOM 3554 O O . LEU B 1 113 ? 13.586 18.406 3.201 1 91.75 113 LEU B O 1
ATOM 3558 N N . ALA B 1 114 ? 13.578 17.625 5.281 1 91.75 114 ALA B N 1
ATOM 3559 C CA . ALA B 1 114 ? 12.664 18.688 5.734 1 91.75 114 ALA B CA 1
ATOM 3560 C C . ALA B 1 114 ? 13.438 19.906 6.223 1 91.75 114 ALA B C 1
ATOM 3562 O O . ALA B 1 114 ? 13.008 21.047 6.008 1 91.75 114 ALA B O 1
ATOM 3563 N N . ARG B 1 115 ? 14.562 19.672 6.84 1 91.81 115 ARG B N 1
ATOM 3564 C CA . ARG B 1 115 ? 15.141 20.75 7.629 1 91.81 115 ARG B CA 1
ATOM 3565 C C . ARG B 1 115 ? 16.469 21.219 7.039 1 91.81 115 ARG B C 1
ATOM 3567 O O . ARG B 1 115 ? 16.906 22.328 7.305 1 91.81 115 ARG B O 1
ATOM 3574 N N . PHE B 1 116 ? 17.094 20.406 6.332 1 89.75 116 PHE B N 1
ATOM 3575 C CA . PHE B 1 116 ? 18.359 20.812 5.719 1 89.75 116 PHE B CA 1
ATOM 3576 C C . PHE B 1 116 ? 18.125 21.391 4.328 1 89.75 116 PHE B C 1
ATOM 3578 O O . PHE B 1 116 ? 17.219 20.953 3.615 1 89.75 116 PHE B O 1
ATOM 3585 N N . LYS B 1 117 ? 18.953 22.391 4.062 1 87.12 117 LYS B N 1
ATOM 3586 C CA . LYS B 1 117 ? 18.875 23 2.74 1 87.12 117 LYS B CA 1
ATOM 3587 C C . LYS B 1 117 ? 20.094 22.641 1.889 1 87.12 117 LYS B C 1
ATOM 3589 O O . LYS B 1 117 ? 21.234 22.797 2.328 1 87.12 117 LYS B O 1
ATOM 3594 N N . PHE B 1 118 ? 19.891 21.891 0.892 1 84.5 118 PHE B N 1
ATOM 3595 C CA . PHE B 1 118 ? 20.938 21.578 -0.068 1 84.5 118 PHE B CA 1
ATOM 3596 C C . PHE B 1 118 ? 20.359 21.422 -1.472 1 84.5 118 PHE B C 1
ATOM 3598 O O . PHE B 1 118 ? 19.172 21.203 -1.637 1 84.5 118 PHE B O 1
ATOM 3605 N N . LYS B 1 119 ? 21.094 21.641 -2.479 1 83.62 119 LYS B N 1
ATOM 3606 C CA . LYS B 1 119 ? 20.656 21.828 -3.859 1 83.62 119 LYS B CA 1
ATOM 3607 C C . LYS B 1 119 ? 19.953 20.578 -4.383 1 83.62 119 LYS B C 1
ATOM 3609 O O . LYS B 1 119 ? 18.984 20.672 -5.125 1 83.62 119 LYS B O 1
ATOM 3614 N N . GLU B 1 120 ? 20.344 19.344 -3.982 1 83.44 120 GLU B N 1
ATOM 3615 C CA . GLU B 1 120 ? 19.812 18.094 -4.535 1 83.44 120 GLU B CA 1
ATOM 3616 C C . GLU B 1 120 ? 18.625 17.594 -3.73 1 83.44 120 GLU B C 1
ATOM 3618 O O . GLU B 1 120 ? 18.078 16.531 -4.023 1 83.44 120 GLU B O 1
ATOM 3623 N N . ARG B 1 121 ? 18.188 18.359 -2.873 1 86.31 121 ARG B N 1
ATOM 3624 C CA . ARG B 1 121 ? 17.172 17.922 -1.915 1 86.31 121 ARG B CA 1
ATOM 3625 C C . ARG B 1 121 ? 15.883 17.516 -2.625 1 86.31 121 ARG B C 1
ATOM 3627 O O . ARG B 1 121 ? 15.383 16.406 -2.43 1 86.31 121 ARG B O 1
ATOM 3634 N N . GLU B 1 122 ? 15.445 18.359 -3.502 1 83.94 122 GLU B N 1
ATOM 3635 C CA . GLU B 1 122 ? 14.18 18.109 -4.188 1 83.94 122 GLU B CA 1
ATOM 3636 C C . GLU B 1 122 ? 14.312 16.969 -5.195 1 83.94 122 GLU B C 1
ATOM 3638 O O . GLU B 1 122 ? 13.359 16.219 -5.414 1 83.94 122 GLU B O 1
ATOM 3643 N N . PHE B 1 123 ? 15.445 16.891 -5.719 1 82.25 123 PHE B N 1
ATOM 3644 C CA . PHE B 1 123 ? 15.703 15.805 -6.652 1 82.25 123 PHE B CA 1
ATOM 3645 C C . PHE B 1 123 ? 15.703 14.469 -5.93 1 82.25 123 PHE B C 1
ATOM 3647 O O . PHE B 1 123 ? 15.125 13.492 -6.414 1 82.25 123 PHE B O 1
ATOM 3654 N N . ILE B 1 124 ? 16.344 14.461 -4.797 1 83.56 124 ILE B N 1
ATOM 3655 C CA . ILE B 1 124 ? 16.391 13.242 -3.998 1 83.56 124 ILE B CA 1
ATOM 3656 C C . ILE B 1 124 ? 14.992 12.852 -3.555 1 83.56 124 ILE B C 1
ATOM 3658 O O . ILE B 1 124 ? 14.609 11.68 -3.635 1 83.56 124 ILE B O 1
ATOM 3662 N N . PHE B 1 125 ? 14.273 13.805 -3.17 1 85.88 125 PHE B N 1
ATOM 3663 C CA . PHE B 1 125 ? 12.906 13.547 -2.73 1 85.88 125 PHE B CA 1
ATOM 3664 C C . PHE B 1 125 ? 12.055 13.016 -3.881 1 85.88 125 PHE B C 1
ATOM 3666 O O . PHE B 1 125 ? 11.266 12.086 -3.701 1 85.88 125 PHE B O 1
ATOM 3673 N N . ALA B 1 126 ? 12.312 13.539 -5.023 1 81.06 126 ALA B N 1
ATOM 3674 C CA . ALA B 1 126 ? 11.602 13.062 -6.207 1 81.06 126 ALA B CA 1
ATOM 3675 C C . ALA B 1 126 ? 11.961 11.609 -6.516 1 81.06 126 ALA B C 1
ATOM 3677 O O . ALA B 1 126 ? 11.094 10.812 -6.891 1 81.06 126 ALA B O 1
ATOM 3678 N N . LEU B 1 127 ? 13.148 11.25 -6.344 1 81.06 127 LEU B N 1
ATOM 3679 C CA . LEU B 1 127 ? 13.602 9.883 -6.586 1 81.06 127 LEU B CA 1
ATOM 3680 C C . LEU B 1 127 ? 12.969 8.922 -5.582 1 81.06 127 LEU B C 1
ATOM 3682 O O . LEU B 1 127 ? 12.625 7.789 -5.934 1 81.06 127 LEU B O 1
ATOM 3686 N N . ILE B 1 128 ? 12.859 9.398 -4.383 1 84.25 128 ILE B N 1
ATOM 3687 C CA . ILE B 1 128 ? 12.258 8.586 -3.336 1 84.25 128 ILE B CA 1
ATOM 3688 C C . ILE B 1 128 ? 10.789 8.32 -3.666 1 84.25 128 ILE B C 1
ATOM 3690 O O . ILE B 1 128 ? 10.312 7.188 -3.57 1 84.25 128 ILE B O 1
ATOM 3694 N N . LEU B 1 129 ? 10.078 9.289 -4.133 1 80.56 129 LEU B N 1
ATOM 3695 C CA . LEU B 1 129 ? 8.672 9.133 -4.488 1 80.56 129 LEU B CA 1
ATOM 3696 C C . LEU B 1 129 ? 8.516 8.242 -5.719 1 80.56 129 LEU B C 1
ATOM 3698 O O . LEU B 1 129 ? 7.516 7.535 -5.852 1 80.56 129 LEU B O 1
ATOM 3702 N N . PHE B 1 130 ? 9.594 8.242 -6.531 1 78.44 130 PHE B N 1
ATOM 3703 C CA . PHE B 1 130 ? 9.594 7.418 -7.734 1 78.44 130 PHE B CA 1
ATOM 3704 C C . PHE B 1 130 ? 9.539 5.938 -7.371 1 78.44 130 PHE B C 1
ATOM 3706 O O . PHE B 1 130 ? 8.977 5.129 -8.117 1 78.44 130 PHE B O 1
ATOM 3713 N N . THR B 1 131 ? 10.086 5.586 -6.277 1 79.62 131 THR B N 1
ATOM 3714 C CA . THR B 1 131 ? 10.117 4.184 -5.879 1 79.62 131 THR B CA 1
ATOM 3715 C C . THR B 1 131 ? 8.703 3.664 -5.629 1 79.62 131 THR B C 1
ATOM 3717 O O . THR B 1 131 ? 8.469 2.453 -5.645 1 79.62 131 THR B O 1
ATOM 3720 N N . LEU B 1 132 ? 7.77 4.496 -5.383 1 79.56 132 LEU B N 1
ATOM 3721 C CA . LEU B 1 132 ? 6.395 4.094 -5.105 1 79.56 132 LEU B CA 1
ATOM 3722 C C . LEU B 1 132 ? 5.664 3.723 -6.391 1 79.56 132 LEU B C 1
ATOM 3724 O O . LEU B 1 132 ? 4.629 3.053 -6.355 1 79.56 132 LEU B O 1
ATOM 3728 N N . ILE B 1 133 ? 6.246 4.16 -7.465 1 75.5 133 ILE B N 1
ATOM 3729 C CA . ILE B 1 133 ? 5.598 3.973 -8.758 1 75.5 133 ILE B CA 1
ATOM 3730 C C . ILE B 1 133 ? 5.988 2.615 -9.336 1 75.5 133 ILE B C 1
ATOM 3732 O O . ILE B 1 133 ? 5.207 1.997 -10.062 1 75.5 133 ILE B O 1
ATOM 3736 N N . VAL B 1 134 ? 7.191 2.102 -9.016 1 75.81 134 VAL B N 1
ATOM 3737 C CA . VAL B 1 134 ? 7.695 0.842 -9.547 1 75.81 134 VAL B CA 1
ATOM 3738 C C . VAL B 1 134 ? 6.895 -0.324 -8.977 1 75.81 134 VAL B C 1
ATOM 3740 O O . VAL B 1 134 ? 6.773 -0.462 -7.758 1 75.81 134 VAL B O 1
ATOM 3743 N N . PRO B 1 135 ? 6.289 -1.105 -9.789 1 76.12 135 PRO B N 1
ATOM 3744 C CA . PRO B 1 135 ? 5.547 -2.271 -9.312 1 76.12 135 PRO B CA 1
ATOM 3745 C C . PRO B 1 135 ? 6.434 -3.27 -8.57 1 76.12 135 PRO B C 1
ATOM 3747 O O . PRO B 1 135 ? 7.488 -3.656 -9.07 1 76.12 135 PRO B O 1
ATOM 3750 N N . PRO B 1 136 ? 6.031 -3.672 -7.473 1 72.56 136 PRO B N 1
ATOM 3751 C CA . PRO B 1 136 ? 6.859 -4.598 -6.695 1 72.56 136 PRO B CA 1
ATOM 3752 C C . PRO B 1 136 ? 7.043 -5.949 -7.383 1 72.56 136 PRO B C 1
ATOM 3754 O O . PRO B 1 136 ? 8.094 -6.578 -7.238 1 72.56 136 PRO B O 1
ATOM 3757 N N . GLN B 1 137 ? 6.074 -6.395 -8.109 1 70.5 137 GLN B N 1
ATOM 3758 C CA . GLN B 1 137 ? 6.129 -7.719 -8.727 1 70.5 137 GLN B CA 1
ATOM 3759 C C . GLN B 1 137 ? 7.262 -7.805 -9.742 1 70.5 137 GLN B C 1
ATOM 3761 O O . GLN B 1 137 ? 7.77 -8.891 -10.023 1 70.5 137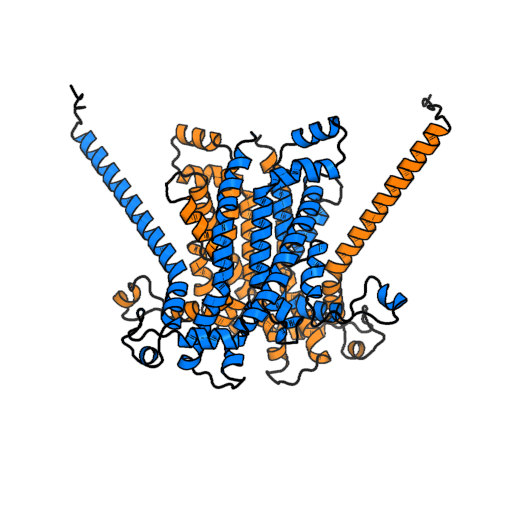 GLN B O 1
ATOM 3766 N N . VAL B 1 138 ? 7.648 -6.695 -10.258 1 69.5 138 VAL B N 1
ATOM 3767 C CA . VAL B 1 138 ? 8.664 -6.688 -11.305 1 69.5 138 VAL B CA 1
ATOM 3768 C C . VAL B 1 138 ? 10.055 -6.707 -10.672 1 69.5 138 VAL B C 1
ATOM 3770 O O . VAL B 1 138 ? 11.016 -7.172 -11.297 1 69.5 138 VAL B O 1
ATOM 3773 N N . LEU B 1 139 ? 10.039 -6.18 -9.477 1 76 139 LEU B N 1
ATOM 3774 C CA . LEU B 1 139 ? 11.344 -6.07 -8.828 1 76 139 LEU B CA 1
ATOM 3775 C C . LEU B 1 139 ? 11.719 -7.379 -8.148 1 76 139 LEU B C 1
ATOM 3777 O O . LEU B 1 139 ? 12.891 -7.594 -7.812 1 76 139 LEU B O 1
ATOM 3781 N N . LEU B 1 140 ? 10.75 -8.25 -8.156 1 75.06 140 LEU B N 1
ATOM 3782 C CA . LEU B 1 140 ? 10.969 -9.406 -7.289 1 75.06 140 LEU B CA 1
ATOM 3783 C C . LEU B 1 140 ? 12.016 -10.344 -7.887 1 75.06 140 LEU B C 1
ATOM 3785 O O . LEU B 1 140 ? 12.844 -10.898 -7.16 1 75.06 140 LEU B O 1
ATOM 3789 N N . ILE B 1 141 ? 12.031 -10.477 -9.18 1 75.75 141 ILE B N 1
ATOM 3790 C CA . ILE B 1 141 ? 12.984 -11.414 -9.773 1 75.75 141 ILE B CA 1
ATOM 3791 C C . ILE B 1 141 ? 14.391 -10.836 -9.703 1 75.75 141 ILE B C 1
ATOM 3793 O O . ILE B 1 141 ? 15.32 -11.492 -9.234 1 75.75 141 ILE B O 1
ATOM 3797 N N . PRO B 1 142 ? 14.523 -9.57 -10.094 1 77.88 142 PRO B N 1
ATOM 3798 C CA . PRO B 1 142 ? 15.852 -8.969 -9.938 1 77.88 142 PRO B CA 1
ATOM 3799 C C . PRO B 1 142 ? 16.328 -8.977 -8.484 1 77.88 142 PRO B C 1
ATOM 3801 O O . PRO B 1 142 ? 17.516 -9.156 -8.219 1 77.88 142 PRO B O 1
ATOM 3804 N N . LEU B 1 143 ? 15.492 -8.836 -7.625 1 82.56 143 LEU B N 1
ATOM 3805 C CA . LEU B 1 143 ? 15.859 -8.836 -6.211 1 82.56 143 LEU B CA 1
ATOM 3806 C C . LEU B 1 143 ? 16.219 -10.242 -5.746 1 82.56 143 LEU B C 1
ATOM 3808 O O . LEU B 1 143 ? 17.109 -10.414 -4.91 1 82.56 143 LEU B O 1
ATOM 3812 N N . TYR B 1 144 ? 15.5 -11.203 -6.254 1 84 144 TYR B N 1
ATOM 3813 C CA . TYR B 1 144 ? 15.828 -12.586 -5.941 1 84 144 TYR B CA 1
ATOM 3814 C C . TYR B 1 144 ? 17.266 -12.898 -6.305 1 84 144 TYR B C 1
ATOM 3816 O O . TYR B 1 144 ? 18.016 -13.445 -5.488 1 84 144 TYR B O 1
ATOM 3824 N N . VAL B 1 145 ? 17.625 -12.516 -7.52 1 78.62 145 VAL B N 1
ATOM 3825 C CA . VAL B 1 145 ? 18.969 -12.773 -8.008 1 78.62 145 VAL B CA 1
ATOM 3826 C C . VAL B 1 145 ? 19.984 -11.977 -7.18 1 78.62 145 VAL B C 1
ATOM 3828 O O . VAL B 1 145 ? 21.062 -12.484 -6.844 1 78.62 145 VAL B O 1
ATOM 3831 N N . PHE B 1 146 ? 19.625 -10.836 -6.82 1 81.5 146 PHE B N 1
ATOM 3832 C CA . PHE B 1 146 ? 20.484 -9.984 -6.02 1 81.5 146 PHE B CA 1
ATOM 3833 C C . PHE B 1 146 ? 20.75 -10.609 -4.656 1 81.5 146 PHE B C 1
ATOM 3835 O O . PHE B 1 146 ? 21.906 -10.672 -4.215 1 81.5 146 PHE B O 1
ATOM 3842 N N . TYR B 1 147 ? 19.766 -11.102 -4.051 1 88.81 147 TYR B N 1
ATOM 3843 C CA . TYR B 1 147 ? 19.938 -11.633 -2.701 1 88.81 147 TYR B CA 1
ATOM 3844 C C . TYR B 1 147 ? 20.5 -13.047 -2.738 1 88.81 147 TYR B C 1
ATOM 3846 O O . TYR B 1 147 ? 21.031 -13.539 -1.737 1 88.81 147 TYR B O 1
ATOM 3854 N N . GLN B 1 148 ? 20.312 -13.703 -3.902 1 88.31 148 GLN B N 1
ATOM 3855 C CA . GLN B 1 148 ? 20.953 -15.008 -4.086 1 88.31 148 GLN B CA 1
ATOM 3856 C C . GLN B 1 148 ? 22.469 -14.867 -4.145 1 88.31 148 GLN B C 1
ATOM 3858 O O . GLN B 1 148 ? 23.188 -15.742 -3.662 1 88.31 148 GLN B O 1
ATOM 3863 N N . LYS B 1 149 ? 22.938 -13.75 -4.738 1 85.81 149 LYS B N 1
ATOM 3864 C CA . LYS B 1 149 ? 24.344 -13.43 -4.852 1 85.81 149 LYS B CA 1
ATOM 3865 C C . LYS B 1 149 ? 24.672 -12.094 -4.184 1 85.81 149 LYS B C 1
ATOM 3867 O O . LYS B 1 149 ? 25.297 -11.219 -4.793 1 85.81 149 LYS B O 1
ATOM 3872 N N . PHE B 1 150 ? 24.25 -12.055 -3.029 1 85.69 150 PHE B N 1
ATOM 3873 C CA . PHE B 1 150 ? 24.359 -10.797 -2.299 1 85.69 150 PHE B CA 1
ATOM 3874 C C . PHE B 1 150 ? 25.812 -10.445 -2.041 1 85.69 150 PHE B C 1
ATOM 3876 O O . PHE B 1 150 ? 26.578 -11.266 -1.522 1 85.69 150 PHE B O 1
ATOM 3883 N N . ASP B 1 151 ? 26.141 -9.242 -2.576 1 79 151 ASP B N 1
ATOM 3884 C CA . ASP B 1 151 ? 27.484 -8.711 -2.381 1 79 151 ASP B CA 1
ATOM 3885 C C . ASP B 1 151 ? 27.453 -7.188 -2.262 1 79 151 ASP B C 1
ATOM 3887 O O . ASP B 1 151 ? 26.641 -6.523 -2.906 1 79 151 ASP B O 1
ATOM 3891 N N . ILE B 1 152 ? 28.078 -6.695 -1.282 1 72.12 152 ILE B N 1
ATOM 3892 C CA . ILE B 1 152 ? 28.188 -5.25 -1.136 1 72.12 152 ILE B CA 1
ATOM 3893 C C . ILE B 1 152 ? 29.422 -4.742 -1.881 1 72.12 152 ILE B C 1
ATOM 3895 O O . ILE B 1 152 ? 30.547 -4.809 -1.36 1 72.12 152 ILE B O 1
ATOM 3899 N N . LEU B 1 153 ? 29.219 -4.195 -3.086 1 67.44 153 LEU B N 1
ATOM 3900 C CA . LEU B 1 153 ? 30.281 -3.615 -3.891 1 67.44 153 LEU B CA 1
ATOM 3901 C C . LEU B 1 153 ? 31.438 -4.602 -4.062 1 67.44 153 LEU B C 1
ATOM 3903 O O . LEU B 1 153 ? 32.594 -4.219 -3.996 1 67.44 153 LEU B O 1
ATOM 3907 N N . GLY B 1 154 ? 31.047 -5.855 -4.039 1 70.5 154 GLY B N 1
ATOM 3908 C CA . GLY B 1 154 ? 32.062 -6.879 -4.277 1 70.5 154 GLY B CA 1
ATOM 3909 C C . GLY B 1 154 ? 32.875 -7.184 -3.049 1 70.5 154 GLY B C 1
ATOM 3910 O O . GLY B 1 154 ? 33.812 -7.984 -3.115 1 70.5 154 GLY B O 1
ATOM 3911 N N . ILE B 1 155 ? 32.594 -6.531 -1.957 1 73.56 155 ILE B N 1
ATOM 3912 C CA . ILE B 1 155 ? 33.406 -6.645 -0.744 1 73.56 155 ILE B CA 1
ATOM 3913 C C . ILE B 1 155 ? 33.344 -8.078 -0.215 1 73.56 155 ILE B C 1
ATOM 3915 O O . ILE B 1 155 ? 34.375 -8.664 0.133 1 73.56 155 ILE B O 1
ATOM 3919 N N . PHE B 1 156 ? 32.219 -8.633 -0.253 1 79 156 PHE B N 1
ATOM 3920 C CA . PHE B 1 156 ? 32.094 -9.977 0.3 1 79 156 PHE B CA 1
ATOM 3921 C C . PHE B 1 156 ? 32.812 -11 -0.591 1 79 156 PHE B C 1
ATOM 3923 O O . PHE B 1 156 ? 33.438 -11.93 -0.095 1 79 156 PHE B O 1
ATOM 3930 N N . LYS B 1 157 ? 32.594 -10.781 -1.881 1 78.19 157 LYS B N 1
ATOM 3931 C CA . LYS B 1 157 ? 33.312 -11.648 -2.805 1 78.19 157 LYS B CA 1
ATOM 3932 C C . LYS B 1 157 ? 34.844 -11.547 -2.598 1 78.19 157 LYS B C 1
ATOM 3934 O O . LYS B 1 157 ? 35.531 -12.555 -2.664 1 78.19 157 LYS B O 1
ATOM 3939 N N . LEU B 1 158 ? 35.25 -10.352 -2.33 1 77.94 158 LEU B N 1
ATOM 3940 C CA . LEU B 1 158 ? 36.688 -10.117 -2.107 1 77.94 158 LEU B CA 1
ATOM 3941 C C . LEU B 1 158 ? 37.156 -10.797 -0.823 1 77.94 158 LEU B C 1
ATOM 3943 O O . LEU B 1 158 ? 38.219 -11.398 -0.789 1 77.94 158 LEU B O 1
ATOM 3947 N N . ILE B 1 159 ? 36.375 -10.781 0.165 1 82.69 159 ILE B N 1
ATOM 3948 C CA . ILE B 1 159 ? 36.75 -11.273 1.482 1 82.69 159 ILE B CA 1
ATOM 3949 C C . ILE B 1 159 ? 36.562 -12.781 1.551 1 82.69 159 ILE B C 1
ATOM 3951 O O . ILE B 1 159 ? 37.438 -13.516 2.01 1 82.69 159 ILE B O 1
ATOM 3955 N N . ARG B 1 160 ? 35.438 -13.281 1.055 1 84.38 160 ARG B N 1
ATOM 3956 C CA . ARG B 1 160 ? 35.062 -14.672 1.27 1 84.38 160 ARG B CA 1
ATOM 3957 C C . ARG B 1 160 ? 35.25 -15.492 -0.007 1 84.38 160 ARG B C 1
ATOM 3959 O O . ARG B 1 160 ? 35.188 -16.719 0.025 1 84.38 160 ARG B O 1
ATOM 3966 N N . GLY B 1 161 ? 35.469 -14.867 -1.108 1 84.06 161 GLY B N 1
ATOM 3967 C CA . GLY B 1 161 ? 35.656 -15.547 -2.381 1 84.06 161 GLY B CA 1
ATOM 3968 C C . GLY B 1 161 ? 34.344 -15.766 -3.121 1 84.06 161 GLY B C 1
ATOM 3969 O O . GLY B 1 161 ? 34.344 -16.062 -4.316 1 84.06 161 GLY B O 1
ATOM 3970 N N . GLU B 1 162 ? 33.219 -15.727 -2.268 1 86 162 GLU B N 1
ATOM 3971 C CA . GLU B 1 162 ? 31.922 -15.898 -2.9 1 86 162 GLU B CA 1
ATOM 3972 C C . GLU B 1 162 ? 30.875 -14.961 -2.281 1 86 162 GLU B C 1
ATOM 3974 O O . GLU B 1 162 ? 31.016 -14.555 -1.128 1 86 162 GLU B O 1
ATOM 3979 N N . PRO B 1 163 ? 29.906 -14.672 -3.061 1 85.25 163 PRO B N 1
ATOM 3980 C CA . PRO B 1 163 ? 28.828 -13.852 -2.488 1 85.25 163 PRO B CA 1
ATOM 3981 C C . PRO B 1 163 ? 27.984 -14.617 -1.477 1 85.25 163 PRO B C 1
ATOM 3983 O O . PRO B 1 163 ? 28.094 -15.844 -1.371 1 85.25 163 PRO B O 1
ATOM 3986 N N . PHE B 1 164 ? 27.266 -13.891 -0.67 1 89.75 164 PHE B N 1
ATOM 3987 C CA . PHE B 1 164 ? 26.375 -14.492 0.316 1 89.75 164 PHE B CA 1
ATOM 3988 C C . PHE B 1 164 ? 25.016 -14.805 -0.299 1 89.75 164 PHE B C 1
ATOM 3990 O O . PHE B 1 164 ? 24.453 -13.992 -1.047 1 89.75 164 PHE B O 1
ATOM 3997 N N . ASN B 1 165 ? 24.578 -16.031 -0.09 1 91.44 165 ASN B N 1
ATOM 3998 C CA . ASN B 1 165 ? 23.203 -16.344 -0.422 1 91.44 165 ASN B CA 1
ATOM 3999 C C . ASN B 1 165 ? 22.25 -16.031 0.74 1 91.44 165 ASN B C 1
ATOM 4001 O O . ASN B 1 165 ? 22.266 -16.75 1.75 1 91.44 165 ASN B O 1
ATOM 4005 N N . LEU B 1 166 ? 21.484 -15.047 0.562 1 94.69 166 LEU B N 1
ATOM 4006 C CA . LEU B 1 166 ? 20.609 -14.609 1.646 1 94.69 166 LEU B CA 1
ATOM 4007 C C . LEU B 1 166 ? 19.188 -15.117 1.438 1 94.69 166 LEU B C 1
ATOM 4009 O O . LEU B 1 166 ? 18.281 -14.773 2.197 1 94.69 166 LEU B O 1
ATOM 4013 N N . LEU B 1 167 ? 19 -15.992 0.483 1 94.44 167 LEU B N 1
ATOM 4014 C CA . LEU B 1 167 ? 17.672 -16.547 0.251 1 94.44 167 LEU B CA 1
ATOM 4015 C C . LEU B 1 167 ? 17.312 -17.547 1.351 1 94.44 167 LEU B C 1
ATOM 4017 O O . LEU B 1 167 ? 18.172 -18.031 2.07 1 94.44 167 LEU B O 1
ATOM 4021 N N . ASN B 1 168 ? 16.031 -17.688 1.558 1 96.44 168 ASN B N 1
ATOM 4022 C CA . ASN B 1 168 ? 15.461 -18.562 2.572 1 96.44 168 ASN B CA 1
ATOM 4023 C C . ASN B 1 168 ? 15.781 -18.078 3.982 1 96.44 168 ASN B C 1
ATOM 4025 O O . ASN B 1 168 ? 16.031 -18.875 4.879 1 96.44 168 ASN B O 1
ATOM 4029 N N . THR B 1 169 ? 16.031 -16.797 4.051 1 96.44 169 THR B N 1
ATOM 4030 C CA . THR B 1 169 ? 16.141 -16.078 5.312 1 96.44 169 THR B CA 1
ATOM 4031 C C . THR B 1 169 ? 15.234 -14.852 5.312 1 96.44 169 THR B C 1
ATOM 4033 O O . THR B 1 169 ? 14.594 -14.547 4.309 1 96.44 169 THR B O 1
ATOM 4036 N N . TYR B 1 170 ? 15.266 -14.164 6.488 1 97.31 170 TYR B N 1
ATOM 4037 C CA . TYR B 1 170 ? 14.422 -12.977 6.586 1 97.31 170 TYR B CA 1
ATOM 4038 C C . TYR B 1 170 ? 15.188 -11.719 6.195 1 97.31 170 TYR B C 1
ATOM 4040 O O . TYR B 1 170 ? 14.617 -10.633 6.113 1 97.31 170 TYR B O 1
ATOM 4048 N N . TYR B 1 171 ? 16.406 -11.828 5.836 1 94.81 171 TYR B N 1
ATOM 4049 C CA . TYR B 1 171 ? 17.281 -10.688 5.617 1 94.81 171 TYR B CA 1
ATOM 4050 C C . TYR B 1 171 ? 16.828 -9.867 4.414 1 94.81 171 TYR B C 1
ATOM 4052 O O . TYR B 1 171 ? 16.828 -8.641 4.457 1 94.81 171 TYR B O 1
ATOM 4060 N N . PRO B 1 172 ? 16.438 -10.539 3.344 1 93.12 172 PRO B N 1
ATOM 4061 C CA . PRO B 1 172 ? 16.016 -9.742 2.193 1 93.12 172 PRO B CA 1
ATOM 4062 C C . PRO B 1 172 ? 14.836 -8.812 2.516 1 93.12 172 PRO B C 1
ATOM 4064 O O . PRO B 1 172 ? 14.664 -7.781 1.863 1 93.12 172 PRO B O 1
ATOM 4067 N N . ILE B 1 173 ? 14.086 -9.188 3.545 1 94.31 173 ILE B N 1
ATOM 4068 C CA . ILE B 1 173 ? 12.922 -8.398 3.938 1 94.31 173 ILE B CA 1
ATOM 4069 C C . ILE B 1 173 ? 13.352 -7.301 4.906 1 94.31 173 ILE B C 1
ATOM 4071 O O . ILE B 1 173 ? 12.891 -6.16 4.801 1 94.31 173 ILE B O 1
ATOM 4075 N N . ILE B 1 174 ? 14.305 -7.535 5.715 1 95.75 174 ILE B N 1
ATOM 4076 C CA . ILE B 1 174 ? 14.656 -6.656 6.828 1 95.75 174 ILE B CA 1
ATOM 4077 C C . ILE B 1 174 ? 15.719 -5.656 6.383 1 95.75 174 ILE B C 1
ATOM 4079 O O . ILE B 1 174 ? 15.609 -4.461 6.676 1 95.75 174 ILE B O 1
ATOM 4083 N N . LEU B 1 175 ? 16.656 -6.055 5.609 1 91 175 LEU B N 1
ATOM 4084 C CA . LEU B 1 175 ? 17.859 -5.266 5.32 1 91 175 LEU B CA 1
ATOM 4085 C C . LEU B 1 175 ? 17.484 -3.969 4.609 1 91 175 LEU B C 1
ATOM 4087 O O . LEU B 1 175 ? 18 -2.902 4.949 1 91 175 LEU B O 1
ATOM 4091 N N . PRO B 1 176 ? 16.594 -4.055 3.648 1 88.44 176 PRO B N 1
ATOM 4092 C CA . PRO B 1 176 ? 16.281 -2.805 2.951 1 88.44 176 PRO B CA 1
ATOM 4093 C C . PRO B 1 176 ? 15.672 -1.753 3.875 1 88.44 176 PRO B C 1
ATOM 4095 O O . PRO B 1 176 ? 15.805 -0.553 3.617 1 88.44 176 PRO B O 1
ATOM 4098 N N . THR B 1 177 ? 15.016 -2.15 4.918 1 92.44 177 THR B N 1
ATOM 4099 C CA . THR B 1 177 ? 14.352 -1.216 5.82 1 92.44 177 THR B CA 1
ATOM 4100 C C . THR B 1 177 ? 15.375 -0.435 6.641 1 92.44 177 THR B C 1
ATOM 4102 O O . THR B 1 177 ? 15.086 0.662 7.121 1 92.44 177 THR B O 1
ATOM 4105 N N . ILE B 1 178 ? 16.547 -0.93 6.777 1 89.75 178 ILE B N 1
ATOM 4106 C CA . ILE B 1 178 ? 17.594 -0.281 7.555 1 89.75 178 ILE B CA 1
ATOM 4107 C C . ILE B 1 178 ? 18.047 0.995 6.844 1 89.75 178 ILE B C 1
ATOM 4109 O O . ILE B 1 178 ? 18.406 1.983 7.496 1 89.75 178 ILE B O 1
ATOM 4113 N N . LEU B 1 179 ? 17.906 1.012 5.535 1 83.06 179 LEU B N 1
ATOM 4114 C CA . LEU B 1 179 ? 18.391 2.154 4.77 1 83.06 179 LEU B CA 1
ATOM 4115 C C . LEU B 1 179 ? 17.234 2.922 4.145 1 83.06 179 LEU B C 1
ATOM 4117 O O . LEU B 1 179 ? 17.422 3.676 3.188 1 83.06 179 LEU B O 1
ATOM 4121 N N . GLY B 1 180 ? 16.109 2.684 4.59 1 85.5 180 GLY B N 1
ATOM 4122 C CA . GLY B 1 180 ? 14.961 3.416 4.086 1 85.5 180 GLY B CA 1
ATOM 4123 C C . GLY B 1 180 ? 14.461 2.9 2.748 1 85.5 180 GLY B C 1
ATOM 4124 O O . GLY B 1 180 ? 13.852 3.646 1.979 1 85.5 180 GLY B O 1
ATOM 4125 N N . GLY B 1 181 ? 14.773 1.691 2.457 1 82.44 181 GLY B N 1
ATOM 4126 C CA . GLY B 1 181 ? 14.391 1.104 1.184 1 82.44 181 GLY B CA 1
ATOM 4127 C C . GLY B 1 181 ? 13.406 -0.044 1.327 1 82.44 181 GLY B C 1
ATOM 4128 O O . GLY B 1 181 ? 13.312 -0.897 0.443 1 82.44 181 GLY B O 1
ATOM 4129 N N . GLY B 1 182 ? 12.758 -0.105 2.422 1 83.12 182 GLY B N 1
ATOM 4130 C CA . GLY B 1 182 ? 11.805 -1.175 2.668 1 83.12 182 GLY B CA 1
ATOM 4131 C C . GLY B 1 182 ? 10.477 -0.967 1.961 1 83.12 182 GLY B C 1
ATOM 4132 O O . GLY B 1 182 ? 10.328 -0.021 1.186 1 83.12 182 GLY B O 1
ATOM 4133 N N . LEU B 1 183 ? 9.609 -1.935 2.197 1 84.38 183 LEU B N 1
ATOM 4134 C CA . LEU B 1 183 ? 8.281 -1.911 1.606 1 84.38 183 LEU B CA 1
ATOM 4135 C C . LEU B 1 183 ? 7.586 -0.583 1.886 1 84.38 183 LEU B C 1
ATOM 4137 O O . LEU B 1 183 ? 7.344 -0.234 3.043 1 84.38 183 LEU B O 1
ATOM 4141 N N . ARG B 1 184 ? 7.348 0.206 0.824 1 87.12 184 ARG B N 1
ATOM 4142 C CA . ARG B 1 184 ? 6.602 1.46 0.858 1 87.12 184 ARG B CA 1
ATOM 4143 C C . ARG B 1 184 ? 7.336 2.514 1.679 1 87.12 184 ARG B C 1
ATOM 4145 O O . ARG B 1 184 ? 6.711 3.395 2.271 1 87.12 184 ARG B O 1
ATOM 4152 N N . SER B 1 185 ? 8.625 2.428 1.797 1 91.25 185 SER B N 1
ATOM 4153 C CA . SER B 1 185 ? 9.43 3.365 2.578 1 91.25 185 SER B CA 1
ATOM 4154 C C . SER B 1 185 ? 9.297 4.785 2.045 1 91.25 185 SER B C 1
ATOM 4156 O O . SER B 1 185 ? 9.375 5.75 2.809 1 91.25 185 SER B O 1
ATOM 4158 N N . GLY B 1 186 ? 9.141 4.918 0.741 1 88.62 186 GLY B N 1
ATOM 4159 C CA . GLY B 1 186 ? 8.938 6.242 0.181 1 88.62 186 GLY B CA 1
ATOM 4160 C C . GLY B 1 186 ? 7.793 6.996 0.834 1 88.62 186 GLY B C 1
ATOM 4161 O O . GLY B 1 186 ? 7.891 8.203 1.069 1 88.62 186 GLY B O 1
ATOM 4162 N N . LEU B 1 187 ? 6.777 6.309 1.076 1 89.19 187 LEU B N 1
ATOM 4163 C CA . LEU B 1 187 ? 5.633 6.914 1.753 1 89.19 187 LEU B CA 1
ATOM 4164 C C . LEU B 1 187 ? 5.996 7.312 3.18 1 89.19 187 LEU B C 1
ATOM 4166 O O . LEU B 1 187 ? 5.566 8.367 3.662 1 89.19 187 LEU B O 1
ATOM 4170 N N . PHE B 1 188 ? 6.73 6.477 3.826 1 94.69 188 PHE B N 1
ATOM 4171 C CA . PHE B 1 188 ? 7.109 6.762 5.207 1 94.69 188 PHE B CA 1
ATOM 4172 C C . PHE B 1 188 ? 8.016 7.984 5.273 1 94.69 188 PHE B C 1
ATOM 4174 O O . PHE B 1 188 ? 7.855 8.828 6.156 1 94.69 188 PHE B O 1
ATOM 4181 N N . ILE B 1 189 ? 8.898 8.039 4.344 1 93 189 ILE B N 1
ATOM 4182 C CA . ILE B 1 189 ? 9.773 9.203 4.266 1 93 189 ILE B CA 1
ATOM 4183 C C . ILE B 1 189 ? 8.938 10.453 3.998 1 93 189 ILE B C 1
ATOM 4185 O O . ILE B 1 189 ? 9.156 11.5 4.621 1 93 189 ILE B O 1
ATOM 4189 N N . TYR B 1 190 ? 8.031 10.281 3.186 1 87.56 190 TYR B N 1
ATOM 4190 C CA . TYR B 1 190 ? 7.133 11.391 2.879 1 87.56 190 TYR B CA 1
ATOM 4191 C C . TYR B 1 190 ? 6.387 11.852 4.129 1 87.56 190 TYR B C 1
ATOM 4193 O O . TYR B 1 190 ? 6.297 13.047 4.398 1 87.56 190 TYR B O 1
ATOM 4201 N N . ILE B 1 191 ? 5.82 10.969 4.855 1 87.81 191 ILE B N 1
ATOM 4202 C CA . ILE B 1 191 ? 5.051 11.281 6.055 1 87.81 191 ILE B CA 1
ATOM 4203 C C . ILE B 1 191 ? 5.93 12.031 7.055 1 87.81 191 ILE B C 1
ATOM 4205 O O . ILE B 1 191 ? 5.547 13.086 7.555 1 87.81 191 ILE B O 1
ATOM 4209 N N . PHE B 1 192 ? 7.102 11.547 7.254 1 93.06 192 PHE B N 1
ATOM 4210 C CA . PHE B 1 192 ? 7.996 12.195 8.203 1 93.06 192 PHE B CA 1
ATOM 4211 C C . PHE B 1 192 ? 8.43 13.562 7.703 1 93.06 192 PHE B C 1
ATOM 4213 O O . PHE B 1 192 ? 8.477 14.531 8.469 1 93.06 192 PHE B O 1
ATOM 4220 N N . ARG B 1 193 ? 8.766 13.633 6.465 1 91.06 193 ARG B N 1
ATOM 4221 C CA . ARG B 1 193 ? 9.18 14.914 5.902 1 91.06 193 ARG B CA 1
ATOM 4222 C C . ARG B 1 193 ? 8.094 15.969 6.082 1 91.06 193 ARG B C 1
ATOM 4224 O O . ARG B 1 193 ? 8.383 17.094 6.5 1 91.06 193 ARG B O 1
ATOM 4231 N N . GLN B 1 194 ? 6.898 15.555 5.75 1 82.19 194 GLN B N 1
ATOM 4232 C CA . GLN B 1 194 ? 5.781 16.484 5.863 1 82.19 194 GLN B CA 1
ATOM 4233 C C . GLN B 1 194 ? 5.559 16.906 7.312 1 82.19 194 GLN B C 1
ATOM 4235 O O . GLN B 1 194 ? 5.293 18.078 7.594 1 82.19 194 GLN B O 1
ATOM 4240 N N . PHE B 1 195 ? 5.676 15.984 8.164 1 85.62 195 PHE B N 1
ATOM 4241 C CA . PHE B 1 195 ? 5.492 16.281 9.586 1 85.62 195 PHE B CA 1
ATOM 4242 C C . PHE B 1 195 ? 6.566 17.234 10.078 1 85.62 195 PHE B C 1
ATOM 4244 O O . PHE B 1 195 ? 6.262 18.234 10.734 1 85.62 195 PHE B O 1
ATOM 4251 N N . PHE B 1 196 ? 7.762 17 9.758 1 91.19 196 PHE B N 1
ATOM 4252 C CA . PHE B 1 196 ? 8.883 17.812 10.234 1 91.19 196 PHE B CA 1
ATOM 4253 C C . PHE B 1 196 ? 8.852 19.203 9.602 1 91.19 196 PHE B C 1
ATOM 4255 O O . PHE B 1 196 ? 9.258 20.188 10.227 1 91.19 196 PHE B O 1
ATOM 4262 N N . ARG B 1 197 ? 8.461 19.25 8.453 1 86.19 197 ARG B N 1
ATOM 4263 C CA . ARG B 1 197 ? 8.336 20.547 7.789 1 86.19 197 ARG B CA 1
ATOM 4264 C C . ARG B 1 197 ? 7.305 21.422 8.492 1 86.19 197 ARG B C 1
ATOM 4266 O O . ARG B 1 197 ? 7.422 22.656 8.484 1 86.19 197 ARG B O 1
ATOM 4273 N N . GLY B 1 198 ? 6.348 20.797 9.039 1 80.94 198 GLY B N 1
ATOM 4274 C CA . GLY B 1 198 ? 5.285 21.531 9.711 1 80.94 198 GLY B CA 1
ATOM 4275 C C . GLY B 1 198 ? 5.684 22.047 11.078 1 80.94 198 GLY B C 1
ATOM 4276 O O . GLY B 1 198 ? 5 22.891 11.656 1 80.94 198 GLY B O 1
ATOM 4277 N N . MET B 1 199 ? 6.777 21.656 11.531 1 84.81 199 MET B N 1
ATOM 4278 C CA . MET B 1 199 ? 7.238 22.078 12.852 1 84.81 199 MET B CA 1
ATOM 4279 C C . MET B 1 199 ? 7.902 23.438 12.789 1 84.81 199 MET B C 1
ATOM 4281 O O . MET B 1 199 ? 8.516 23.797 11.773 1 84.81 199 MET B O 1
ATOM 4285 N N . SER B 1 200 ? 7.82 24.172 13.883 1 87.38 200 SER B N 1
ATOM 4286 C CA . SER B 1 200 ? 8.328 25.547 13.945 1 87.38 200 SER B CA 1
ATOM 4287 C C . SER B 1 200 ? 9.844 25.578 13.781 1 87.38 200 SER B C 1
ATOM 4289 O O . SER B 1 200 ? 10.555 24.75 14.344 1 87.38 200 SER B O 1
ATOM 4291 N N . LYS B 1 201 ? 10.234 26.562 13.094 1 87.44 201 LYS B N 1
ATOM 4292 C CA . LYS B 1 201 ? 11.664 26.781 12.906 1 87.44 201 LYS B CA 1
ATOM 4293 C C . LYS B 1 201 ? 12.32 27.266 14.195 1 87.44 201 LYS B C 1
ATOM 4295 O O . LYS B 1 201 ? 13.516 27.078 14.398 1 87.44 201 LYS B O 1
ATOM 4300 N N . GLU B 1 202 ? 11.492 27.859 14.977 1 89.5 202 GLU B N 1
ATOM 4301 C CA . GLU B 1 202 ? 11.977 28.422 16.234 1 89.5 202 GLU B CA 1
ATOM 4302 C C . GLU B 1 202 ? 12.578 27.344 17.125 1 89.5 202 GLU B C 1
ATOM 4304 O O . GLU B 1 202 ? 13.531 27.609 17.875 1 89.5 202 GLU B O 1
ATOM 4309 N N . LEU B 1 203 ? 12.031 26.188 17 1 88.44 203 LEU B N 1
ATOM 4310 C CA . LEU B 1 203 ? 12.539 25.062 17.797 1 88.44 203 LEU B CA 1
ATOM 4311 C C . LEU B 1 203 ? 13.984 24.75 17.438 1 88.44 203 LEU B C 1
ATOM 4313 O O . LEU B 1 203 ? 14.812 24.516 18.312 1 88.44 203 LEU B O 1
ATOM 4317 N N . GLU B 1 204 ? 14.234 24.844 16.25 1 89.62 204 GLU B N 1
ATOM 4318 C CA . GLU B 1 204 ? 15.578 24.547 15.758 1 89.62 204 GLU B CA 1
ATOM 4319 C C . GLU B 1 204 ? 16.547 25.672 16.078 1 89.62 204 GLU B C 1
ATOM 4321 O O . GLU B 1 204 ? 17.719 25.438 16.391 1 89.62 204 GLU B O 1
ATOM 4326 N N . GLU B 1 205 ? 16.109 26.859 15.953 1 91.25 205 GLU B N 1
ATOM 4327 C CA . GLU B 1 205 ? 16.922 28.031 16.266 1 91.25 205 GLU B CA 1
ATOM 4328 C C . GLU B 1 205 ? 17.312 28.062 17.734 1 91.25 205 GLU B C 1
ATOM 4330 O O . GLU B 1 205 ? 18.453 28.359 18.094 1 91.25 205 GLU B O 1
ATOM 4335 N N . ALA B 1 206 ? 16.344 27.75 18.516 1 92.88 206 ALA B N 1
ATOM 4336 C CA . ALA B 1 206 ? 16.594 27.703 19.953 1 92.88 206 ALA B CA 1
ATOM 4337 C C . ALA B 1 206 ? 17.609 26.625 20.312 1 92.88 206 ALA B C 1
ATOM 4339 O O . ALA B 1 206 ? 18.484 26.844 21.141 1 92.88 206 ALA B O 1
ATOM 4340 N N . ALA B 1 207 ? 17.484 25.531 19.703 1 92.62 207 ALA B N 1
ATOM 4341 C CA . ALA B 1 207 ? 18.422 24.438 19.938 1 92.62 207 ALA B CA 1
ATOM 4342 C C . ALA B 1 207 ? 19.828 24.828 19.484 1 92.62 207 ALA B C 1
ATOM 4344 O O . ALA B 1 207 ? 20.812 24.484 20.156 1 92.62 207 ALA B O 1
ATOM 4345 N N . TYR B 1 208 ? 19.859 25.516 18.422 1 91.06 208 TYR B N 1
ATOM 4346 C CA . TYR B 1 208 ? 21.141 25.969 17.891 1 91.06 208 TYR B CA 1
ATOM 4347 C C . TYR B 1 208 ? 21.812 26.938 18.859 1 91.06 208 TYR B C 1
ATOM 4349 O O . TYR B 1 208 ? 23.016 26.844 19.109 1 91.06 208 TYR B O 1
ATOM 4357 N N . VAL B 1 209 ? 21.062 27.75 19.406 1 93.38 209 VAL B N 1
ATOM 4358 C CA . VAL B 1 209 ? 21.562 28.734 20.359 1 93.38 209 VAL B CA 1
ATOM 4359 C C . VAL B 1 209 ? 22.078 28 21.609 1 93.38 209 VAL B C 1
ATOM 4361 O O . VAL B 1 209 ? 23.078 28.422 22.188 1 93.38 209 VAL B O 1
ATOM 4364 N N . ASP B 1 210 ? 21.5 26.891 21.969 1 94.12 210 ASP B N 1
ATOM 4365 C CA . ASP B 1 210 ? 21.906 26.094 23.109 1 94.12 210 ASP B CA 1
ATOM 4366 C C . ASP B 1 210 ? 23.109 25.219 22.766 1 94.12 210 ASP B C 1
ATOM 4368 O O . ASP B 1 210 ? 23.609 24.484 23.609 1 94.12 210 ASP B O 1
ATOM 4372 N N . GLY B 1 211 ? 23.531 25.281 21.5 1 92.81 211 GLY B N 1
ATOM 4373 C CA . GLY B 1 211 ? 24.734 24.562 21.078 1 92.81 211 GLY B CA 1
ATOM 4374 C C . GLY B 1 211 ? 24.453 23.125 20.672 1 92.81 211 GLY B C 1
ATOM 4375 O O . GLY B 1 211 ? 25.375 22.312 20.578 1 92.81 211 GLY B O 1
ATOM 4376 N N . ALA B 1 212 ? 23.219 22.844 20.453 1 93.06 212 ALA B N 1
ATOM 4377 C CA . ALA B 1 212 ? 22.859 21.484 20.078 1 93.06 212 ALA B CA 1
ATOM 4378 C C . ALA B 1 212 ? 23.234 21.219 18.625 1 93.06 212 ALA B C 1
ATOM 4380 O O . ALA B 1 212 ? 23.078 22.078 17.75 1 93.06 212 ALA B O 1
ATOM 4381 N N . SER B 1 213 ? 23.781 20.031 18.375 1 92.31 213 SER B N 1
ATOM 4382 C CA . SER B 1 213 ? 24.047 19.594 17.016 1 92.31 213 SER B CA 1
ATOM 4383 C C . SER B 1 213 ? 22.766 19.234 16.281 1 92.31 213 SER B C 1
ATOM 4385 O O . SER B 1 213 ? 21.719 19.047 16.922 1 92.31 213 SER B O 1
ATOM 4387 N N . PRO B 1 214 ? 22.828 19.141 14.992 1 89.75 214 PRO B N 1
ATOM 4388 C CA . PRO B 1 214 ? 21.641 18.75 14.242 1 89.75 214 PRO B CA 1
ATOM 4389 C C . PRO B 1 214 ? 21.109 17.375 14.656 1 89.75 214 PRO B C 1
ATOM 4391 O O . PRO B 1 214 ? 19.891 17.172 14.727 1 89.75 214 PRO B O 1
ATOM 4394 N N . PHE B 1 215 ? 21.969 16.5 14.922 1 92.12 215 PHE B N 1
ATOM 4395 C CA . PHE B 1 215 ? 21.531 15.164 15.336 1 92.12 215 PHE B CA 1
ATOM 4396 C C . PHE B 1 215 ? 20.906 15.203 16.719 1 92.12 215 PHE B C 1
ATOM 4398 O O . PHE B 1 215 ? 19.922 14.5 16.984 1 92.12 215 PHE B O 1
ATOM 4405 N N . GLN B 1 216 ? 21.469 16.047 17.594 1 93.81 216 GLN B N 1
ATOM 4406 C CA . GLN B 1 216 ? 20.875 16.234 18.922 1 93.81 216 GLN B CA 1
ATOM 4407 C C . GLN B 1 216 ? 19.5 16.875 18.828 1 93.81 216 GLN B C 1
ATOM 4409 O O . GLN B 1 216 ? 18.578 16.5 19.562 1 93.81 216 GLN B O 1
ATOM 4414 N N . THR B 1 217 ? 19.438 17.844 17.922 1 94.75 217 THR B N 1
ATOM 4415 C CA . THR B 1 217 ? 18.156 18.5 17.703 1 94.75 217 THR B CA 1
ATOM 4416 C C . THR B 1 217 ? 17.109 17.516 17.188 1 94.75 217 THR B C 1
ATOM 4418 O O . THR B 1 217 ? 15.961 17.516 17.641 1 94.75 217 THR B O 1
ATOM 4421 N N . TYR B 1 218 ? 17.594 16.609 16.266 1 95.31 218 TYR B N 1
ATOM 4422 C CA . TYR B 1 218 ? 16.75 15.555 15.727 1 95.31 218 TYR B CA 1
ATOM 4423 C C . TYR B 1 218 ? 16.266 14.633 16.844 1 95.31 218 TYR B C 1
ATOM 4425 O O . TYR B 1 218 ? 15.07 14.398 16.984 1 95.31 218 TYR B O 1
ATOM 4433 N N . LEU B 1 219 ? 17.109 14.164 17.703 1 95.62 219 LEU B N 1
ATOM 4434 C CA . LEU B 1 219 ? 16.812 13.133 18.688 1 95.62 219 LEU B CA 1
ATOM 4435 C C . LEU B 1 219 ? 16.062 13.719 19.875 1 95.62 219 LEU B C 1
ATOM 4437 O O . LEU B 1 219 ? 15.164 13.07 20.422 1 95.62 219 LEU B O 1
ATOM 4441 N N . ARG B 1 220 ? 16.312 15 20.266 1 94.88 220 ARG B N 1
ATOM 4442 C CA . ARG B 1 220 ? 15.82 15.531 21.531 1 94.88 220 ARG B CA 1
ATOM 4443 C C . ARG B 1 220 ? 14.609 16.438 21.312 1 94.88 220 ARG B C 1
ATOM 4445 O O . ARG B 1 220 ? 13.828 16.672 22.234 1 94.88 220 ARG B O 1
ATOM 4452 N N . ILE B 1 221 ? 14.445 16.906 20.125 1 94.69 221 ILE B N 1
ATOM 4453 C CA . ILE B 1 221 ? 13.367 17.859 19.891 1 94.69 221 ILE B CA 1
ATOM 4454 C C . ILE B 1 221 ? 12.391 17.312 18.859 1 94.69 221 ILE B C 1
ATOM 4456 O O . ILE B 1 221 ? 11.211 17.125 19.156 1 94.69 221 ILE B O 1
ATOM 4460 N N . PHE B 1 222 ? 12.883 16.906 17.766 1 94.88 222 PHE B N 1
ATOM 4461 C CA . PHE B 1 222 ? 12 16.531 16.672 1 94.88 222 PHE B CA 1
ATOM 4462 C C . PHE B 1 222 ? 11.359 15.172 16.938 1 94.88 222 PHE B C 1
ATOM 4464 O O . PHE B 1 222 ? 10.141 15.016 16.797 1 94.88 222 PHE B O 1
ATOM 4471 N N . ILE B 1 223 ? 12.117 14.211 17.359 1 95.12 223 ILE B N 1
ATOM 4472 C CA . ILE B 1 223 ? 11.617 12.852 17.531 1 95.12 223 ILE B CA 1
ATOM 4473 C C . ILE B 1 223 ? 10.57 12.836 18.656 1 95.12 223 ILE B C 1
ATOM 4475 O O . ILE B 1 223 ? 9.461 12.336 18.453 1 95.12 223 ILE B O 1
ATOM 4479 N N . PRO B 1 224 ? 10.867 13.461 19.781 1 93.62 224 PRO B N 1
ATOM 4480 C CA . PRO B 1 224 ? 9.867 13.43 20.859 1 93.62 224 PRO B CA 1
ATOM 4481 C C . PRO B 1 224 ? 8.562 14.133 20.469 1 93.62 224 PRO B C 1
ATOM 4483 O O . PRO B 1 224 ? 7.492 13.773 20.953 1 93.62 224 PRO B O 1
ATOM 4486 N N . ASN B 1 225 ? 8.664 15.078 19.562 1 89.75 225 ASN B N 1
ATOM 4487 C CA . ASN B 1 225 ? 7.477 15.828 19.172 1 89.75 225 ASN B CA 1
ATOM 4488 C C . ASN B 1 225 ? 6.797 15.219 17.953 1 89.75 225 ASN B C 1
ATOM 4490 O O . ASN B 1 225 ? 5.824 15.766 17.438 1 89.75 225 ASN B O 1
ATOM 4494 N N . SER B 1 226 ? 7.277 14.094 17.469 1 91.19 226 SER B N 1
ATOM 4495 C CA . SER B 1 226 ? 6.738 13.492 16.25 1 91.19 226 SER B CA 1
ATOM 4496 C C . SER B 1 226 ? 6.062 12.156 16.547 1 91.19 226 SER B C 1
ATOM 4498 O O . SER B 1 226 ? 6.047 11.266 15.695 1 91.19 226 SER B O 1
ATOM 4500 N N . VAL B 1 227 ? 5.566 11.992 17.719 1 88 227 VAL B N 1
ATOM 4501 C CA . VAL B 1 227 ? 4.961 10.742 18.156 1 88 227 VAL B CA 1
ATOM 4502 C C . VAL B 1 227 ? 3.816 10.352 17.234 1 88 227 VAL B C 1
ATOM 4504 O O . VAL B 1 227 ? 3.721 9.203 16.797 1 88 227 VAL B O 1
ATOM 4507 N N . PRO B 1 228 ? 3 11.258 16.734 1 82.5 228 PRO B N 1
ATOM 4508 C CA . PRO B 1 228 ? 1.921 10.875 15.812 1 82.5 228 PRO B CA 1
ATOM 4509 C C . PRO B 1 228 ? 2.439 10.281 14.508 1 82.5 228 PRO B C 1
ATOM 4511 O O . PRO B 1 228 ? 1.902 9.281 14.023 1 82.5 228 PRO B O 1
ATOM 4514 N N . ALA B 1 229 ? 3.451 10.969 13.992 1 88.12 229 ALA B N 1
ATOM 4515 C CA . ALA B 1 229 ? 4.035 10.453 12.758 1 88.12 229 ALA B CA 1
ATOM 4516 C C . ALA B 1 229 ? 4.703 9.102 12.992 1 88.12 229 ALA B C 1
ATOM 4518 O O . ALA B 1 229 ? 4.609 8.203 12.148 1 88.12 229 ALA B O 1
ATOM 4519 N N . ILE B 1 230 ? 5.371 8.961 14.156 1 93.06 230 ILE B N 1
ATOM 4520 C CA . ILE B 1 230 ? 6.062 7.727 14.5 1 93.06 230 ILE B CA 1
ATOM 4521 C C . ILE B 1 230 ? 5.055 6.586 14.625 1 93.06 230 ILE B C 1
ATOM 4523 O O . ILE B 1 230 ? 5.25 5.508 14.062 1 93.06 230 ILE B O 1
ATOM 4527 N N . VAL B 1 231 ? 3.977 6.824 15.281 1 87.38 231 VAL B N 1
ATOM 4528 C CA . VAL B 1 231 ? 2.949 5.809 15.484 1 87.38 231 VAL B CA 1
ATOM 4529 C C . VAL B 1 231 ? 2.324 5.434 14.141 1 87.38 231 VAL B C 1
ATOM 4531 O O . VAL B 1 231 ? 2.111 4.25 13.859 1 87.38 231 VAL B O 1
ATOM 4534 N N . THR B 1 232 ? 2.072 6.418 13.359 1 85.12 232 THR B N 1
ATOM 4535 C CA . THR B 1 232 ? 1.466 6.195 12.047 1 85.12 232 THR B CA 1
ATOM 4536 C C . THR B 1 232 ? 2.365 5.324 11.172 1 85.12 232 THR B C 1
ATOM 4538 O O . THR B 1 232 ? 1.915 4.316 10.625 1 85.12 232 THR B O 1
ATOM 4541 N N . VAL B 1 233 ? 3.619 5.719 11.086 1 92.12 233 VAL B N 1
ATOM 4542 C CA . VAL B 1 233 ? 4.559 4.996 10.234 1 92.12 233 VAL B CA 1
ATOM 4543 C C . VAL B 1 233 ? 4.781 3.592 10.789 1 92.12 233 VAL B C 1
ATOM 4545 O O . VAL B 1 233 ? 4.828 2.619 10.031 1 92.12 233 VAL B O 1
ATOM 4548 N N . PHE B 1 234 ? 4.918 3.5 12.078 1 92.62 234 PHE B N 1
ATOM 4549 C CA . PHE B 1 234 ? 5.105 2.189 12.688 1 92.62 234 PHE B CA 1
ATOM 4550 C C . PHE B 1 234 ? 3.934 1.269 12.367 1 92.62 234 PHE B C 1
ATOM 4552 O O . PHE B 1 234 ? 4.133 0.125 11.953 1 92.62 234 PHE B O 1
ATOM 4559 N N . LEU B 1 235 ? 2.799 1.747 12.539 1 87.88 235 LEU B N 1
ATOM 4560 C CA . LEU B 1 235 ? 1.604 0.936 12.328 1 87.88 235 LEU B CA 1
ATOM 4561 C C . LEU B 1 235 ? 1.474 0.541 10.859 1 87.88 235 LEU B C 1
ATOM 4563 O O . LEU B 1 235 ? 1.188 -0.617 10.547 1 87.88 235 LEU B O 1
ATOM 4567 N N . PHE B 1 236 ? 1.611 1.52 10.008 1 88.44 236 PHE B N 1
ATOM 4568 C CA . PHE B 1 236 ? 1.494 1.225 8.586 1 88.44 236 PHE B CA 1
ATOM 4569 C C . PHE B 1 236 ? 2.551 0.214 8.148 1 88.44 236 PHE B C 1
ATOM 4571 O O . PHE B 1 236 ? 2.246 -0.738 7.43 1 88.44 236 PHE B O 1
ATOM 4578 N N . SER B 1 237 ? 3.76 0.44 8.609 1 94 237 SER B N 1
ATOM 4579 C CA . SER B 1 237 ? 4.836 -0.487 8.281 1 94 237 SER B CA 1
ATOM 4580 C C . SER B 1 237 ? 4.543 -1.887 8.805 1 94 237 SER B C 1
ATOM 4582 O O . SER B 1 237 ? 4.738 -2.877 8.094 1 94 237 SER B O 1
ATOM 4584 N N . LEU B 1 238 ? 4.062 -1.911 10.008 1 93.44 238 LEU B N 1
ATOM 4585 C CA . LEU B 1 238 ? 3.746 -3.189 10.641 1 93.44 238 LEU B CA 1
ATOM 4586 C C . LEU B 1 238 ? 2.66 -3.922 9.859 1 93.44 238 LEU B C 1
ATOM 4588 O O . LEU B 1 238 ? 2.814 -5.102 9.523 1 93.44 238 LEU B O 1
ATOM 4592 N N . VAL B 1 239 ? 1.645 -3.273 9.539 1 90.75 239 VAL B N 1
ATOM 4593 C CA . VAL B 1 239 ? 0.493 -3.873 8.875 1 90.75 239 VAL B CA 1
ATOM 4594 C C . VAL B 1 239 ? 0.89 -4.332 7.473 1 90.75 239 VAL B C 1
ATOM 4596 O O . VAL B 1 239 ? 0.532 -5.434 7.051 1 90.75 239 VAL B O 1
ATOM 4599 N N . TRP B 1 240 ? 1.619 -3.559 6.797 1 90.81 240 TRP B N 1
ATOM 4600 C CA . TRP B 1 240 ? 1.955 -3.877 5.41 1 90.81 240 TRP B CA 1
ATOM 4601 C C . TRP B 1 240 ? 2.955 -5.023 5.344 1 90.81 240 TRP B C 1
ATOM 4603 O O . TRP B 1 240 ? 2.859 -5.891 4.469 1 90.81 240 TRP B O 1
ATOM 4613 N N . HIS B 1 241 ? 3.867 -5.047 6.246 1 94.88 241 HIS B N 1
ATOM 4614 C CA . HIS B 1 241 ? 4.773 -6.188 6.293 1 94.88 241 HIS B CA 1
ATOM 4615 C C . HIS B 1 241 ? 4.055 -7.445 6.77 1 94.88 241 HIS B C 1
ATOM 4617 O O . HIS B 1 241 ? 4.344 -8.547 6.297 1 94.88 241 HIS B O 1
ATOM 4623 N N . TRP B 1 242 ? 3.139 -7.266 7.664 1 94.31 242 TRP B N 1
ATOM 4624 C CA . TRP B 1 242 ? 2.354 -8.391 8.164 1 94.31 242 TRP B CA 1
ATOM 4625 C C . TRP B 1 242 ? 1.531 -9.016 7.043 1 94.31 242 TRP B C 1
ATOM 4627 O O . TRP B 1 242 ? 1.425 -10.242 6.957 1 94.31 242 TRP B O 1
ATOM 4637 N N . ASN B 1 243 ? 1.028 -8.25 6.199 1 91.25 243 ASN B N 1
ATOM 4638 C CA . ASN B 1 243 ? 0.097 -8.695 5.172 1 91.25 243 ASN B CA 1
ATOM 4639 C C . ASN B 1 243 ? 0.821 -9.047 3.875 1 91.25 243 ASN B C 1
ATOM 4641 O O . ASN B 1 243 ? 0.214 -9.586 2.945 1 91.25 243 ASN B O 1
ATOM 4645 N N . ASP B 1 244 ? 2.078 -8.797 3.811 1 91.31 244 ASP B N 1
ATOM 4646 C CA . ASP B 1 244 ? 2.82 -8.992 2.57 1 91.31 244 ASP B CA 1
ATOM 4647 C C . ASP B 1 244 ? 2.969 -10.477 2.25 1 91.31 244 ASP B C 1
ATOM 4649 O O . ASP B 1 244 ? 3.412 -11.258 3.094 1 91.31 244 ASP B O 1
ATOM 4653 N N . VAL B 1 245 ? 2.598 -10.844 1.049 1 89.44 245 VAL B N 1
ATOM 4654 C CA . VAL B 1 245 ? 2.736 -12.227 0.599 1 89.44 245 VAL B CA 1
ATOM 4655 C C . VAL B 1 245 ? 3.789 -12.312 -0.503 1 89.44 245 VAL B C 1
ATOM 4657 O O . VAL B 1 245 ? 4.371 -13.375 -0.735 1 89.44 245 VAL B O 1
ATOM 4660 N N . PHE B 1 246 ? 4.09 -11.195 -1.087 1 85.38 246 PHE B N 1
ATOM 4661 C CA . PHE B 1 246 ? 4.934 -11.195 -2.275 1 85.38 246 PHE B CA 1
ATOM 4662 C C . PHE B 1 246 ? 6.391 -11.438 -1.903 1 85.38 246 PHE B C 1
ATOM 4664 O O . PHE B 1 246 ? 6.992 -12.43 -2.336 1 85.38 246 PHE B O 1
ATOM 4671 N N . GLU B 1 247 ? 6.918 -10.664 -1.003 1 90.12 247 GLU B N 1
ATOM 4672 C CA . GLU B 1 247 ? 8.328 -10.797 -0.66 1 90.12 247 GLU B CA 1
ATOM 4673 C C . GLU B 1 247 ? 8.617 -12.164 -0.045 1 90.12 247 GLU B C 1
ATOM 4675 O O . GLU B 1 247 ? 9.516 -12.883 -0.497 1 90.12 247 GLU B O 1
ATOM 4680 N N . PRO B 1 248 ? 7.789 -12.562 0.889 1 93.56 248 PRO B N 1
ATOM 4681 C CA . PRO B 1 248 ? 8.078 -13.883 1.461 1 93.56 248 PRO B CA 1
ATOM 4682 C C . PRO B 1 248 ? 7.965 -15.008 0.435 1 93.56 248 PRO B C 1
ATOM 4684 O O . PRO B 1 248 ? 8.719 -15.984 0.502 1 93.56 248 PRO B O 1
ATOM 4687 N N . SER B 1 249 ? 7.047 -14.914 -0.435 1 90.5 249 SER B N 1
ATOM 4688 C CA . SER B 1 249 ? 6.859 -15.977 -1.421 1 90.5 249 SER B CA 1
ATOM 4689 C C . SER B 1 249 ? 8.078 -16.094 -2.336 1 90.5 249 SER B C 1
ATOM 4691 O O . SER B 1 249 ? 8.336 -17.172 -2.887 1 90.5 249 SER B O 1
ATOM 4693 N N . VAL B 1 250 ? 8.82 -15.07 -2.471 1 88.25 250 VAL B N 1
ATOM 4694 C CA . VAL B 1 250 ? 9.953 -15.055 -3.395 1 88.25 250 VAL B CA 1
ATOM 4695 C C . VAL B 1 250 ? 11.234 -15.398 -2.645 1 88.25 250 VAL B C 1
ATOM 4697 O O . VAL B 1 250 ? 12.086 -16.125 -3.156 1 88.25 250 VAL B O 1
ATOM 4700 N N . PHE B 1 251 ? 11.367 -14.953 -1.434 1 94 251 PHE B N 1
ATOM 4701 C CA . PHE B 1 251 ? 12.664 -15.008 -0.761 1 94 251 PHE B CA 1
ATOM 4702 C C . PHE B 1 251 ? 12.727 -16.203 0.186 1 94 251 PHE B C 1
ATOM 4704 O O . PHE B 1 251 ? 13.82 -16.609 0.605 1 94 251 PHE B O 1
ATOM 4711 N N . ILE B 1 252 ? 11.539 -16.734 0.551 1 95.56 252 ILE B N 1
ATOM 4712 C CA . ILE B 1 252 ? 11.516 -17.797 1.54 1 95.56 252 ILE B CA 1
ATOM 4713 C C . ILE B 1 252 ? 11.062 -19.109 0.879 1 95.56 252 ILE B C 1
ATOM 4715 O O . ILE B 1 252 ? 10.023 -19.141 0.211 1 95.56 252 ILE B O 1
ATOM 4719 N N . GLY B 1 253 ? 11.812 -20.188 1.127 1 93.19 253 GLY B N 1
ATOM 4720 C CA . GLY B 1 253 ? 11.516 -21.469 0.501 1 93.19 253 GLY B CA 1
ATOM 4721 C C . GLY B 1 253 ? 11.008 -22.5 1.482 1 93.19 253 GLY B C 1
ATOM 4722 O O . GLY B 1 253 ? 10.141 -23.312 1.143 1 93.19 253 GLY B O 1
ATOM 4723 N N . ASP B 1 254 ? 11.445 -22.406 2.734 1 95.69 254 ASP B N 1
ATOM 4724 C CA . ASP B 1 254 ? 11.094 -23.422 3.736 1 95.69 254 ASP B CA 1
ATOM 4725 C C . ASP B 1 254 ? 9.75 -23.094 4.395 1 95.69 254 ASP B C 1
ATOM 4727 O O . ASP B 1 254 ? 9.57 -21.984 4.922 1 95.69 254 ASP B O 1
ATOM 4731 N N . PHE B 1 255 ? 8.969 -24.047 4.449 1 94.19 255 PHE B N 1
ATOM 4732 C CA . PHE B 1 255 ? 7.637 -23.906 5.027 1 94.19 255 PHE B CA 1
ATOM 4733 C C . PHE B 1 255 ? 7.723 -23.453 6.48 1 94.19 255 PHE B C 1
ATOM 4735 O O . PHE B 1 255 ? 6.887 -22.672 6.941 1 94.19 255 PHE B O 1
ATOM 4742 N N . ASP B 1 256 ? 8.711 -23.891 7.137 1 96.25 256 ASP B N 1
ATOM 4743 C CA . ASP B 1 256 ? 8.867 -23.562 8.547 1 96.25 256 ASP B CA 1
ATOM 4744 C C . ASP B 1 256 ? 9.164 -22.078 8.742 1 96.25 256 ASP B C 1
ATOM 4746 O O . ASP B 1 256 ? 9.055 -21.562 9.852 1 96.25 256 ASP B O 1
ATOM 4750 N N . LYS B 1 257 ? 9.531 -21.406 7.664 1 97.75 257 LYS B N 1
ATOM 4751 C CA . LYS B 1 257 ? 9.875 -20 7.75 1 97.75 257 LYS B CA 1
ATOM 4752 C C . LYS B 1 257 ? 8.781 -19.125 7.145 1 97.75 257 LYS B C 1
ATOM 4754 O O . LYS B 1 257 ? 8.914 -17.906 7.09 1 97.75 257 LYS B O 1
ATOM 4759 N N . TYR B 1 258 ? 7.707 -19.719 6.762 1 97.69 258 TYR B N 1
ATOM 4760 C CA . TYR B 1 258 ? 6.613 -18.969 6.152 1 97.69 258 TYR B CA 1
ATOM 4761 C C . TYR B 1 258 ? 5.902 -18.109 7.188 1 97.69 258 TYR B C 1
ATOM 4763 O O . TYR B 1 258 ? 5.914 -18.422 8.383 1 97.69 258 TYR B O 1
ATOM 4771 N N . THR B 1 259 ? 5.387 -17.062 6.707 1 97.38 259 THR B N 1
ATOM 47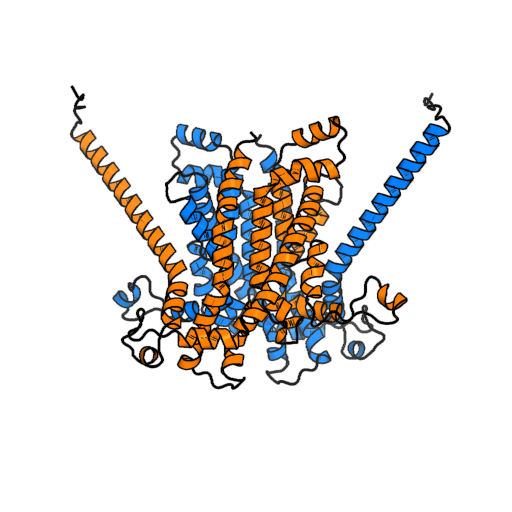72 C CA . THR B 1 259 ? 4.574 -16.172 7.539 1 97.38 259 THR B CA 1
ATOM 4773 C C . THR B 1 259 ? 3.115 -16.625 7.539 1 97.38 259 THR B C 1
ATOM 4775 O O . THR B 1 259 ? 2.713 -17.438 6.715 1 97.38 259 THR B O 1
ATOM 4778 N N . LEU B 1 260 ? 2.359 -16.094 8.453 1 96.31 260 LEU B N 1
ATOM 4779 C CA . LEU B 1 260 ? 0.935 -16.406 8.531 1 96.31 260 LEU B CA 1
ATOM 4780 C C . LEU B 1 260 ? 0.226 -16.016 7.234 1 96.31 260 LEU B C 1
ATOM 4782 O O . LEU B 1 260 ? -0.56 -16.812 6.699 1 96.31 260 LEU B O 1
ATOM 4786 N N . SER B 1 261 ? 0.522 -14.844 6.738 1 94.19 261 SER B N 1
ATOM 4787 C CA . SER B 1 261 ? -0.137 -14.359 5.531 1 94.19 261 SER B CA 1
ATOM 4788 C C . SER B 1 261 ? 0.217 -15.219 4.32 1 94.19 261 SER B C 1
ATOM 4790 O O . SER B 1 261 ? -0.639 -15.5 3.479 1 94.19 261 SER B O 1
ATOM 4792 N N . LEU B 1 262 ? 1.448 -15.633 4.25 1 94.31 262 LEU B N 1
ATOM 4793 C CA . LEU B 1 262 ? 1.858 -16.5 3.156 1 94.31 262 LEU B CA 1
ATOM 4794 C C . LEU B 1 262 ? 1.167 -17.859 3.256 1 94.31 262 LEU B C 1
ATOM 4796 O O . LEU B 1 262 ? 0.68 -18.391 2.252 1 94.31 262 LEU B O 1
ATOM 4800 N N . ASN B 1 263 ? 1.143 -18.391 4.453 1 95.31 263 ASN B N 1
ATOM 4801 C CA . ASN B 1 263 ? 0.439 -19.656 4.648 1 95.31 263 ASN B CA 1
ATOM 4802 C C . ASN B 1 263 ? -1.044 -19.531 4.312 1 95.31 263 ASN B C 1
ATOM 4804 O O . ASN B 1 263 ? -1.635 -20.438 3.734 1 95.31 263 ASN B O 1
ATOM 4808 N N . LEU B 1 264 ? -1.609 -18.438 4.68 1 92.69 264 LEU B N 1
ATOM 4809 C CA . LEU B 1 264 ? -3.016 -18.203 4.371 1 92.69 264 LEU B CA 1
ATOM 4810 C C . LEU B 1 264 ? -3.234 -18.141 2.861 1 92.69 264 LEU B C 1
ATOM 4812 O O . LEU B 1 264 ? -4.203 -18.703 2.346 1 92.69 264 LEU B O 1
ATOM 4816 N N . ALA B 1 265 ? -2.357 -17.516 2.186 1 88.25 265 ALA B N 1
ATOM 4817 C CA . ALA B 1 265 ? -2.455 -17.406 0.732 1 88.25 265 ALA B CA 1
ATOM 4818 C C . ALA B 1 265 ? -2.381 -18.781 0.073 1 88.25 265 ALA B C 1
ATOM 4820 O O . ALA B 1 265 ? -2.963 -19 -0.993 1 88.25 265 ALA B O 1
ATOM 4821 N N . ASN B 1 266 ? -1.752 -19.688 0.715 1 88.56 266 ASN B N 1
ATOM 4822 C CA . ASN B 1 266 ? -1.56 -21.031 0.173 1 88.56 266 ASN B CA 1
ATOM 4823 C C . ASN B 1 266 ? -2.447 -22.047 0.877 1 88.56 266 ASN B C 1
ATOM 4825 O O . ASN B 1 266 ? -2.256 -23.25 0.721 1 88.56 266 ASN B O 1
ATOM 4829 N N . ILE B 1 267 ? -3.318 -21.609 1.66 1 89.25 267 ILE B N 1
ATOM 4830 C CA . ILE B 1 267 ? -4.031 -22.5 2.572 1 89.25 267 ILE B CA 1
ATOM 4831 C C . ILE B 1 267 ? -4.84 -23.516 1.775 1 89.25 267 ILE B C 1
ATOM 4833 O O . ILE B 1 267 ? -4.984 -24.672 2.195 1 89.25 267 ILE B O 1
ATOM 4837 N N . ARG B 1 268 ? -5.355 -23.141 0.672 1 85.19 268 ARG B N 1
ATOM 4838 C CA . ARG B 1 268 ? -6.094 -24.078 -0.17 1 85.19 268 ARG B CA 1
ATOM 4839 C C . ARG B 1 268 ? -5.207 -25.234 -0.596 1 85.19 268 ARG B C 1
ATOM 4841 O O . ARG B 1 268 ? -5.609 -26.406 -0.496 1 85.19 268 ARG B O 1
ATOM 4848 N N . ALA B 1 269 ? -4.09 -24.891 -1.091 1 84.88 269 ALA B N 1
ATOM 4849 C CA . ALA B 1 269 ? -3.135 -25.922 -1.514 1 84.88 269 ALA B CA 1
ATOM 4850 C C . ALA B 1 269 ? -2.703 -26.781 -0.335 1 84.88 269 ALA B C 1
ATOM 4852 O O . ALA B 1 269 ? -2.541 -28 -0.477 1 84.88 269 ALA B O 1
ATOM 4853 N N . ILE B 1 270 ? -2.561 -26.203 0.784 1 86.94 270 ILE B N 1
ATOM 4854 C CA . ILE B 1 270 ? -2.1 -26.906 1.978 1 86.94 270 ILE B CA 1
ATOM 4855 C C . ILE B 1 270 ? -3.174 -27.891 2.447 1 86.94 270 ILE B C 1
ATOM 4857 O O . ILE B 1 270 ? -2.877 -29.047 2.748 1 86.94 270 ILE B O 1
ATOM 4861 N N . ILE B 1 271 ? -4.414 -27.453 2.406 1 87 271 ILE B N 1
ATOM 4862 C CA . ILE B 1 271 ? -5.52 -28.266 2.895 1 87 271 ILE B CA 1
ATOM 4863 C C . ILE B 1 271 ? -5.785 -29.406 1.923 1 87 271 ILE B C 1
ATOM 4865 O O . ILE B 1 271 ? -6.066 -30.531 2.344 1 87 271 ILE B O 1
ATOM 4869 N N . THR B 1 272 ? -5.629 -29.141 0.614 1 85.75 272 THR B N 1
ATOM 4870 C CA . THR B 1 272 ? -5.957 -30.156 -0.39 1 85.75 272 THR B CA 1
ATOM 4871 C C . THR B 1 272 ? -4.746 -31.031 -0.701 1 85.75 272 THR B C 1
ATOM 4873 O O . THR B 1 272 ? -4.855 -32 -1.442 1 85.75 272 THR B O 1
ATOM 4876 N N . GLY B 1 273 ? -3.693 -30.75 -0.165 1 81.06 273 GLY B N 1
ATOM 4877 C CA . GLY B 1 273 ? -2.48 -31.484 -0.494 1 81.06 273 GLY B CA 1
ATOM 4878 C C . GLY B 1 273 ? -1.995 -31.219 -1.908 1 81.06 273 GLY B C 1
ATOM 4879 O O . GLY B 1 273 ? -1.432 -32.125 -2.549 1 81.06 273 GLY B O 1
ATOM 4880 N N . GLY B 1 274 ? -2.348 -30.094 -2.395 1 73.56 274 GLY B N 1
ATOM 4881 C CA . GLY B 1 274 ? -1.881 -29.719 -3.723 1 73.56 274 GLY B CA 1
ATOM 4882 C C . GLY B 1 274 ? -2.764 -30.266 -4.836 1 73.56 274 GLY B C 1
ATOM 4883 O O . GLY B 1 274 ? -2.49 -30.031 -6.016 1 73.56 274 GLY B O 1
ATOM 4884 N N . THR B 1 275 ? -3.799 -31.016 -4.441 1 69.19 275 THR B N 1
ATOM 4885 C CA . THR B 1 275 ? -4.664 -31.578 -5.469 1 69.19 275 THR B CA 1
ATOM 4886 C C . THR B 1 275 ? -5.504 -30.5 -6.137 1 69.19 275 THR B C 1
ATOM 4888 O O . THR B 1 275 ? -5.777 -29.453 -5.531 1 69.19 275 THR B O 1
ATOM 4891 N N . GLN B 1 276 ? -5.719 -30.578 -7.418 1 64.38 276 GLN B N 1
ATOM 4892 C CA . GLN B 1 276 ? -6.418 -29.594 -8.234 1 64.38 276 GLN B CA 1
ATOM 4893 C C . GLN B 1 276 ? -7.926 -29.656 -7.992 1 64.38 276 GLN B C 1
ATOM 4895 O O . GLN B 1 276 ? -8.672 -28.812 -8.508 1 64.38 276 GLN B O 1
ATOM 4900 N N . ILE B 1 277 ? -8.367 -30.594 -7.172 1 60.12 277 ILE B N 1
ATOM 4901 C CA . ILE B 1 277 ? -9.812 -30.672 -6.984 1 60.12 277 ILE B CA 1
ATOM 4902 C C . ILE B 1 277 ? -10.273 -29.531 -6.078 1 60.12 277 ILE B C 1
ATOM 4904 O O . ILE B 1 277 ? -9.812 -29.406 -4.941 1 60.12 277 ILE B O 1
ATOM 4908 N N . PHE B 1 278 ? -10.969 -28.656 -6.652 1 66.25 278 PHE B N 1
ATOM 4909 C CA . PHE B 1 278 ? -11.461 -27.5 -5.914 1 66.25 278 PHE B CA 1
ATOM 4910 C C . PHE B 1 278 ? -12.898 -27.719 -5.465 1 66.25 278 PHE B C 1
ATOM 4912 O O . PHE B 1 278 ? -13.812 -27.766 -6.293 1 66.25 278 PHE B O 1
ATOM 4919 N N . ASP B 1 279 ? -13.055 -28.234 -4.199 1 75.69 279 ASP B N 1
ATOM 4920 C CA . ASP B 1 279 ? -14.375 -28.234 -3.572 1 75.69 279 ASP B CA 1
ATOM 4921 C C . ASP B 1 279 ? -14.547 -27.031 -2.65 1 75.69 279 ASP B C 1
ATOM 4923 O O . ASP B 1 279 ? -14.047 -27.016 -1.524 1 75.69 279 ASP B O 1
ATOM 4927 N N . PRO B 1 280 ? -15.219 -26.094 -3.156 1 74.81 280 PRO B N 1
ATOM 4928 C CA . PRO B 1 280 ? -15.367 -24.875 -2.373 1 74.81 280 PRO B CA 1
ATOM 4929 C C . PRO B 1 280 ? -15.992 -25.125 -1.001 1 74.81 280 PRO B C 1
ATOM 4931 O O . PRO B 1 280 ? -15.656 -24.438 -0.033 1 74.81 280 PRO B O 1
ATOM 4934 N N . LEU B 1 281 ? -16.797 -26.109 -0.946 1 77.62 281 LEU B N 1
ATOM 4935 C CA . LEU B 1 281 ? -17.484 -26.375 0.306 1 77.62 281 LEU B CA 1
ATOM 4936 C C . LEU B 1 281 ? -16.531 -26.891 1.366 1 77.62 281 LEU B C 1
ATOM 4938 O O . LEU B 1 281 ? -16.75 -26.688 2.562 1 77.62 281 LEU B O 1
ATOM 4942 N N . LEU B 1 282 ? -15.508 -27.484 0.925 1 79.38 282 LEU B N 1
ATOM 4943 C CA . LEU B 1 282 ? -14.555 -28.078 1.853 1 79.38 282 LEU B CA 1
ATOM 4944 C C . LEU B 1 282 ? -13.445 -27.094 2.201 1 79.38 282 LEU B C 1
ATOM 4946 O O . LEU B 1 282 ? -12.867 -27.156 3.287 1 79.38 282 LEU B O 1
ATOM 4950 N N . ILE B 1 283 ? -13.281 -26.172 1.399 1 86.19 283 ILE B N 1
ATOM 4951 C CA . ILE B 1 283 ? -12.062 -25.391 1.545 1 86.19 283 ILE B CA 1
ATOM 4952 C C . ILE B 1 283 ? -12.398 -24 2.105 1 86.19 283 ILE B C 1
ATOM 4954 O O . ILE B 1 283 ? -11.617 -23.422 2.865 1 86.19 283 ILE B O 1
ATOM 4958 N N . LEU B 1 284 ? -13.609 -23.531 1.906 1 87.69 284 LEU B N 1
ATOM 4959 C CA . LEU B 1 284 ? -13.922 -22.141 2.209 1 87.69 284 LEU B CA 1
ATOM 4960 C C . LEU B 1 284 ? -14.031 -21.922 3.715 1 87.69 284 LEU B C 1
ATOM 4962 O O . LEU B 1 284 ? -13.469 -20.969 4.25 1 87.69 284 LEU B O 1
ATOM 4966 N N . PRO B 1 285 ? -14.68 -22.828 4.402 1 92.12 285 PRO B N 1
ATOM 4967 C CA . PRO B 1 285 ? -14.812 -22.578 5.84 1 92.12 285 PRO B CA 1
ATOM 4968 C C . PRO B 1 285 ? -13.469 -22.547 6.562 1 92.12 285 PRO B C 1
ATOM 4970 O O . PRO B 1 285 ? -13.172 -21.594 7.285 1 92.12 285 PRO B O 1
ATOM 4973 N N . PRO B 1 286 ? -12.602 -23.516 6.332 1 92.38 286 PRO B N 1
ATOM 4974 C CA . PRO B 1 286 ? -11.297 -23.422 6.988 1 92.38 286 PRO B CA 1
ATOM 4975 C C . PRO B 1 286 ? -10.461 -22.25 6.477 1 92.38 286 PRO B C 1
ATOM 4977 O O . PRO B 1 286 ? -9.664 -21.688 7.23 1 92.38 286 PRO B O 1
ATOM 4980 N N . GLN B 1 287 ? -10.586 -21.922 5.273 1 90.75 287 GLN B N 1
ATOM 4981 C CA . GLN B 1 287 ? -9.883 -20.766 4.734 1 90.75 287 GLN B CA 1
ATOM 4982 C C . GLN B 1 287 ? -10.305 -19.484 5.449 1 90.75 287 GLN B C 1
ATOM 4984 O O . GLN B 1 287 ? -9.461 -18.656 5.816 1 90.75 287 GLN B O 1
ATOM 4989 N N . TYR B 1 288 ? -11.609 -19.312 5.68 1 91.25 288 TYR B N 1
ATOM 4990 C CA . TYR B 1 288 ? -12.109 -18.141 6.371 1 91.25 288 TYR B CA 1
ATOM 4991 C C . TYR B 1 288 ? -11.727 -18.172 7.848 1 91.25 288 TYR B C 1
ATOM 4993 O O . TYR B 1 288 ? -11.422 -17.125 8.438 1 91.25 288 TYR B O 1
ATOM 5001 N N . ALA B 1 289 ? -11.758 -19.328 8.383 1 94.12 289 ALA B N 1
ATOM 5002 C CA . ALA B 1 289 ? -11.273 -19.469 9.75 1 94.12 289 ALA B CA 1
ATOM 5003 C C . ALA B 1 289 ? -9.805 -19.062 9.859 1 94.12 289 ALA B C 1
ATOM 5005 O O . ALA B 1 289 ? -9.422 -18.375 10.812 1 94.12 289 ALA B O 1
ATOM 5006 N N . GLY B 1 290 ? -9.047 -19.516 8.938 1 93.81 290 GLY B N 1
ATOM 5007 C CA . GLY B 1 290 ? -7.652 -19.109 8.891 1 93.81 290 GLY B CA 1
ATOM 5008 C C . GLY B 1 290 ? -7.469 -17.609 8.781 1 93.81 290 GLY B C 1
ATOM 5009 O O . GLY B 1 290 ? -6.602 -17.031 9.445 1 93.81 290 GLY B O 1
ATOM 5010 N N . ALA B 1 291 ? -8.273 -17 7.941 1 91.44 291 ALA B N 1
ATOM 5011 C CA . ALA B 1 291 ? -8.219 -15.547 7.777 1 91.44 291 ALA B CA 1
ATOM 5012 C C . ALA B 1 291 ? -8.484 -14.836 9.102 1 91.44 291 ALA B C 1
ATOM 5014 O O . ALA B 1 291 ? -7.801 -13.867 9.445 1 91.44 291 ALA B O 1
ATOM 5015 N N . ILE B 1 292 ? -9.422 -15.289 9.797 1 91.31 292 ILE B N 1
ATOM 5016 C CA . ILE B 1 292 ? -9.773 -14.703 11.086 1 91.31 292 ILE B CA 1
ATOM 5017 C C . ILE B 1 292 ? -8.602 -14.852 12.055 1 91.31 292 ILE B C 1
ATOM 5019 O O . ILE B 1 292 ? -8.25 -13.906 12.766 1 91.31 292 ILE B O 1
ATOM 5023 N N . LEU B 1 293 ? -8 -15.984 12.039 1 94.38 293 LEU B N 1
ATOM 5024 C CA . LEU B 1 293 ? -6.859 -16.234 12.922 1 94.38 293 LEU B CA 1
ATOM 5025 C C . LEU B 1 293 ? -5.703 -15.297 12.586 1 94.38 293 LEU B C 1
ATOM 5027 O O . LEU B 1 293 ? -4.961 -14.875 13.477 1 94.38 293 LEU B O 1
ATOM 5031 N N . VAL B 1 294 ? -5.535 -15.031 11.336 1 93.12 294 VAL B N 1
ATOM 5032 C CA . VAL B 1 294 ? -4.438 -14.188 10.883 1 93.12 294 VAL B CA 1
ATOM 5033 C C . VAL B 1 294 ? -4.723 -12.734 11.242 1 93.12 294 VAL B C 1
ATOM 5035 O O . VAL B 1 294 ? -3.809 -11.977 11.586 1 93.12 294 VAL B O 1
ATOM 5038 N N . ILE B 1 295 ? -5.988 -12.305 11.203 1 90.25 295 ILE B N 1
ATOM 5039 C CA . ILE B 1 295 ? -6.398 -10.93 11.445 1 90.25 295 ILE B CA 1
ATOM 5040 C C . ILE B 1 295 ? -6.359 -10.633 12.945 1 90.25 295 ILE B C 1
ATOM 5042 O O . ILE B 1 295 ? -6.051 -9.516 13.359 1 90.25 295 ILE B O 1
ATOM 5046 N N . LEU B 1 296 ? -6.574 -11.562 13.758 1 91 296 LEU B N 1
ATOM 5047 C CA . LEU B 1 296 ? -6.809 -11.414 15.195 1 91 296 LEU B CA 1
ATOM 5048 C C . LEU B 1 296 ? -5.617 -10.734 15.867 1 91 296 LEU B C 1
ATOM 5050 O O . LEU B 1 296 ? -5.789 -9.773 16.625 1 91 296 LEU B O 1
ATOM 5054 N N . PRO B 1 297 ? -4.395 -11.141 15.609 1 92.25 297 PRO B N 1
ATOM 5055 C CA . PRO B 1 297 ? -3.271 -10.469 16.266 1 92.25 297 PRO B CA 1
ATOM 5056 C C . PRO B 1 297 ? -3.186 -8.984 15.914 1 92.25 297 PRO B C 1
ATOM 5058 O O . PRO B 1 297 ? -2.865 -8.164 16.766 1 92.25 297 PRO B O 1
ATOM 5061 N N . MET B 1 298 ? -3.453 -8.734 14.734 1 87.69 298 MET B N 1
ATOM 5062 C CA . MET B 1 298 ? -3.377 -7.34 14.297 1 87.69 298 MET B CA 1
ATOM 5063 C C . MET B 1 298 ? -4.52 -6.52 14.891 1 87.69 298 MET B C 1
ATOM 5065 O O . MET B 1 298 ? -4.344 -5.34 15.195 1 87.69 298 MET B O 1
ATOM 5069 N N . LEU B 1 299 ? -5.668 -7.188 15.008 1 84.19 299 LEU B N 1
ATOM 5070 C CA . LEU B 1 299 ? -6.793 -6.516 15.648 1 84.19 299 LEU B CA 1
ATOM 5071 C C . LEU B 1 299 ? -6.465 -6.168 17.094 1 84.19 299 LEU B C 1
ATOM 5073 O O . LEU B 1 299 ? -6.785 -5.074 17.562 1 84.19 299 LEU B O 1
ATOM 5077 N N . ILE B 1 300 ? -5.879 -7.035 17.75 1 86.31 300 ILE B N 1
ATOM 5078 C CA . ILE B 1 300 ? -5.48 -6.816 19.125 1 86.31 300 ILE B CA 1
ATOM 5079 C C . ILE B 1 300 ? -4.461 -5.684 19.203 1 86.31 300 ILE B C 1
ATOM 5081 O O . ILE B 1 300 ? -4.59 -4.77 20.016 1 86.31 300 ILE B O 1
ATOM 5085 N N . PHE B 1 301 ? -3.502 -5.727 18.359 1 83.69 301 PHE B N 1
ATOM 5086 C CA . PHE B 1 301 ? -2.494 -4.672 18.312 1 83.69 301 PHE B CA 1
ATOM 5087 C C . PHE B 1 301 ? -3.143 -3.32 18.047 1 83.69 301 PHE B C 1
ATOM 5089 O O . PHE B 1 301 ? -2.785 -2.32 18.672 1 83.69 301 PHE B O 1
ATOM 5096 N N . TYR B 1 302 ? -4.023 -3.355 17.172 1 79.5 302 TYR B N 1
ATOM 5097 C CA . TYR B 1 302 ? -4.711 -2.131 16.781 1 79.5 302 TYR B CA 1
ATOM 5098 C C . TYR B 1 302 ? -5.488 -1.542 17.953 1 79.5 302 TYR B C 1
ATOM 5100 O O . TYR B 1 302 ? -5.477 -0.328 18.156 1 79.5 302 TYR B O 1
ATOM 5108 N N . ILE B 1 303 ? -6.16 -2.312 18.656 1 78.25 303 ILE B N 1
ATOM 5109 C CA . ILE B 1 303 ? -6.988 -1.857 19.766 1 78.25 303 ILE B CA 1
ATOM 5110 C C . ILE B 1 303 ? -6.113 -1.154 20.797 1 78.25 303 ILE B C 1
ATOM 5112 O O . ILE B 1 303 ? -6.523 -0.151 21.391 1 78.25 303 ILE B O 1
ATOM 5116 N N . PHE B 1 304 ? -4.875 -1.476 20.891 1 77.31 304 PHE B N 1
ATOM 5117 C CA . PHE B 1 304 ? -3.988 -0.901 21.891 1 77.31 304 PHE B CA 1
ATOM 5118 C C . PHE B 1 304 ? -3.285 0.338 21.344 1 77.31 304 PHE B C 1
ATOM 5120 O O . PHE B 1 304 ? -2.826 1.184 22.125 1 77.31 304 PHE B O 1
ATOM 5127 N N . THR B 1 305 ? -3.223 0.445 20.062 1 75.56 305 THR B N 1
ATOM 5128 C CA . THR B 1 305 ? -2.406 1.517 19.5 1 75.56 305 THR B CA 1
ATOM 5129 C C . THR B 1 305 ? -3.285 2.633 18.938 1 75.56 305 THR B C 1
ATOM 5131 O O . THR B 1 305 ? -2.812 3.748 18.719 1 75.56 305 THR B O 1
ATOM 5134 N N . GLN B 1 306 ? -4.523 2.289 18.672 1 73.56 306 GLN B N 1
ATOM 5135 C CA . GLN B 1 306 ? -5.41 3.232 18 1 73.56 306 GLN B CA 1
ATOM 5136 C C . GLN B 1 306 ? -5.527 4.535 18.781 1 73.56 306 GLN B C 1
ATOM 5138 O O . GLN B 1 306 ? -5.754 5.598 18.203 1 73.56 306 GLN B O 1
ATOM 5143 N N . ARG B 1 307 ? -5.324 4.566 20.094 1 72.44 307 ARG B N 1
ATOM 5144 C CA . ARG B 1 307 ? -5.426 5.77 20.906 1 72.44 307 ARG B CA 1
ATOM 5145 C C . ARG B 1 307 ? -4.312 6.758 20.562 1 72.44 307 ARG B C 1
ATOM 5147 O O . ARG B 1 307 ? -4.508 7.973 20.656 1 72.44 307 ARG B O 1
ATOM 5154 N N . PHE B 1 308 ? -3.266 6.188 20.188 1 69.19 308 PHE B N 1
ATOM 5155 C CA . PHE B 1 308 ? -2.137 7.051 19.859 1 69.19 308 PHE B CA 1
ATOM 5156 C C . PHE B 1 308 ? -2.369 7.781 18.547 1 69.19 308 PHE B C 1
ATOM 5158 O O . PHE B 1 308 ? -1.824 8.867 18.328 1 69.19 308 PHE B O 1
ATOM 5165 N N . PHE B 1 309 ? -3.18 7.176 17.75 1 64.75 309 PHE B N 1
ATOM 5166 C CA . PHE B 1 309 ? -3.557 7.812 16.484 1 64.75 309 PHE B CA 1
ATOM 5167 C C . PHE B 1 309 ? -4.488 8.992 16.734 1 64.75 309 PHE B C 1
ATOM 5169 O O . PHE B 1 309 ? -4.367 10.031 16.078 1 64.75 309 PHE B O 1
ATOM 5176 N N . VAL B 1 310 ? -5.297 8.727 17.609 1 60.09 310 VAL B N 1
ATOM 5177 C CA . VAL B 1 310 ? -6.379 9.68 17.859 1 60.09 310 VAL B CA 1
ATOM 5178 C C . VAL B 1 310 ? -5.855 10.852 18.688 1 60.09 310 VAL B C 1
ATOM 5180 O O . VAL B 1 310 ? -6.203 12 18.422 1 60.09 310 VAL B O 1
ATOM 5183 N N . GLU B 1 311 ? -4.949 10.547 19.562 1 57.78 311 GLU B N 1
ATOM 5184 C CA . GLU B 1 311 ? -4.449 11.586 20.469 1 57.78 311 GLU B CA 1
ATOM 5185 C C . GLU B 1 311 ? -3.344 12.406 19.797 1 57.78 311 GLU B C 1
ATOM 5187 O O . GLU B 1 311 ? -3.182 13.594 20.094 1 57.78 311 GLU B O 1
ATOM 5192 N N . SER B 1 312 ? -2.482 11.781 19.109 1 50.53 312 SER B N 1
ATOM 5193 C CA . SER B 1 312 ? -1.311 12.461 18.562 1 50.53 312 SER B CA 1
ATOM 5194 C C . SER B 1 312 ? -1.712 13.617 17.656 1 50.53 312 SER B C 1
ATOM 5196 O O . SER B 1 312 ? -1.001 14.617 17.562 1 50.53 312 SER B O 1
ATOM 5198 N N . VAL B 1 313 ? -2.809 13.492 16.969 1 49.19 313 VAL B N 1
ATOM 5199 C CA . VAL B 1 313 ? -3.271 14.562 16.094 1 49.19 313 VAL B CA 1
ATOM 5200 C C . VAL B 1 313 ? -3.678 15.781 16.938 1 49.19 313 VAL B C 1
ATOM 5202 O O . VAL B 1 313 ? -3.43 16.922 16.547 1 49.19 313 VAL B O 1
ATOM 5205 N N . GLU B 1 314 ? -4.211 15.586 18.062 1 48.41 314 GLU B N 1
ATOM 5206 C CA . GLU B 1 314 ? -4.629 16.703 18.922 1 48.41 314 GLU B CA 1
ATOM 5207 C C . GLU B 1 314 ? -3.432 17.516 19.375 1 48.41 314 GLU B C 1
ATOM 5209 O O . GLU B 1 314 ? -3.539 18.734 19.562 1 48.41 314 GLU B O 1
ATOM 5214 N N . ARG B 1 315 ? -2.301 17.016 19.531 1 46.28 315 ARG B N 1
ATOM 5215 C CA . ARG B 1 315 ? -1.15 17.719 20.094 1 46.28 315 ARG B CA 1
ATOM 5216 C C . ARG B 1 315 ? -0.475 18.578 19.031 1 46.28 315 ARG B C 1
ATOM 5218 O O . ARG B 1 315 ? 0.173 19.578 19.344 1 46.28 315 ARG B O 1
ATOM 5225 N N . THR B 1 316 ? -0.451 18.141 17.812 1 44.72 316 THR B N 1
ATOM 5226 C CA . THR B 1 316 ? 0.2 18.969 16.797 1 44.72 316 THR B CA 1
ATOM 5227 C C . THR B 1 316 ? -0.561 20.281 16.594 1 44.72 316 THR B C 1
ATOM 5229 O O . THR B 1 316 ? -0.003 21.25 16.078 1 44.72 316 THR B O 1
ATOM 5232 N N . GLY B 1 317 ? -1.84 20.391 16.766 1 39.84 317 GLY B N 1
ATOM 5233 C CA . GLY B 1 317 ? -2.572 21.641 16.703 1 39.84 317 GLY B CA 1
ATOM 5234 C C . GLY B 1 317 ? -2.174 22.625 17.781 1 39.84 317 GLY B C 1
ATOM 5235 O O . GLY B 1 317 ? -2.559 23.797 17.75 1 39.84 317 GLY B O 1
ATOM 5236 N N . ILE B 1 318 ? -1.82 22.203 18.922 1 34.59 318 ILE B N 1
ATOM 5237 C CA . ILE B 1 318 ? -1.653 23.141 20.016 1 34.59 318 ILE B CA 1
ATOM 5238 C C . ILE B 1 318 ? -0.326 23.891 19.859 1 34.59 318 ILE B C 1
ATOM 5240 O O . ILE B 1 318 ? -0.007 24.781 20.656 1 34.59 318 ILE B O 1
ATOM 5244 N N . VAL B 1 319 ? 0.617 23.453 19.141 1 34.53 319 VAL B N 1
ATOM 5245 C CA . VAL B 1 319 ? 1.813 24.266 19.328 1 34.53 319 VAL B CA 1
ATOM 5246 C C . VAL B 1 319 ? 1.673 25.578 18.547 1 34.53 319 VAL B C 1
ATOM 5248 O O . VAL B 1 319 ? 1.995 25.641 17.359 1 34.53 319 VAL B O 1
ATOM 5251 N N . GLY B 1 320 ? 0.498 25.938 18.047 1 29.34 320 GLY B N 1
ATOM 5252 C CA . GLY B 1 320 ? 0.526 27.375 17.875 1 29.34 320 GLY B CA 1
ATOM 5253 C C . GLY B 1 320 ? 0.381 28.141 19.172 1 29.34 320 GLY B C 1
ATOM 5254 O O . GLY B 1 320 ? -0.041 27.578 20.188 1 29.34 320 GLY B O 1
#

InterPro domains:
  IPR000515 ABC transporter type 1, transmembrane domain MetI-like [PF00528] (108-307)
  IPR000515 ABC transporter type 1, transmembrane domain MetI-like [PS50928] (88-305)
  IPR000515 ABC transporter type 1, transmembrane domain MetI-like [cd06261] (88-278)
  IPR035906 MetI-like superfamily [G3DSA:1.10.3720.10] (15-311)
  IPR035906 MetI-like superfamily [SSF161098] (23-317)

Foldseek 3Di:
DPPPPPQDPVNVVVVVVVVVVVVVVVVVVVCVVVVVCCVVCVVVQQLVQLLQEDLVLLVDPVRRRHHPHGHCVLLVLLCVLLVPPLQAVLLCVLQQLLLVLLLVQLLVLLLCLQPDDDDCSVVVLVVLVVLVVDDPLVCLVVLLVCLCQPDDVCVCCVVVVGGDNCFQHSCSQRVCSNNQRHDVSSVLSVLSNVLNNLDDPVLVVVCVVVVHDPVRSSVPPSVVLCLLSSLVSSLVSNVCSSQDQNNCVRRRDDSSSHHLNVSLVCSQCSSVVNDPDDDCSVRSNSSSSSVCSSCVVSVVVCVVSVVSNVVSVVVSVPVD/DPPPPPQDPVNVVVVVVVVVVVVVVVVVVVCVVVVVCCVVCVVVQQLVQLLQEDLVLLVDPVRRRHHPHGDCVLLVLLCVLLVPPLQAVLLCVLQQLLLVLLLVQLLVLLLCLQPDDDDCSVVVLVVLVVLVVDDPLVVLVVLLVCLCQPDDVCVCCVVVVGGDNCFQHSCSQRVCSNNQRHDVSSVLSVLSNVLNNLDDPVLVVVCVVVVHDPVRSSVPPSVVLCLLSSLVSSLVSNVCSSQDQNNCVRRRDDSSSHHLNVSLVCSQCSSVVNDPDDDCSVRSNSSSSSVCSSCVVSVVVCVVSVVSNVVSVVVSVPVD

Organism: Dictyoglomus thermophilum (strain ATCC 35947 / DSM 3960 / H-6-12) (NCBI:txid309799)

Nearest PDB structures (foldseek):
  3puv-assembly1_G  TM=8.012E-01  e=1.746E-10  Escherichia coli K-12
  7cad-assembly1_B  TM=7.793E-01  e=6.422E-09  Mycolicibacterium smegmatis MC2 155
  4tqv-assembly2_F  TM=7.537E-01  e=5.678E-08  Sphingomonas sp.
  2onk-assembly2_I  TM=7.789E-01  e=9.054E-06  Archaeoglobus fulgidus
  8zx1-assembly1_B  TM=7.375E-01  e=5.954E-06  Escherichia coli

Secondary structure (DSSP, 8-state):
--------HHHHHHHHHHHHHHHHHHHHHHHHHHHHHHHHHHHHHHHHHHHT--HHHHH-TT-SSS-SS--SHHHHHHHHHTTHHHHHHHHHHHHHHHHHHHHHHHHHHHHHHHH---TTHHHHHHHHHHTTTS-HHHHHHHHHHHHHTB-STTHHHHHHSS-B--TTSSHHHHHHHHTT-STTHHHHHHHHHHHHHTS-HHHHHHHHHTT--HHHHIIIIITGGGHHHHHHHHHHHHHHHHH--HHHHHH---GGG--HHHHHHTHHHHHHTT-S---HHHHHHHHHHHHHHHHHHHHHHHHHHHHHHHHHHHHHTS--/--------HHHHHHHHHHHHHHHHHHHHHHHHHHHHHHHHHHHHHHHHHHHT--HHHHH-TT-SSS-SS--SHHHHHHHHHTTHHHHHHHHHHHHHHHHHHHHHHHHHHHHHHHH---TTHHHHHHHHHHTTTS-HHHHHHHHHHHHHTB-STTHHHHHHSS-B--TTSSHHHHHHHHTT-STTHHHHHHHHHHHHHTS-HHHHHHHHHTT--HHHHIIIIITGGGHHHHHHHHHHHHHHHHH--HHHHHH---GGG--HHHHHHTHHHHHHTT-S---HHHHHHHHHHHHHHHHHHHHHHHHHHHHHHHHHHHHHTS--

Sequence (640 aa):
MIKYKNYTKEDIILIFKNKIYQWFITLVKIILFIGLSYVLLRPVLFMLSTAIKSREDLIDPTVVWIPKHPTIENFKKAFVSLNYFNAFKNSLIVSIIPAIFNVISCSMIGYGLARFKFKEREFIFALILFTLIVPPQVLLIPLYVFYQKFDILGIFKLIRGEPFNLLNTYYPIILPTILGGGLRSGLFIYIFRQFFRGMSKELEEAAYVDGASPFQTYLRIFIPNSVPAIVTVFLFSLVWHWNDVFEPSVFIGDFDKYTLSLNLANIRAIITGGTQIFDPLLILPPQYAGAILVILPMLIFYIFTQRFFVESVERTGIVGMIKYKNYTKEDIILIFKNKIYQWFITLVKIILFIGLSYVLLRPVLFMLSTAIKSREDLIDPTVVWIPKHPTIENFKKAFVSLNYFNAFKNSLIVSIIPAIFNVISCSMIGYGLARFKFKEREFIFALILFTLIVPPQVLLIPLYVFYQKFDILGIFKLIRGEPFNLLNTYYPIILPTILGGGLRSGLFIYIFRQFFRGMSKELEEAAYVDGASPFQTYLRIFIPNSVPAIVTVFLFSLVWHWNDVFEPSVFIGDFDKYTLSLNLANIRAIITGGTQIFDPLLILPPQYAGAILVILPMLIFYIFTQRFFVESVERTGIVG

pLDDT: mean 84.28, std 13.0, range [28.97, 98.31]